Protein AF-0000000067806602 (afdb_homodimer)

Solvent-accessible surface area (backbone atoms only — not comparable to full-atom values): 26321 Å² total; per-residue (Å²): 113,70,61,59,50,54,56,47,52,56,49,48,54,46,51,61,61,44,32,52,68,54,45,76,33,54,79,24,44,90,64,67,43,68,67,91,41,96,51,28,56,46,38,68,60,37,53,51,34,40,49,53,46,51,53,54,47,42,71,76,38,72,83,50,43,70,37,38,56,68,50,37,76,72,66,46,70,67,74,83,52,60,53,50,27,41,27,28,19,47,47,35,17,41,64,29,37,42,37,17,24,68,46,32,26,33,28,37,12,33,24,46,64,69,34,57,42,27,15,35,39,38,21,54,71,64,67,44,39,35,38,19,37,71,93,70,34,14,25,50,71,83,39,77,36,37,28,35,84,52,51,47,54,61,72,22,36,31,30,46,72,82,73,66,61,83,49,63,69,59,44,51,38,42,53,51,42,49,51,50,40,62,74,44,26,48,36,67,32,18,68,62,15,62,40,57,38,34,45,32,18,15,53,18,25,19,32,25,30,52,49,70,65,47,49,44,32,42,40,37,16,25,43,30,24,18,39,38,13,61,23,37,60,23,23,47,81,62,50,75,60,44,64,47,44,13,41,38,26,34,18,15,25,68,58,27,41,48,54,46,24,73,66,53,65,82,74,85,50,77,61,94,112,69,61,57,48,54,54,46,53,55,49,50,53,46,50,60,61,44,32,52,69,54,45,76,34,53,79,23,46,90,63,69,42,67,66,90,42,98,52,27,57,45,40,66,60,36,54,51,36,39,49,51,45,51,52,53,47,39,71,77,37,71,83,53,44,70,36,38,54,68,50,38,76,71,65,47,70,67,73,82,54,60,53,49,27,41,27,28,19,47,47,35,16,41,63,28,37,42,37,17,24,70,43,33,26,34,28,38,12,34,23,48,64,70,34,57,43,26,15,34,41,37,21,54,71,63,67,43,39,36,38,19,38,70,93,69,34,13,26,49,70,82,40,77,35,38,26,35,85,53,51,47,54,59,72,22,36,31,30,46,71,82,72,67,61,85,49,64,69,60,43,51,40,42,53,51,40,48,51,50,42,60,73,45,26,47,37,66,32,17,67,60,16,62,39,57,36,33,44,32,20,15,53,16,24,19,32,26,30,52,49,70,65,47,49,43,34,43,40,37,17,25,43,30,24,18,41,39,13,61,23,38,59,25,23,47,81,61,49,74,60,45,64,48,42,13,42,39,26,34,17,14,24,68,56,27,41,49,54,45,24,74,65,53,66,83,74,86,50,76,61,93

Secondary structure (DSSP, 8-state):
-HHHHHHHHHHHHHHHHHHHHHHTTTT--S-EEESSSTT-EEEHHHHHHHHHHHHHHHHH-TT-EEEEHHHHHTT------SS-EEEEEEEE-HHHHHHT-S--EEEEEEEETTEEEEEEEEETTTTEEEEEETTTEEEETTEEE-------GGG-EEE----S---HHHHHHHHHHHHHHHHHSSEEEB-S-HHHHHHHHHTTS-SEEEEES--HHHHHHHHHHHHHHT-EEE-TTSSB--TTSSEEEEESSHHHHHHHHHHSPP--PPP-/-HHHHHHHHHHHHHHHHHHHHHHTTTT--S-EEESSSTT-EEEHHHHHHHHHHHHHHHHH-TT-EEEEHHHHHTT------SS-EEEEEEEE-HHHHHHT-S--EEEEEEEETTEEEEEEEEETTTTEEEEEETTTEEEETTEEE------SGGG-EEE----S---HHHHHHHHHHHHHHHHHSSEEEB-S-HHHHHHHHHTTS-SEEEEES--HHHHHHHHHHHHHHT-EEE-TTSSB--TTSSEEEEESSHHHHHHHHHHSPP--PPP-

Radius of gyration: 22.59 Å; Cα contacts (8 Å, |Δi|>4): 1394; chains: 2; bounding box: 45×68×55 Å

Sequence (544 aa):
MDQIDQYFDVALSLVKSAGSLISEHVNGCTVFEKKSCDIDLVTEIDKKVEETLIGGLSKQFPTHKFIGEESVSSGAKCELTDAPTWIIDPVDGTLNFVHGFPQCCISVGLAINKECVAGIIYNPNLGQLFTAKKGQGAFLNGRQIHVSQVTELRNALVAFEAGTSRDEERCRIVFENYKLIVNNGHGLRSLGSAALNMAMVAMGGADANFEFGIHAWDIAAGDILVREAGGVCIDPAGGPLDLLSRRVLCASTAELAQELSKTLVQFYPERDMDQIDQYFDVALSLVKSAGSLISEHVNGCTVFEKKSCDIDLVTEIDKKVEETLIGGLSKQFPTHKFIGEESVSSGAKCELTDAPTWIIDPVDGTLNFVHGFPQCCISVGLAINKECVAGIIYNPNLGQLFTAKKGQGAFLNGRQIHVSQVTELRNALVAFEAGTSRDEERCRIVFENYKLIVNNGHGLRSLGSAALNMAMVAMGGADANFEFGIHAWDIAAGDILVREAGGVCIDPAGGPLDLLSRRVLCASTAELAQELSKTLVQFYPERD

pLDDT: mean 95.72, std 5.12, range [58.16, 98.94]

InterPro domains:
  IPR000760 Inositol monophosphatase-like [PF00459] (5-264)
  IPR000760 Inositol monophosphatase-like [PR00377] (40-60)
  IPR000760 Inositol monophosphatase-like [PR00377] (62-78)
  IPR000760 Inositol monophosphatase-like [PR00377] (86-102)
  IPR000760 Inositol monophosphatase-like [PR00377] (135-158)
  IPR000760 Inositol monophosphatase-like [PR00377] (183-204)
  IPR000760 Inositol monophosphatase-like [PR00377] (214-238)
  IPR020550 Inositol monophosphatase, conserved site [PS00630] (217-231)
  IPR020552 Inositol monophosphatase, lithium-sensitive [PR00378] (18-37)
  IPR020552 Inositol monophosphatase, lithium-sensitive [PR00378] (109-119)
  IPR020552 Inositol monophosphatase, lithium-sensitive [PR00378] (137-155)
  IPR020552 Inositol monophosphatase, lithium-sensitive [PR00378] (160-170)
  IPR020552 Inositol monophosphatase, lithium-sensitive [PR00378] (242-264)
  IPR020583 Inositol monophosphatase, metal-binding site [PS00629] (86-99)
  IPR033942 Inositol monophosphatase [cd01639] (7-252)

Nearest PDB structures (foldseek):
  4as5-assembly2_D  TM=9.764E-01  e=2.429E-35  Mus musculus
  4as4-assembly1_B  TM=9.790E-01  e=1.093E-34  Homo sapiens
  1imf-assembly1_A-2  TM=9.484E-01  e=7.367E-33  Homo sapiens
  7vce-assembly1_B  TM=9.757E-01  e=2.014E-31  Homo sapiens
  7vce-assembly1_A  TM=9.724E-01  e=1.654E-30  Homo sapiens

Structure (mmCIF, N/CA/C/O backbone):
data_AF-0000000067806602-model_v1
#
loop_
_entity.id
_entity.type
_entity.pdbx_description
1 polymer Inositol-1-monophosphatase
#
loop_
_atom_site.group_PDB
_atom_site.id
_atom_site.type_symbol
_atom_site.label_atom_id
_atom_site.label_alt_id
_atom_site.label_comp_id
_atom_site.label_asym_id
_atom_site.label_entity_id
_atom_site.label_seq_id
_atom_site.pdbx_PDB_ins_code
_atom_site.Cartn_x
_atom_site.Cartn_y
_atom_site.Cartn_z
_atom_site.occupancy
_atom_site.B_iso_or_equiv
_atom_site.auth_seq_id
_atom_site.auth_comp_id
_atom_site.auth_asym_id
_atom_site.auth_atom_id
_atom_site.pdbx_PDB_model_num
ATOM 1 N N . MET A 1 1 ? -7.879 -35.125 0.007 1 58.34 1 MET A N 1
ATOM 2 C CA . MET A 1 1 ? -8.07 -34.094 1.027 1 58.34 1 MET A CA 1
ATOM 3 C C . MET A 1 1 ? -6.996 -34.188 2.107 1 58.34 1 MET A C 1
ATOM 5 O O . MET A 1 1 ? -6.359 -33.188 2.455 1 58.34 1 MET A O 1
ATOM 9 N N . ASP A 1 2 ? -6.66 -35.406 2.387 1 79.12 2 ASP A N 1
ATOM 10 C CA . ASP A 1 2 ? -5.676 -35.688 3.434 1 79.12 2 ASP A CA 1
ATOM 11 C C . ASP A 1 2 ? -4.258 -35.406 2.939 1 79.12 2 ASP A C 1
ATOM 13 O O . ASP A 1 2 ? -3.453 -34.812 3.658 1 79.12 2 ASP A O 1
ATOM 17 N N . GLN A 1 3 ? -4.141 -35.594 1.603 1 92.62 3 GLN A N 1
ATOM 18 C CA . GLN A 1 3 ? -2.787 -35.406 1.079 1 92.62 3 GLN A CA 1
ATOM 19 C C . GLN A 1 3 ? -2.43 -33.938 0.955 1 92.62 3 GLN A C 1
ATOM 21 O O . GLN A 1 3 ? -1.311 -33.531 1.275 1 92.62 3 GLN A O 1
ATOM 26 N N . ILE A 1 4 ? -3.393 -33.188 0.556 1 95.88 4 ILE A N 1
ATOM 27 C CA . ILE A 1 4 ? -3.168 -31.75 0.396 1 95.88 4 ILE A CA 1
ATOM 28 C C . ILE A 1 4 ? -2.834 -31.125 1.749 1 95.88 4 ILE A C 1
ATOM 30 O O . ILE A 1 4 ? -1.97 -30.25 1.839 1 95.88 4 ILE A O 1
ATOM 34 N N . ASP A 1 5 ? -3.477 -31.672 2.775 1 97.31 5 ASP A N 1
ATOM 35 C CA . ASP A 1 5 ? -3.207 -31.156 4.117 1 97.31 5 ASP A CA 1
ATOM 36 C C . ASP A 1 5 ? -1.759 -31.422 4.523 1 97.31 5 ASP A C 1
ATOM 38 O O . ASP A 1 5 ? -1.105 -30.562 5.113 1 97.31 5 ASP A O 1
ATOM 42 N N . GLN A 1 6 ? -1.355 -32.594 4.238 1 96.88 6 GLN A N 1
ATOM 43 C CA . GLN A 1 6 ? 0.024 -32.969 4.551 1 96.88 6 GLN A CA 1
ATOM 44 C C . GLN A 1 6 ? 1.009 -32.094 3.77 1 96.88 6 GLN A C 1
ATOM 46 O O . GLN A 1 6 ? 1.986 -31.594 4.332 1 96.88 6 GLN A O 1
ATOM 51 N N . TYR A 1 7 ? 0.768 -31.984 2.414 1 98.25 7 TYR A N 1
ATOM 52 C CA . TYR A 1 7 ? 1.609 -31.141 1.577 1 98.25 7 TYR A CA 1
ATOM 53 C C . TYR A 1 7 ? 1.669 -29.719 2.127 1 98.25 7 TYR A C 1
ATOM 55 O O . TYR A 1 7 ? 2.752 -29.141 2.268 1 98.25 7 TYR A O 1
ATOM 63 N N . PHE A 1 8 ? 0.504 -29.25 2.5 1 98.5 8 PHE A N 1
ATOM 64 C CA . PHE A 1 8 ? 0.326 -27.875 2.953 1 98.5 8 PHE A CA 1
ATOM 65 C C . PHE A 1 8 ? 1.088 -27.625 4.25 1 98.5 8 PHE A C 1
ATOM 67 O O . PHE A 1 8 ? 1.762 -26.594 4.395 1 98.5 8 PHE A O 1
ATOM 74 N N . ASP A 1 9 ? 1.028 -28.516 5.172 1 98.25 9 ASP A N 1
ATOM 75 C CA . ASP A 1 9 ? 1.645 -28.344 6.48 1 98.25 9 ASP A CA 1
ATOM 76 C C . ASP A 1 9 ? 3.164 -28.25 6.367 1 98.25 9 ASP A C 1
ATOM 78 O O . ASP A 1 9 ? 3.799 -27.453 7.055 1 98.25 9 ASP A O 1
ATOM 82 N N . VAL A 1 10 ? 3.682 -29.062 5.535 1 98.31 10 VAL A N 1
ATOM 83 C CA . VAL A 1 10 ? 5.125 -29.031 5.312 1 98.31 10 VAL A CA 1
ATOM 84 C C . VAL A 1 10 ? 5.523 -27.688 4.688 1 98.31 10 VAL A C 1
ATOM 86 O O . VAL A 1 10 ? 6.48 -27.047 5.133 1 98.31 10 VAL A O 1
ATOM 89 N N . ALA A 1 11 ? 4.785 -27.297 3.664 1 98.75 11 ALA A N 1
ATOM 90 C CA . ALA A 1 11 ? 5.074 -26.031 2.984 1 98.75 11 ALA A CA 1
ATOM 91 C C . ALA A 1 11 ? 4.965 -24.859 3.949 1 98.75 11 ALA A C 1
ATOM 93 O O . ALA A 1 11 ? 5.809 -23.953 3.938 1 98.75 11 ALA A O 1
ATOM 94 N N . LEU A 1 12 ? 3.934 -24.891 4.777 1 98.75 12 LEU A N 1
ATOM 95 C CA . LEU A 1 12 ? 3.691 -23.812 5.723 1 98.75 12 LEU A CA 1
ATOM 96 C C . LEU A 1 12 ? 4.859 -23.656 6.691 1 98.75 12 LEU A C 1
ATOM 98 O O . LEU A 1 12 ? 5.305 -22.547 6.969 1 98.75 12 LEU A O 1
ATOM 102 N N . SER A 1 13 ? 5.301 -24.75 7.191 1 98.44 13 SER A N 1
ATOM 103 C CA . SER A 1 13 ? 6.438 -24.734 8.109 1 98.44 13 SER A CA 1
ATOM 104 C C . SER A 1 13 ? 7.676 -24.141 7.449 1 98.44 13 SER A C 1
ATOM 106 O O . SER A 1 13 ? 8.383 -23.328 8.055 1 98.44 13 SER A O 1
ATOM 108 N N . LEU A 1 14 ? 7.93 -24.547 6.25 1 98.5 14 LEU A N 1
ATOM 109 C CA . LEU A 1 14 ? 9.086 -24.062 5.504 1 98.5 14 LEU A CA 1
ATOM 110 C C . LEU A 1 14 ? 8.961 -22.578 5.215 1 98.5 14 LEU A C 1
ATOM 112 O O . LEU A 1 14 ? 9.938 -21.828 5.328 1 98.5 14 LEU A O 1
ATOM 116 N N . VAL A 1 15 ? 7.758 -22.094 4.855 1 98.81 15 VAL A N 1
ATOM 117 C CA . VAL A 1 15 ? 7.5 -20.688 4.539 1 98.81 15 VAL A CA 1
ATOM 118 C C . VAL A 1 15 ? 7.73 -19.828 5.777 1 98.81 15 VAL A C 1
ATOM 120 O O . VAL A 1 15 ? 8.391 -18.797 5.707 1 98.81 15 VAL A O 1
ATOM 123 N N . LYS A 1 16 ? 7.219 -20.266 6.91 1 98.19 16 LYS A N 1
ATOM 124 C CA . LYS A 1 16 ? 7.395 -19.531 8.156 1 98.19 16 LYS A CA 1
ATOM 125 C C . LYS A 1 16 ? 8.875 -19.438 8.531 1 98.19 16 LYS A C 1
ATOM 127 O O . LYS A 1 16 ? 9.336 -18.375 8.961 1 98.19 16 LYS A O 1
ATOM 132 N N . SER A 1 17 ? 9.562 -20.5 8.328 1 96.69 17 SER A N 1
ATOM 133 C CA . SER A 1 17 ? 10.992 -20.5 8.625 1 96.69 17 SER A CA 1
ATOM 134 C C . SER A 1 17 ? 11.758 -19.578 7.691 1 96.69 17 SER A C 1
ATOM 136 O O . SER A 1 17 ? 12.656 -18.844 8.125 1 96.69 17 SER A O 1
ATOM 138 N N . ALA A 1 18 ? 11.383 -19.594 6.441 1 97.12 18 ALA A N 1
ATOM 139 C CA . ALA A 1 18 ? 12.078 -18.797 5.438 1 97.12 18 ALA A CA 1
ATOM 140 C C . ALA A 1 18 ? 11.758 -17.312 5.609 1 97.12 18 ALA A C 1
ATOM 142 O O . ALA A 1 18 ? 12.508 -16.453 5.145 1 97.12 18 ALA A O 1
ATOM 143 N N . GLY A 1 19 ? 10.617 -16.984 6.266 1 96.69 19 GLY A N 1
ATOM 144 C CA . GLY A 1 19 ? 10.203 -15.609 6.469 1 96.69 19 GLY A CA 1
ATOM 145 C C . GLY A 1 19 ? 11.219 -14.773 7.219 1 96.69 19 GLY A C 1
ATOM 146 O O . GLY A 1 19 ? 11.328 -13.562 6.992 1 96.69 19 GLY A O 1
ATOM 147 N N . SER A 1 20 ? 12.023 -15.398 8.062 1 94.56 20 SER A N 1
ATOM 148 C CA . SER A 1 20 ? 13.031 -14.695 8.852 1 94.56 20 SER A CA 1
ATOM 149 C C . SER A 1 20 ? 14.117 -14.102 7.965 1 94.56 20 SER A C 1
ATOM 151 O O . SER A 1 20 ? 14.695 -13.062 8.289 1 94.56 20 SER A O 1
ATOM 153 N N . LEU A 1 21 ? 14.406 -14.805 6.852 1 92.81 21 LEU A N 1
ATOM 154 C CA . LEU A 1 21 ? 15.406 -14.312 5.914 1 92.81 21 LEU A CA 1
ATOM 155 C C . LEU A 1 21 ? 15 -12.953 5.359 1 92.81 21 LEU A C 1
ATOM 157 O O . LEU A 1 21 ? 15.852 -12.102 5.086 1 92.81 21 LEU A O 1
ATOM 161 N N . ILE A 1 22 ? 13.68 -12.711 5.23 1 92.88 22 ILE A N 1
ATOM 162 C CA . ILE A 1 22 ? 13.164 -11.453 4.707 1 92.88 22 ILE A CA 1
ATOM 163 C C . ILE A 1 22 ? 13.125 -10.406 5.82 1 92.88 22 ILE A C 1
ATOM 165 O O . ILE A 1 22 ? 13.602 -9.289 5.645 1 92.88 22 ILE A O 1
ATOM 169 N N . SER A 1 23 ? 12.633 -10.781 6.984 1 92.81 23 SER A N 1
ATOM 170 C CA . SER A 1 23 ? 12.398 -9.82 8.055 1 92.81 23 SER A CA 1
ATOM 171 C C . SER A 1 23 ? 13.719 -9.32 8.648 1 92.81 23 SER A C 1
ATOM 173 O O . SER A 1 23 ? 13.773 -8.227 9.227 1 92.81 23 SER A O 1
ATOM 175 N N . GLU A 1 24 ? 14.781 -10.086 8.461 1 91.5 24 GLU A N 1
ATOM 176 C CA . GLU A 1 24 ? 16.109 -9.664 8.906 1 91.5 24 GLU A CA 1
ATOM 177 C C . GLU A 1 24 ? 16.625 -8.5 8.062 1 91.5 24 GLU A C 1
ATOM 179 O O . GLU A 1 24 ? 17.562 -7.812 8.461 1 91.5 24 GLU A O 1
ATOM 184 N N . HIS A 1 25 ? 15.961 -8.242 6.988 1 88.38 25 HIS A N 1
ATOM 185 C CA . HIS A 1 25 ? 16.344 -7.164 6.086 1 88.38 25 HIS A CA 1
ATOM 186 C C . HIS A 1 25 ? 15.211 -6.156 5.918 1 88.38 25 HIS A C 1
ATOM 188 O O . HIS A 1 25 ? 14.945 -5.699 4.805 1 88.38 25 HIS A O 1
ATOM 194 N N . VAL A 1 26 ? 14.625 -5.832 7.016 1 82.25 26 VAL A N 1
ATOM 195 C CA . VAL A 1 26 ? 13.43 -5.004 7.023 1 82.25 26 VAL A CA 1
ATOM 196 C C . VAL A 1 26 ? 13.758 -3.605 6.508 1 82.25 26 VAL A C 1
ATOM 198 O O . VAL A 1 26 ? 12.906 -2.932 5.93 1 82.25 26 VAL A O 1
ATOM 201 N N . ASN A 1 27 ? 14.992 -3.189 6.66 1 83.62 27 ASN A N 1
ATOM 202 C CA . ASN A 1 27 ? 15.391 -1.849 6.242 1 83.62 27 ASN A CA 1
ATOM 203 C C . ASN A 1 27 ? 15.875 -1.833 4.797 1 83.62 27 ASN A C 1
ATOM 205 O O . ASN A 1 27 ? 16.391 -0.82 4.32 1 83.62 27 ASN A O 1
ATOM 209 N N . GLY A 1 28 ? 15.734 -2.961 4.148 1 83.75 28 GLY A N 1
ATOM 210 C CA . GLY A 1 28 ? 16.141 -3.033 2.754 1 83.75 28 GLY A CA 1
ATOM 211 C C . GLY A 1 28 ? 17.375 -3.895 2.535 1 83.75 28 GLY A C 1
ATOM 212 O O . GLY A 1 28 ? 17.938 -4.43 3.488 1 83.75 28 GLY A O 1
ATOM 213 N N . CYS A 1 29 ? 17.641 -4.07 1.203 1 82.75 29 CYS A N 1
ATOM 214 C CA . CYS A 1 29 ? 18.781 -4.848 0.765 1 82.75 29 CYS A CA 1
ATOM 215 C C . CYS A 1 29 ? 19.594 -4.082 -0.278 1 82.75 29 CYS A C 1
ATOM 217 O O . CYS A 1 29 ? 19.062 -3.713 -1.328 1 82.75 29 CYS A O 1
ATOM 219 N N . THR A 1 30 ? 20.828 -3.879 0.004 1 82.62 30 THR A N 1
ATOM 220 C CA . THR A 1 30 ? 21.641 -3.035 -0.863 1 82.62 30 THR A CA 1
ATOM 221 C C . THR A 1 30 ? 22.328 -3.869 -1.933 1 82.62 30 THR A C 1
ATOM 223 O O . THR A 1 30 ? 22.859 -3.328 -2.908 1 82.62 30 THR A O 1
ATOM 226 N N . VAL A 1 31 ? 22.312 -5.129 -1.766 1 86.44 31 VAL A N 1
ATOM 227 C CA . VAL A 1 31 ? 22.969 -6 -2.736 1 86.44 31 VAL A CA 1
ATOM 228 C C . VAL A 1 31 ? 21.922 -6.695 -3.598 1 86.44 31 VAL A C 1
ATOM 230 O O . VAL A 1 31 ? 21.172 -7.543 -3.109 1 86.44 31 VAL A O 1
ATOM 233 N N . PHE A 1 32 ? 21.812 -6.234 -4.875 1 87 32 PHE A N 1
ATOM 234 C CA . PHE A 1 32 ? 20.859 -6.824 -5.797 1 87 32 PHE A CA 1
ATOM 235 C C . PHE A 1 32 ? 21.406 -6.848 -7.219 1 87 32 PHE A C 1
ATOM 237 O O . PHE A 1 32 ? 22.406 -6.18 -7.512 1 87 32 PHE A O 1
ATOM 244 N N . GLU A 1 33 ? 20.812 -7.754 -7.98 1 88.44 33 GLU A N 1
ATOM 245 C CA . GLU A 1 33 ? 21.125 -7.875 -9.398 1 88.44 33 GLU A CA 1
ATOM 246 C C . GLU A 1 33 ? 19.906 -7.586 -10.266 1 88.44 33 GLU A C 1
ATOM 248 O O . GLU A 1 33 ? 18.766 -7.758 -9.82 1 88.44 33 GLU A O 1
ATOM 253 N N . LYS A 1 34 ? 20.234 -7.117 -11.438 1 87.81 34 LYS A N 1
ATOM 254 C CA . LYS A 1 34 ? 19.156 -6.887 -12.406 1 87.81 34 LYS A CA 1
ATOM 255 C C . LYS A 1 34 ? 18.844 -8.164 -13.18 1 87.81 34 LYS A C 1
ATOM 257 O O . LYS A 1 34 ? 19.734 -8.93 -13.531 1 87.81 34 LYS A O 1
ATOM 262 N N . LYS A 1 35 ? 17.562 -8.453 -13.336 1 87.19 35 LYS A N 1
ATOM 263 C CA . LYS A 1 35 ? 17.125 -9.57 -14.172 1 87.19 35 LYS A CA 1
ATOM 264 C C . LYS A 1 35 ? 16.953 -9.125 -15.625 1 87.19 35 LYS A C 1
ATOM 266 O O . LYS A 1 35 ? 17.922 -8.961 -16.359 1 87.19 35 LYS A O 1
ATOM 271 N N . SER A 1 36 ? 15.758 -8.719 -16.031 1 76.38 36 SER A N 1
ATOM 272 C CA . SER A 1 36 ? 15.469 -8.375 -17.422 1 76.38 36 SER A CA 1
ATOM 273 C C . SER A 1 36 ? 15.695 -6.891 -17.688 1 76.38 36 SER A C 1
ATOM 275 O O . SER A 1 36 ? 15.883 -6.48 -18.828 1 76.38 36 SER A O 1
ATOM 277 N N . CYS A 1 37 ? 15.602 -6 -16.656 1 80.62 37 CYS A N 1
ATOM 278 C CA . CYS A 1 37 ? 15.789 -4.559 -16.781 1 80.62 37 CYS A CA 1
ATOM 279 C C . CYS A 1 37 ? 16.109 -3.924 -15.438 1 80.62 37 CYS A C 1
ATOM 281 O O . CYS A 1 37 ? 16.25 -4.629 -14.438 1 80.62 37 CYS A O 1
ATOM 283 N N . ASP A 1 38 ? 16.156 -2.578 -15.352 1 81.94 38 ASP A N 1
ATOM 284 C CA . ASP A 1 38 ? 16.641 -1.842 -14.195 1 81.94 38 ASP A CA 1
ATOM 285 C C . ASP A 1 38 ? 15.672 -1.928 -13.023 1 81.94 38 ASP A C 1
ATOM 287 O O . ASP A 1 38 ? 16.031 -1.637 -11.883 1 81.94 38 ASP A O 1
ATOM 291 N N . ILE A 1 39 ? 14.477 -2.379 -13.312 1 82.75 39 ILE A N 1
ATOM 292 C CA . ILE A 1 39 ? 13.492 -2.381 -12.242 1 82.75 39 ILE A CA 1
ATOM 293 C C . ILE A 1 39 ? 13.047 -3.811 -11.953 1 82.75 39 ILE A C 1
ATOM 295 O O . ILE A 1 39 ? 12.109 -4.031 -11.18 1 82.75 39 ILE A O 1
ATOM 299 N N . ASP A 1 40 ? 13.594 -4.73 -12.664 1 82.88 40 ASP A N 1
ATOM 300 C CA . ASP A 1 40 ? 13.43 -6.16 -12.438 1 82.88 40 ASP A CA 1
ATOM 301 C C . ASP A 1 40 ? 14.641 -6.738 -11.711 1 82.88 40 ASP A C 1
ATOM 303 O O . ASP A 1 40 ? 15.656 -7.043 -12.328 1 82.88 40 ASP A O 1
ATOM 307 N N . LEU A 1 41 ? 14.477 -6.977 -10.344 1 87.06 41 LEU A N 1
ATOM 308 C CA . LEU A 1 41 ? 15.641 -7.195 -9.492 1 87.06 41 LEU A CA 1
ATOM 309 C C . LEU A 1 41 ? 15.57 -8.562 -8.82 1 87.06 41 LEU A C 1
ATOM 311 O O . LEU A 1 41 ? 14.508 -9.188 -8.773 1 87.06 41 LEU A O 1
ATOM 315 N N . VAL A 1 42 ? 16.672 -8.977 -8.469 1 90 42 VAL A N 1
ATOM 316 C CA . VAL A 1 42 ? 16.812 -10.172 -7.645 1 90 42 VAL A CA 1
ATOM 317 C C . VAL A 1 42 ? 17.906 -9.961 -6.594 1 90 42 VAL A C 1
ATOM 319 O O . VAL A 1 42 ? 18.891 -9.281 -6.852 1 90 42 VAL A O 1
ATOM 322 N N . THR A 1 43 ? 17.594 -10.453 -5.371 1 92.56 43 THR A N 1
ATOM 323 C CA . THR A 1 43 ? 18.594 -10.391 -4.312 1 92.56 43 THR A CA 1
ATOM 324 C C . THR A 1 43 ? 19.062 -11.789 -3.926 1 92.56 43 THR A C 1
ATOM 326 O O . THR A 1 43 ? 18.484 -12.781 -4.363 1 92.56 43 THR A O 1
ATOM 329 N N . GLU A 1 44 ? 20.094 -11.859 -3.131 1 92.5 44 GLU A N 1
ATOM 330 C CA . GLU A 1 44 ? 20.578 -13.133 -2.609 1 92.5 44 GLU A CA 1
ATOM 331 C C . GLU A 1 44 ? 19.531 -13.812 -1.743 1 92.5 44 GLU A C 1
ATOM 333 O O . GLU A 1 44 ? 19.438 -15.039 -1.7 1 92.5 44 GLU A O 1
ATOM 338 N N . ILE A 1 45 ? 18.734 -13.008 -1.138 1 94 45 ILE A N 1
ATOM 339 C CA . ILE A 1 45 ? 17.703 -13.523 -0.249 1 94 45 ILE A CA 1
ATOM 340 C C . ILE A 1 45 ? 16.641 -14.273 -1.062 1 94 45 ILE A C 1
ATOM 342 O O . ILE A 1 45 ? 16.156 -15.312 -0.635 1 94 45 ILE A O 1
ATOM 346 N N . ASP A 1 46 ? 16.297 -13.742 -2.242 1 96.06 46 ASP A N 1
ATOM 347 C CA . ASP A 1 46 ? 15.391 -14.445 -3.141 1 96.06 46 ASP A CA 1
ATOM 348 C C . ASP A 1 46 ? 15.875 -15.867 -3.408 1 96.06 46 ASP A C 1
ATOM 350 O O . ASP A 1 46 ? 15.109 -16.828 -3.299 1 96.06 46 ASP A O 1
ATOM 354 N N . LYS A 1 47 ? 17.094 -16.031 -3.727 1 95.5 47 LYS A N 1
ATOM 355 C CA . LYS A 1 47 ? 17.703 -17.312 -4.066 1 95.5 47 LYS A CA 1
ATOM 356 C C . LYS A 1 47 ? 17.734 -18.234 -2.854 1 95.5 47 LYS A C 1
ATOM 358 O O . LYS A 1 47 ? 17.391 -19.422 -2.959 1 95.5 47 LYS A O 1
ATOM 363 N N . LYS A 1 48 ? 18.094 -17.688 -1.745 1 95.88 48 LYS A N 1
ATOM 364 C CA . LYS A 1 48 ? 18.172 -18.469 -0.52 1 95.88 48 LYS A CA 1
ATOM 365 C C . LYS A 1 48 ? 16.797 -18.984 -0.108 1 95.88 48 LYS A C 1
ATOM 367 O O . LYS A 1 48 ? 16.672 -20.141 0.312 1 95.88 48 LYS A O 1
ATOM 372 N N . VAL A 1 49 ? 15.797 -18.125 -0.208 1 97.31 49 VAL A N 1
ATOM 373 C CA . VAL A 1 49 ? 14.438 -18.516 0.144 1 97.31 49 VAL A CA 1
ATOM 374 C C . VAL A 1 49 ? 13.961 -19.625 -0.782 1 97.31 49 VAL A C 1
ATOM 376 O O . VAL A 1 49 ? 13.406 -20.625 -0.324 1 97.31 49 VAL A O 1
ATOM 379 N N . GLU A 1 50 ? 14.164 -19.484 -2.059 1 97.75 50 GLU A N 1
ATOM 380 C CA . GLU A 1 50 ? 13.734 -20.5 -3.014 1 97.75 50 GLU A CA 1
ATOM 381 C C . GLU A 1 50 ? 14.445 -21.828 -2.771 1 97.75 50 GLU A C 1
ATOM 383 O O . GLU A 1 50 ? 13.812 -22.875 -2.787 1 97.75 50 GLU A O 1
ATOM 388 N N . GLU A 1 51 ? 15.734 -21.75 -2.514 1 96.88 51 GLU A N 1
ATOM 389 C CA . GLU A 1 51 ? 16.516 -22.953 -2.238 1 96.88 51 GLU A CA 1
ATOM 390 C C . GLU A 1 51 ? 15.992 -23.688 -1.003 1 96.88 51 GLU A C 1
ATOM 392 O O . GLU A 1 51 ? 15.898 -24.922 -0.995 1 96.88 51 GLU A O 1
ATOM 397 N N . THR A 1 52 ? 15.68 -22.922 -0.019 1 97.56 52 THR A N 1
ATOM 398 C CA . THR A 1 52 ? 15.156 -23.484 1.218 1 97.56 52 THR A CA 1
ATOM 399 C C . THR A 1 52 ? 13.828 -24.188 0.967 1 97.56 52 THR A C 1
ATOM 401 O O . THR A 1 52 ? 13.609 -25.312 1.429 1 97.56 52 THR A O 1
ATOM 404 N N . LEU A 1 53 ? 12.984 -23.562 0.237 1 98.44 53 LEU A N 1
ATOM 405 C CA . LEU A 1 53 ? 11.656 -24.109 -0.021 1 98.44 53 LEU A CA 1
ATOM 406 C C . LEU A 1 53 ? 11.727 -25.328 -0.931 1 98.44 53 LEU A C 1
ATOM 408 O O . LEU A 1 53 ? 11.164 -26.375 -0.615 1 98.44 53 LEU A O 1
ATOM 412 N N . ILE A 1 54 ? 12.43 -25.203 -2.057 1 98.06 54 ILE A N 1
ATOM 413 C CA . ILE A 1 54 ? 12.531 -26.312 -3.006 1 98.06 54 ILE A CA 1
ATOM 414 C C . ILE A 1 54 ? 13.273 -27.484 -2.361 1 98.06 54 ILE A C 1
ATOM 416 O O . ILE A 1 54 ? 12.852 -28.625 -2.488 1 98.06 54 ILE A O 1
ATOM 420 N N . GLY A 1 55 ? 14.375 -27.125 -1.699 1 97.75 55 GLY A N 1
ATOM 421 C CA . GLY A 1 55 ? 15.117 -28.172 -1.017 1 97.75 55 GLY A CA 1
ATOM 422 C C . GLY A 1 55 ? 14.289 -28.922 0.008 1 97.75 55 GLY A C 1
ATOM 423 O O . GLY A 1 55 ? 14.297 -30.156 0.034 1 97.75 55 GLY A O 1
ATOM 424 N N . GLY A 1 56 ? 13.578 -28.188 0.877 1 98 56 GLY A N 1
ATOM 425 C CA . GLY A 1 56 ? 12.742 -28.797 1.897 1 98 56 GLY A CA 1
ATOM 426 C C . GLY A 1 56 ? 11.602 -29.625 1.322 1 98 56 GLY A C 1
ATOM 427 O O . GLY A 1 56 ? 11.344 -30.734 1.779 1 98 56 GLY A O 1
ATOM 428 N N . LEU A 1 57 ? 10.922 -29.141 0.341 1 98.38 57 LEU A N 1
ATOM 429 C CA . LEU A 1 57 ? 9.773 -29.812 -0.254 1 98.38 57 LEU A CA 1
ATOM 430 C C . LEU A 1 57 ? 10.219 -31.031 -1.055 1 98.38 57 LEU A C 1
ATOM 432 O O . LEU A 1 57 ? 9.547 -32.062 -1.032 1 98.38 57 LEU A O 1
ATOM 436 N N . SER A 1 58 ? 11.344 -30.891 -1.771 1 97.81 58 SER A N 1
ATOM 437 C CA . SER A 1 58 ? 11.844 -32 -2.57 1 97.81 58 SER A CA 1
ATOM 438 C C . SER A 1 58 ? 12.266 -33.188 -1.688 1 97.81 58 SER A C 1
ATOM 440 O O . SER A 1 58 ? 12.141 -34.344 -2.078 1 97.81 58 SER A O 1
ATOM 442 N N . LYS A 1 59 ? 12.828 -32.844 -0.559 1 97.81 59 LYS A N 1
ATOM 443 C CA . LYS A 1 59 ? 13.234 -33.875 0.391 1 97.81 59 LYS A CA 1
ATOM 444 C C . LYS A 1 59 ? 12.023 -34.656 0.907 1 97.81 59 LYS A C 1
ATOM 446 O O . LYS A 1 59 ? 12.07 -35.875 1.045 1 97.81 59 LYS A O 1
ATOM 451 N N . GLN A 1 60 ? 10.938 -34 1.168 1 97.62 60 GLN A N 1
ATOM 452 C CA . GLN A 1 60 ? 9.742 -34.594 1.735 1 97.62 60 GLN A CA 1
ATOM 453 C C . GLN A 1 60 ? 8.883 -35.219 0.648 1 97.62 60 GLN A C 1
ATOM 455 O O . GLN A 1 60 ? 8.195 -36.219 0.896 1 97.62 60 GLN A O 1
ATOM 460 N N . PHE A 1 61 ? 8.883 -34.594 -0.513 1 98.12 61 PHE A N 1
ATOM 461 C CA . PHE A 1 61 ? 8.055 -35.062 -1.619 1 98.12 61 PHE A CA 1
ATOM 462 C C . PHE A 1 61 ? 8.875 -35.156 -2.898 1 98.12 61 PHE A C 1
ATOM 464 O O . PHE A 1 61 ? 8.727 -34.344 -3.814 1 98.12 61 PHE A O 1
ATOM 471 N N . PRO A 1 62 ? 9.57 -36.219 -3.111 1 97.44 62 PRO A N 1
ATOM 472 C CA . PRO A 1 62 ? 10.547 -36.344 -4.199 1 97.44 62 PRO A CA 1
ATOM 473 C C . PRO A 1 62 ? 9.891 -36.375 -5.578 1 97.44 62 PRO A C 1
ATOM 475 O O . PRO A 1 62 ? 10.547 -36.094 -6.586 1 97.44 62 PRO A O 1
ATOM 478 N N . THR A 1 63 ? 8.641 -36.656 -5.695 1 97.12 63 THR A N 1
ATOM 479 C CA . THR A 1 63 ? 7.984 -36.812 -6.992 1 97.12 63 THR A CA 1
ATOM 480 C C . THR A 1 63 ? 7.34 -35.5 -7.434 1 97.12 63 THR A C 1
ATOM 482 O O . THR A 1 63 ? 6.832 -35.406 -8.555 1 97.12 63 THR A O 1
ATOM 485 N N . HIS A 1 64 ? 7.293 -34.562 -6.543 1 97.88 64 HIS A N 1
ATOM 486 C CA . HIS A 1 64 ? 6.664 -33.281 -6.883 1 97.88 64 HIS A CA 1
ATOM 487 C C . HIS A 1 64 ? 7.531 -32.469 -7.84 1 97.88 64 HIS A C 1
ATOM 489 O O . HIS A 1 64 ? 8.742 -32.688 -7.922 1 97.88 64 HIS A O 1
ATOM 495 N N . LYS A 1 65 ? 6.895 -31.625 -8.594 1 97.94 65 LYS A N 1
ATOM 496 C CA . LYS A 1 65 ? 7.562 -30.719 -9.523 1 97.94 65 LYS A CA 1
ATOM 497 C C . LYS A 1 65 ? 7.59 -29.297 -8.992 1 97.94 65 LYS A C 1
ATOM 499 O O . LYS A 1 65 ? 6.902 -28.984 -8.016 1 97.94 65 LYS A O 1
ATOM 504 N N . PHE A 1 66 ? 8.453 -28.5 -9.672 1 97.81 66 PHE A N 1
ATOM 505 C CA . PHE A 1 66 ? 8.648 -27.141 -9.172 1 97.81 66 PHE A CA 1
ATOM 506 C C . PHE A 1 66 ? 8.688 -26.141 -10.32 1 97.81 66 PHE A C 1
ATOM 508 O O . PHE A 1 66 ? 9.266 -26.422 -11.375 1 97.81 66 PHE A O 1
ATOM 515 N N . ILE A 1 67 ? 8.016 -25.078 -10.156 1 97.38 67 ILE A N 1
ATOM 516 C CA . ILE A 1 67 ? 8.18 -23.844 -10.922 1 97.38 67 ILE A CA 1
ATOM 517 C C . ILE A 1 67 ? 8.594 -22.703 -9.992 1 97.38 67 ILE A C 1
ATOM 519 O O . ILE A 1 67 ? 7.77 -22.156 -9.258 1 97.38 67 ILE A O 1
ATOM 523 N N . GLY A 1 68 ? 9.836 -22.375 -10.016 1 95.88 68 GLY A N 1
ATOM 524 C CA . GLY A 1 68 ? 10.375 -21.297 -9.203 1 95.88 68 GLY A CA 1
ATOM 525 C C . GLY A 1 68 ? 10.836 -20.109 -10.016 1 95.88 68 GLY A C 1
ATOM 526 O O . GLY A 1 68 ? 11.438 -20.266 -11.078 1 95.88 68 GLY A O 1
ATOM 527 N N . GLU A 1 69 ? 10.469 -18.891 -9.516 1 92.75 69 GLU A N 1
ATOM 528 C CA . GLU A 1 69 ? 10.852 -17.672 -10.227 1 92.75 69 GLU A CA 1
ATOM 529 C C . GLU A 1 69 ? 12.336 -17.672 -10.562 1 92.75 69 GLU A C 1
ATOM 531 O O . GLU A 1 69 ? 12.711 -17.5 -11.727 1 92.75 69 GLU A O 1
ATOM 536 N N . GLU A 1 70 ? 13.164 -17.891 -9.516 1 91.88 70 GLU A N 1
ATOM 537 C CA . GLU A 1 70 ? 14.609 -17.797 -9.703 1 91.88 70 GLU A CA 1
ATOM 538 C C . GLU A 1 70 ? 15.141 -18.938 -10.555 1 91.88 70 GLU A C 1
ATOM 540 O O . GLU A 1 70 ? 16.062 -18.766 -11.352 1 91.88 70 GLU A O 1
ATOM 545 N N . SER A 1 71 ? 14.578 -20.141 -10.414 1 91.94 71 SER A N 1
ATOM 546 C CA . SER A 1 71 ? 14.922 -21.266 -11.258 1 91.94 71 SER A CA 1
ATOM 547 C C . SER A 1 71 ? 14.617 -20.984 -12.719 1 91.94 71 SER A C 1
ATOM 549 O O . SER A 1 71 ? 15.461 -21.203 -13.594 1 91.94 71 SER A O 1
ATOM 551 N N . VAL A 1 72 ? 13.453 -20.453 -13.016 1 91.5 72 VAL A N 1
ATOM 552 C CA . VAL A 1 72 ? 13.055 -20.156 -14.383 1 91.5 72 VAL A CA 1
ATOM 553 C C . VAL A 1 72 ? 13.953 -19.062 -14.953 1 91.5 72 VAL A C 1
ATOM 555 O O . VAL A 1 72 ? 14.359 -19.141 -16.125 1 91.5 72 VAL A O 1
ATOM 558 N N . SER A 1 73 ? 14.188 -18.047 -14.125 1 87.31 73 SER A N 1
ATOM 559 C CA . SER A 1 73 ? 15.086 -16.984 -14.555 1 87.31 73 SER A CA 1
ATOM 560 C C . SER A 1 73 ? 16.453 -17.531 -14.93 1 87.31 73 SER A C 1
ATOM 562 O O . SER A 1 73 ? 17.156 -16.938 -15.75 1 87.31 73 SER A O 1
ATOM 564 N N . SER A 1 74 ? 16.781 -18.719 -14.344 1 88.12 74 SER A N 1
ATOM 565 C CA . SER A 1 74 ? 18.094 -19.328 -14.602 1 88.12 74 SER A CA 1
ATOM 566 C C . SER A 1 74 ? 18 -20.359 -15.719 1 88.12 74 SER A C 1
ATOM 568 O O . SER A 1 74 ? 18.969 -21.078 -15.984 1 88.12 74 SER A O 1
ATOM 570 N N . GLY A 1 75 ? 16.781 -20.531 -16.281 1 87 75 GLY A N 1
ATOM 571 C CA . GLY A 1 75 ? 16.719 -21.328 -17.5 1 87 75 GLY A CA 1
ATOM 572 C C . GLY A 1 75 ? 15.797 -22.531 -17.375 1 87 75 GLY A C 1
ATOM 573 O O . GLY A 1 75 ? 15.562 -23.234 -18.359 1 87 75 GLY A O 1
ATOM 574 N N . ALA A 1 76 ? 15.312 -22.766 -16.203 1 87.25 76 ALA A N 1
ATOM 575 C CA . ALA A 1 76 ? 14.383 -23.891 -16.047 1 87.25 76 ALA A CA 1
ATOM 576 C C . ALA A 1 76 ? 13.086 -23.625 -16.797 1 87.25 76 ALA A C 1
ATOM 578 O O . ALA A 1 76 ? 12.672 -22.469 -16.953 1 87.25 76 ALA A O 1
ATOM 579 N N . LYS A 1 77 ? 12.461 -24.656 -17.188 1 88.81 77 LYS A N 1
ATOM 580 C CA . LYS A 1 77 ? 11.211 -24.547 -17.922 1 88.81 77 LYS A CA 1
ATOM 581 C C . LYS A 1 77 ? 10.031 -24.312 -16.984 1 88.81 77 LYS A C 1
ATOM 583 O O . LYS A 1 77 ? 9.992 -24.875 -15.883 1 88.81 77 LYS A O 1
ATOM 588 N N . CYS A 1 78 ? 9.203 -23.516 -17.438 1 92.69 78 CYS A N 1
ATOM 589 C CA . CYS A 1 78 ? 7.922 -23.328 -16.766 1 92.69 78 CYS A CA 1
ATOM 590 C C . CYS A 1 78 ? 6.859 -24.25 -17.344 1 92.69 78 CYS A C 1
ATOM 592 O O . CYS A 1 78 ? 6.184 -23.906 -18.312 1 92.69 78 CYS A O 1
ATOM 594 N N . GLU A 1 79 ? 6.703 -25.422 -16.719 1 92.75 79 GLU A N 1
ATOM 595 C CA . GLU A 1 79 ? 5.789 -26.453 -17.219 1 92.75 79 GLU A CA 1
ATOM 596 C C . GLU A 1 79 ? 4.805 -26.891 -16.141 1 92.75 79 GLU A C 1
ATOM 598 O O . GLU A 1 79 ? 5.203 -27.203 -15.023 1 92.75 79 GLU A O 1
ATOM 603 N N . LEU A 1 80 ? 3.645 -26.812 -16.547 1 95 80 LEU A N 1
ATOM 604 C CA . LEU A 1 80 ? 2.58 -27.266 -15.656 1 95 80 LEU A CA 1
ATOM 605 C C . LEU A 1 80 ? 1.987 -28.578 -16.156 1 95 80 LEU A C 1
ATOM 607 O O . LEU A 1 80 ? 1.384 -28.625 -17.219 1 95 80 LEU A O 1
ATOM 611 N N . THR A 1 81 ? 2.113 -29.656 -15.445 1 94.38 81 THR A N 1
ATOM 612 C CA . THR A 1 81 ? 1.565 -30.969 -15.758 1 94.38 81 THR A CA 1
ATOM 613 C C . THR A 1 81 ? 0.494 -31.375 -14.75 1 94.38 81 THR A C 1
ATOM 615 O O . THR A 1 81 ? 0.06 -30.547 -13.945 1 94.38 81 THR A O 1
ATOM 618 N N . ASP A 1 82 ? 0.091 -32.625 -14.781 1 97.06 82 ASP A N 1
ATOM 619 C CA . ASP A 1 82 ? -0.921 -33.125 -13.844 1 97.06 82 ASP A CA 1
ATOM 620 C C . ASP A 1 82 ? -0.306 -33.438 -12.484 1 97.06 82 ASP A C 1
ATOM 622 O O . ASP A 1 82 ? -1.023 -33.562 -11.492 1 97.06 82 ASP A O 1
ATOM 626 N N . ALA A 1 83 ? 1.001 -33.531 -12.422 1 97.19 83 ALA A N 1
ATOM 627 C CA . ALA A 1 83 ? 1.692 -33.844 -11.172 1 97.19 83 ALA A CA 1
ATOM 628 C C . ALA A 1 83 ? 1.602 -32.688 -10.188 1 97.19 83 ALA A C 1
ATOM 630 O O . ALA A 1 83 ? 1.492 -31.531 -10.594 1 97.19 83 ALA A O 1
ATOM 631 N N . PRO A 1 84 ? 1.574 -33.062 -8.883 1 98.19 84 PRO A N 1
ATOM 632 C CA . PRO A 1 84 ? 1.676 -31.953 -7.918 1 98.19 84 PRO A CA 1
ATOM 633 C C . PRO A 1 84 ? 2.869 -31.047 -8.188 1 98.19 84 PRO A C 1
ATOM 635 O O . PRO A 1 84 ? 4.004 -31.516 -8.281 1 98.19 84 PRO A O 1
ATOM 638 N N . THR A 1 85 ? 2.617 -29.781 -8.406 1 98.62 85 THR A N 1
ATOM 639 C CA . THR A 1 85 ? 3.641 -28.797 -8.758 1 98.62 85 THR A CA 1
ATOM 640 C C . THR A 1 85 ? 3.605 -27.609 -7.809 1 98.62 85 THR A C 1
ATOM 642 O O . THR A 1 85 ? 2.572 -26.953 -7.668 1 98.62 85 THR A O 1
ATOM 645 N N . TRP A 1 86 ? 4.723 -27.375 -7.137 1 98.75 86 TRP A N 1
ATOM 646 C CA . TRP A 1 86 ? 4.879 -26.203 -6.293 1 98.75 86 TRP A CA 1
ATOM 647 C C . TRP A 1 86 ? 5.316 -24.984 -7.121 1 98.75 86 TRP A C 1
ATOM 649 O O . TRP A 1 86 ? 6.312 -25.047 -7.844 1 98.75 86 TRP A O 1
ATOM 659 N N . ILE A 1 87 ? 4.566 -23.953 -7.062 1 98.75 87 ILE A N 1
ATOM 660 C CA . ILE A 1 87 ? 4.828 -22.719 -7.785 1 98.75 87 ILE A CA 1
ATOM 661 C C . ILE A 1 87 ? 5.234 -21.609 -6.805 1 98.75 87 ILE A C 1
ATOM 663 O O . ILE A 1 87 ? 4.426 -21.188 -5.98 1 98.75 87 ILE A O 1
ATOM 667 N N . ILE A 1 88 ? 6.48 -21.094 -6.93 1 98.75 88 ILE A N 1
ATOM 668 C CA . ILE A 1 88 ? 7.09 -20.391 -5.809 1 98.75 88 ILE A CA 1
ATOM 669 C C . ILE A 1 88 ? 7.621 -19.031 -6.281 1 98.75 88 ILE A C 1
ATOM 671 O O . ILE A 1 88 ? 8.391 -18.969 -7.242 1 98.75 88 ILE A O 1
ATOM 675 N N . ASP A 1 89 ? 7.184 -17.984 -5.73 1 98.69 89 ASP A N 1
ATOM 676 C CA . ASP A 1 89 ? 7.824 -16.672 -5.723 1 98.69 89 ASP A CA 1
ATOM 677 C C . ASP A 1 89 ? 8.492 -16.406 -4.379 1 98.69 89 ASP A C 1
ATOM 679 O O . ASP A 1 89 ? 7.824 -16.078 -3.396 1 98.69 89 ASP A O 1
ATOM 683 N N . PRO A 1 90 ? 9.758 -16.531 -4.285 1 98.44 90 PRO A N 1
ATOM 684 C CA . PRO A 1 90 ? 10.438 -16.453 -2.99 1 98.44 90 PRO A CA 1
ATOM 685 C C . PRO A 1 90 ? 10.297 -15.078 -2.336 1 98.44 90 PRO A C 1
ATOM 687 O O . PRO A 1 90 ? 10.148 -14.984 -1.116 1 98.44 90 PRO A O 1
ATOM 690 N N . VAL A 1 91 ? 10.43 -14.016 -3.107 1 97.44 91 VAL A N 1
ATOM 691 C CA . VAL A 1 91 ? 10.188 -12.648 -2.654 1 97.44 91 VAL A CA 1
ATOM 692 C C . VAL A 1 91 ? 9.352 -11.898 -3.686 1 97.44 91 VAL A C 1
ATOM 694 O O . VAL A 1 91 ? 9.891 -11.203 -4.551 1 97.44 91 VAL A O 1
ATOM 697 N N . ASP A 1 92 ? 8.055 -12.016 -3.596 1 98 92 ASP A N 1
ATOM 698 C CA . ASP A 1 92 ? 7.184 -11.188 -4.414 1 98 92 ASP A CA 1
ATOM 699 C C . ASP A 1 92 ? 7.211 -9.734 -3.943 1 98 92 ASP A C 1
ATOM 701 O O . ASP A 1 92 ? 6.934 -9.453 -2.775 1 98 92 ASP A O 1
ATOM 705 N N . GLY A 1 93 ? 7.527 -8.828 -4.836 1 96.81 93 GLY A N 1
ATOM 706 C CA . GLY A 1 93 ? 7.809 -7.445 -4.473 1 96.81 93 GLY A CA 1
ATOM 707 C C . GLY A 1 93 ? 9.273 -7.191 -4.176 1 96.81 93 GLY A C 1
ATOM 708 O O . GLY A 1 93 ? 9.609 -6.594 -3.15 1 96.81 93 GLY A O 1
ATOM 709 N N . THR A 1 94 ? 10.133 -7.699 -5.031 1 96.25 94 THR A N 1
ATOM 710 C CA . THR A 1 94 ? 11.57 -7.574 -4.82 1 96.25 94 THR A CA 1
ATOM 711 C C . THR A 1 94 ? 11.984 -6.105 -4.77 1 96.25 94 THR A C 1
ATOM 713 O O . THR A 1 94 ? 12.852 -5.727 -3.98 1 96.25 94 THR A O 1
ATOM 716 N N . LEU A 1 95 ? 11.398 -5.281 -5.609 1 96.06 95 LEU A N 1
ATOM 717 C CA . LEU A 1 95 ? 11.695 -3.854 -5.566 1 96.06 95 LEU A CA 1
ATOM 718 C C . LEU A 1 95 ? 11.367 -3.27 -4.199 1 96.06 95 LEU A C 1
ATOM 720 O O . LEU A 1 95 ? 12.133 -2.465 -3.662 1 96.06 95 LEU A O 1
ATOM 724 N N . ASN A 1 96 ? 10.164 -3.615 -3.672 1 97.44 96 ASN A N 1
ATOM 725 C CA . ASN A 1 96 ? 9.82 -3.227 -2.309 1 97.44 96 ASN A CA 1
ATOM 726 C C . ASN A 1 96 ? 10.883 -3.662 -1.31 1 97.44 96 ASN A C 1
ATOM 728 O O . ASN A 1 96 ? 11.289 -2.883 -0.446 1 97.44 96 ASN A O 1
ATOM 732 N N . PHE A 1 97 ? 11.336 -4.875 -1.464 1 97 97 PHE A N 1
ATOM 733 C CA . PHE A 1 97 ? 12.32 -5.477 -0.575 1 97 97 PHE A CA 1
ATOM 734 C C . PHE A 1 97 ? 13.625 -4.691 -0.605 1 97 97 PHE A C 1
ATOM 736 O O . PHE A 1 97 ? 14.203 -4.387 0.444 1 97 97 PHE A O 1
ATOM 743 N N . VAL A 1 98 ? 14.047 -4.359 -1.761 1 96.19 98 VAL A N 1
ATOM 744 C CA . VAL A 1 98 ? 15.289 -3.627 -1.97 1 96.19 98 VAL A CA 1
ATOM 745 C C . VAL A 1 98 ? 15.195 -2.252 -1.313 1 96.19 98 VAL A C 1
ATOM 747 O O . VAL A 1 98 ? 16.172 -1.775 -0.715 1 96.19 98 VAL A O 1
ATOM 750 N N . HIS A 1 99 ? 14.039 -1.628 -1.27 1 96.81 99 HIS A N 1
ATOM 751 C CA . HIS A 1 99 ? 13.852 -0.273 -0.763 1 96.81 99 HIS A CA 1
ATOM 752 C C . HIS A 1 99 ? 13.461 -0.284 0.712 1 96.81 99 HIS A C 1
ATOM 754 O O . HIS A 1 99 ? 13.477 0.759 1.369 1 96.81 99 HIS A O 1
ATOM 760 N N . GLY A 1 100 ? 13.078 -1.425 1.2 1 96.5 100 GLY A N 1
ATOM 761 C CA . GLY A 1 100 ? 12.609 -1.502 2.574 1 96.5 100 GLY A CA 1
ATOM 762 C C . GLY A 1 100 ? 11.141 -1.141 2.721 1 96.5 100 GLY A C 1
ATOM 763 O O . GLY A 1 100 ? 10.695 -0.769 3.807 1 96.5 100 GLY A O 1
ATOM 764 N N . PHE A 1 101 ? 10.414 -1.043 1.563 1 97.75 101 PHE A N 1
ATOM 765 C CA . PHE A 1 101 ? 8.969 -0.917 1.619 1 97.75 101 PHE A CA 1
ATOM 766 C C . PHE A 1 101 ? 8.328 -2.193 2.16 1 97.75 101 PHE A C 1
ATOM 768 O O . PHE A 1 101 ? 8.625 -3.289 1.68 1 97.75 101 PHE A O 1
ATOM 775 N N . PRO A 1 102 ? 7.473 -2.195 3.129 1 97 102 PRO A N 1
ATOM 776 C CA . PRO A 1 102 ? 7.164 -3.371 3.945 1 97 102 PRO A CA 1
ATOM 777 C C . PRO A 1 102 ? 6.172 -4.316 3.27 1 97 102 PRO A C 1
ATOM 779 O O . PRO A 1 102 ? 5.754 -5.309 3.869 1 97 102 PRO A O 1
ATOM 782 N N . GLN A 1 103 ? 5.875 -4.086 2.035 1 97.56 103 GLN A N 1
ATOM 783 C CA . GLN A 1 103 ? 4.934 -4.93 1.31 1 97.56 103 GLN A CA 1
ATOM 784 C C . GLN A 1 103 ? 5.66 -5.906 0.39 1 97.56 103 GLN A C 1
ATOM 786 O O . GLN A 1 103 ? 5.648 -5.742 -0.832 1 97.56 103 GLN A O 1
ATOM 791 N N . CYS A 1 104 ? 6.266 -6.914 0.899 1 97.31 104 CYS A N 1
ATOM 792 C CA . CYS A 1 104 ? 6.848 -8.047 0.184 1 97.31 104 CYS A CA 1
ATOM 793 C C . CYS A 1 104 ? 6.527 -9.359 0.888 1 97.31 104 CYS A C 1
ATOM 795 O O . CYS A 1 104 ? 6.238 -9.367 2.086 1 97.31 104 CYS A O 1
ATOM 797 N N . CYS A 1 105 ? 6.555 -10.43 0.116 1 98.56 105 CYS A N 1
ATOM 798 C CA . CYS A 1 105 ? 6.078 -11.672 0.721 1 98.56 105 CYS A CA 1
ATOM 799 C C . CYS A 1 105 ? 6.668 -12.883 0.014 1 98.56 105 CYS A C 1
ATOM 801 O O . CYS A 1 105 ? 7.258 -12.758 -1.061 1 98.56 105 CYS A O 1
ATOM 803 N N . ILE A 1 106 ? 6.57 -14 0.722 1 98.88 106 ILE A N 1
ATOM 804 C CA . ILE A 1 106 ? 6.746 -15.312 0.106 1 98.88 106 ILE A CA 1
ATOM 805 C C . ILE A 1 106 ? 5.41 -15.82 -0.427 1 98.88 106 ILE A C 1
ATOM 807 O O . ILE A 1 106 ? 4.398 -15.789 0.281 1 98.88 106 ILE A O 1
ATOM 811 N N . SER A 1 107 ? 5.367 -16.203 -1.675 1 98.94 107 SER A N 1
ATOM 812 C CA . SER A 1 107 ? 4.16 -16.734 -2.301 1 98.94 107 SER A CA 1
ATOM 813 C C . SER A 1 107 ? 4.371 -18.172 -2.793 1 98.94 107 SER A C 1
ATOM 815 O O . SER A 1 107 ? 5.234 -18.422 -3.637 1 98.94 107 SER A O 1
ATOM 817 N N . VAL A 1 108 ? 3.586 -19.094 -2.262 1 98.94 108 VAL A N 1
ATOM 818 C CA . VAL A 1 108 ? 3.711 -20.516 -2.625 1 98.94 108 VAL A CA 1
ATOM 819 C C . VAL A 1 108 ? 2.336 -21.078 -2.969 1 98.94 108 VAL A C 1
ATOM 821 O O . VAL A 1 108 ? 1.433 -21.078 -2.131 1 98.94 108 VAL A O 1
ATOM 824 N N . GLY A 1 109 ? 2.205 -21.516 -4.191 1 98.88 109 GLY A N 1
ATOM 825 C CA . GLY A 1 109 ? 1.012 -22.234 -4.613 1 98.88 109 GLY A CA 1
ATOM 826 C C . GLY A 1 109 ? 1.273 -23.688 -4.938 1 98.88 109 GLY A C 1
ATOM 827 O O . GLY A 1 109 ? 2.365 -24.047 -5.387 1 98.88 109 GLY A O 1
ATOM 828 N N . LEU A 1 110 ? 0.329 -24.562 -4.676 1 98.88 110 LEU A N 1
ATOM 829 C CA . LEU A 1 110 ? 0.351 -25.953 -5.105 1 98.88 110 LEU A CA 1
ATOM 830 C C . LEU A 1 110 ? -0.707 -26.219 -6.176 1 98.88 110 LEU A C 1
ATOM 832 O O . LEU A 1 110 ? -1.889 -25.938 -5.965 1 98.88 110 LEU A O 1
ATOM 836 N N .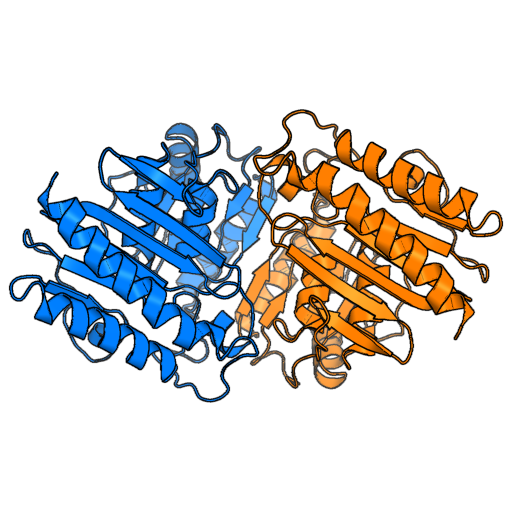 ALA A 1 111 ? -0.249 -26.672 -7.312 1 98.56 111 ALA A N 1
ATOM 837 C CA . ALA A 1 111 ? -1.175 -27.078 -8.367 1 98.56 111 ALA A CA 1
ATOM 838 C C . ALA A 1 111 ? -1.191 -28.594 -8.523 1 98.56 111 ALA A C 1
ATOM 840 O O . ALA A 1 111 ? -0.14 -29.234 -8.508 1 98.56 111 ALA A O 1
ATOM 841 N N . ILE A 1 112 ? -2.311 -29.172 -8.586 1 98.19 112 ILE A N 1
ATOM 842 C CA . ILE A 1 112 ? -2.535 -30.578 -8.938 1 98.19 112 ILE A CA 1
ATOM 843 C C . ILE A 1 112 ? -3.523 -30.656 -10.102 1 98.19 112 ILE A C 1
ATOM 845 O O . ILE A 1 112 ? -4.582 -30.031 -10.07 1 98.19 112 ILE A O 1
ATOM 849 N N . ASN A 1 113 ? -3.162 -31.469 -11.141 1 97.5 113 ASN A N 1
ATOM 850 C CA . ASN A 1 113 ? -3.957 -31.516 -12.367 1 97.5 113 ASN A CA 1
ATOM 851 C C . ASN A 1 113 ? -4.172 -30.125 -12.961 1 97.5 113 ASN A C 1
ATOM 853 O O . ASN A 1 113 ? -5.289 -29.781 -13.352 1 97.5 113 ASN A O 1
ATOM 857 N N . LYS A 1 114 ? -3.172 -29.281 -12.781 1 96.69 114 LYS A N 1
ATOM 858 C CA . LYS A 1 114 ? -3.078 -27.953 -13.383 1 96.69 114 LYS A CA 1
ATOM 859 C C . LYS A 1 114 ? -4.043 -26.984 -12.711 1 96.69 114 LYS A C 1
ATOM 861 O O . LYS A 1 114 ? -4.34 -25.922 -13.258 1 96.69 114 LYS A O 1
ATOM 866 N N . GLU A 1 115 ? -4.516 -27.406 -11.539 1 97.38 115 GLU A N 1
ATOM 867 C CA . GLU A 1 115 ? -5.379 -26.531 -10.75 1 97.38 115 GLU A CA 1
ATOM 868 C C . GLU A 1 115 ? -4.742 -26.203 -9.406 1 97.38 115 GLU A C 1
ATOM 870 O O . GLU A 1 115 ? -4.215 -27.078 -8.727 1 97.38 115 GLU A O 1
ATOM 875 N N . CYS A 1 116 ? -4.836 -24.938 -9.062 1 98.56 116 CYS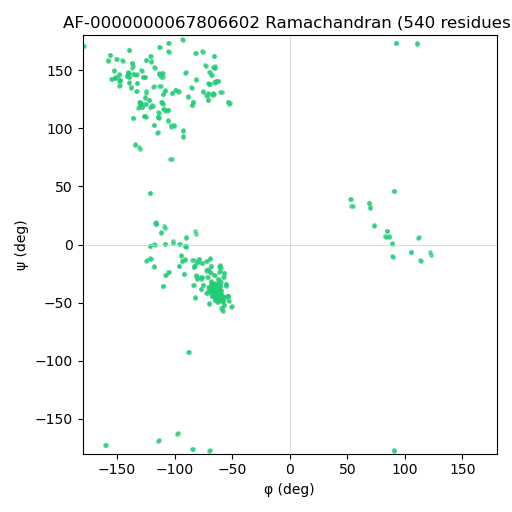 A N 1
ATOM 876 C CA . CYS A 1 116 ? -4.309 -24.562 -7.762 1 98.56 116 CYS A CA 1
ATOM 877 C C . CYS A 1 116 ? -5.184 -25.109 -6.637 1 98.56 116 CYS A C 1
ATOM 879 O O . CYS A 1 116 ? -6.391 -24.859 -6.613 1 98.56 116 CYS A O 1
ATOM 881 N N . VAL A 1 117 ? -4.559 -25.766 -5.652 1 98.69 117 VAL A N 1
ATOM 882 C CA . VAL A 1 117 ? -5.355 -26.453 -4.637 1 98.69 117 VAL A CA 1
ATOM 883 C C . VAL A 1 117 ? -4.945 -25.969 -3.248 1 98.69 117 VAL A C 1
ATOM 885 O O . VAL A 1 117 ? -5.66 -26.188 -2.27 1 98.69 117 VAL A O 1
ATOM 888 N N . ALA A 1 118 ? -3.84 -25.297 -3.168 1 98.88 118 ALA A N 1
ATOM 889 C CA . ALA A 1 118 ? -3.4 -24.672 -1.915 1 98.88 118 ALA A CA 1
ATOM 890 C C . ALA A 1 118 ? -2.531 -23.453 -2.18 1 98.88 118 ALA A C 1
ATOM 892 O O . ALA A 1 118 ? -1.877 -23.359 -3.221 1 98.88 118 ALA A O 1
ATOM 893 N N . GLY A 1 119 ? -2.586 -22.516 -1.285 1 98.88 119 GLY A N 1
ATOM 894 C CA . GLY A 1 119 ? -1.801 -21.297 -1.407 1 98.88 119 GLY A CA 1
ATOM 895 C C . GLY A 1 119 ? -1.387 -20.719 -0.069 1 98.88 119 GLY A C 1
ATOM 896 O O . GLY A 1 119 ? -2.146 -20.766 0.9 1 98.88 119 GLY A O 1
ATOM 897 N N . ILE A 1 120 ? -0.157 -20.219 -0.008 1 98.94 120 ILE A N 1
ATOM 898 C CA . ILE A 1 120 ? 0.411 -19.516 1.141 1 98.94 120 ILE A CA 1
ATOM 899 C C . ILE A 1 120 ? 1.043 -18.203 0.686 1 98.94 120 ILE A C 1
ATOM 901 O O . ILE A 1 120 ? 1.879 -18.203 -0.221 1 98.94 120 ILE A O 1
ATOM 905 N N . ILE A 1 121 ? 0.607 -17.156 1.191 1 98.94 121 ILE A N 1
ATOM 906 C CA . ILE A 1 121 ? 1.236 -15.852 1.035 1 98.94 121 ILE A CA 1
ATOM 907 C C . ILE A 1 121 ? 1.61 -15.297 2.406 1 98.94 121 ILE A C 1
ATOM 909 O O . ILE A 1 121 ? 0.74 -15.078 3.252 1 98.94 121 ILE A O 1
ATOM 913 N N . TYR A 1 122 ? 2.902 -15.086 2.611 1 98.94 122 TYR A N 1
ATOM 914 C CA . TYR A 1 122 ? 3.369 -14.68 3.932 1 98.94 122 TYR A CA 1
ATOM 915 C C . TYR A 1 122 ? 4.207 -13.414 3.852 1 98.94 122 TYR A C 1
ATOM 917 O O . TYR A 1 122 ? 5.273 -13.406 3.238 1 98.94 122 TYR A O 1
ATOM 925 N N . ASN A 1 123 ? 3.711 -12.32 4.352 1 98.56 123 ASN A N 1
ATOM 926 C CA . ASN A 1 123 ? 4.453 -11.086 4.582 1 98.56 123 ASN A CA 1
ATOM 927 C C . ASN A 1 123 ? 5.016 -11.023 6 1 98.56 123 ASN A C 1
ATOM 929 O O . ASN A 1 123 ? 4.316 -10.633 6.934 1 98.56 123 ASN A O 1
ATOM 933 N N . PRO A 1 124 ? 6.227 -11.359 6.188 1 97.25 124 PRO A N 1
ATOM 934 C CA . PRO A 1 124 ? 6.77 -11.43 7.547 1 97.25 124 PRO A CA 1
ATOM 935 C C . PRO A 1 124 ? 6.957 -10.055 8.18 1 97.25 124 PRO A C 1
ATOM 937 O O . PRO A 1 124 ? 6.93 -9.922 9.406 1 97.25 124 PRO A O 1
ATOM 940 N N . ASN A 1 125 ? 7.176 -9.039 7.406 1 95.44 125 ASN A N 1
ATOM 941 C CA . ASN A 1 125 ? 7.395 -7.695 7.934 1 95.44 125 ASN A CA 1
ATOM 942 C C . ASN A 1 125 ? 6.152 -7.156 8.641 1 95.44 125 ASN A C 1
ATOM 944 O O . ASN A 1 125 ? 6.258 -6.426 9.625 1 95.44 125 ASN A O 1
ATOM 948 N N . LEU A 1 126 ? 4.984 -7.543 8.094 1 95.94 126 LEU A N 1
ATOM 949 C CA . LEU A 1 126 ? 3.738 -7.035 8.664 1 95.94 126 LEU A CA 1
ATOM 950 C C . LEU A 1 126 ? 2.992 -8.141 9.406 1 95.94 126 LEU A C 1
ATOM 952 O O . LEU A 1 126 ? 1.871 -7.93 9.875 1 95.94 126 LEU A O 1
ATOM 956 N N . GLY A 1 127 ? 3.555 -9.297 9.414 1 96.06 127 GLY A N 1
ATOM 957 C CA . GLY A 1 127 ? 2.973 -10.414 10.148 1 96.06 127 GLY A CA 1
ATOM 958 C C . GLY A 1 127 ? 1.672 -10.906 9.547 1 96.06 127 GLY A C 1
ATOM 959 O O . GLY A 1 127 ? 0.751 -11.289 10.273 1 96.06 127 GLY A O 1
ATOM 960 N N . GLN A 1 128 ? 1.568 -10.891 8.273 1 97.94 128 GLN A N 1
ATOM 961 C CA . GLN A 1 128 ? 0.362 -11.352 7.594 1 97.94 128 GLN A CA 1
ATOM 962 C C . GLN A 1 128 ? 0.585 -12.711 6.938 1 97.94 128 GLN A C 1
ATOM 964 O O . GLN A 1 128 ? 1.441 -12.852 6.059 1 97.94 128 GLN A O 1
ATOM 969 N N . LEU A 1 129 ? -0.131 -13.648 7.422 1 98.81 129 LEU A N 1
ATOM 970 C CA . LEU A 1 129 ? -0.1 -14.984 6.844 1 98.81 129 LEU A CA 1
ATOM 971 C C . LEU A 1 129 ? -1.446 -15.344 6.223 1 98.81 129 LEU A C 1
ATOM 973 O O . LEU A 1 129 ? -2.422 -15.578 6.941 1 98.81 129 LEU A O 1
ATOM 977 N N . PHE A 1 130 ? -1.479 -15.414 4.895 1 98.94 130 PHE A N 1
ATOM 978 C CA . PHE A 1 130 ? -2.662 -15.82 4.148 1 98.94 130 PHE A CA 1
ATOM 979 C C . PHE A 1 130 ? -2.561 -17.281 3.732 1 98.94 130 PHE A C 1
ATOM 981 O O . PHE A 1 130 ? -1.524 -17.719 3.229 1 98.94 130 PHE A O 1
ATOM 988 N N . THR A 1 131 ? -3.611 -18.016 3.949 1 98.94 131 THR A N 1
ATOM 989 C CA . THR A 1 131 ? -3.594 -19.438 3.607 1 98.94 131 THR A CA 1
ATOM 990 C C . THR A 1 131 ? -4.93 -19.875 3.01 1 98.94 131 THR A C 1
ATOM 992 O O . THR A 1 131 ? -5.977 -19.312 3.342 1 98.94 131 THR A O 1
ATOM 995 N N . ALA A 1 132 ? -4.859 -20.781 2.146 1 98.88 132 ALA A N 1
ATOM 996 C CA . ALA A 1 132 ? -6.062 -21.406 1.601 1 98.88 132 ALA A CA 1
ATOM 997 C C . ALA A 1 132 ? -5.781 -22.812 1.105 1 98.88 132 ALA A C 1
ATOM 999 O O . ALA A 1 132 ? -4.707 -23.094 0.563 1 98.88 132 ALA A O 1
ATOM 1000 N N . LYS A 1 133 ? -6.66 -23.719 1.272 1 98.56 133 LYS A N 1
ATOM 1001 C CA . LYS A 1 133 ? -6.738 -25.062 0.696 1 98.56 133 LYS A CA 1
ATOM 1002 C C . LYS A 1 133 ? -8.094 -25.297 0.039 1 98.56 133 LYS A C 1
ATOM 1004 O O . LYS A 1 133 ? -9.125 -24.828 0.538 1 98.56 133 LYS A O 1
ATOM 1009 N N . LYS A 1 134 ? -8.062 -26 -1.002 1 98.12 134 LYS A N 1
ATOM 1010 C CA . LYS A 1 134 ? -9.281 -26.234 -1.77 1 98.12 134 LYS A CA 1
ATOM 1011 C C . LYS A 1 134 ? -10.391 -26.797 -0.883 1 98.12 134 LYS A C 1
ATOM 1013 O O . LYS A 1 134 ? -10.203 -27.828 -0.232 1 98.12 134 LYS A O 1
ATOM 1018 N N . GLY A 1 135 ? -11.469 -26.094 -0.867 1 98.06 135 GLY A N 1
ATOM 1019 C CA . GLY A 1 135 ? -12.656 -26.547 -0.16 1 98.06 135 GLY A CA 1
ATOM 1020 C C . GLY A 1 135 ? -12.633 -26.219 1.322 1 98.06 135 GLY A C 1
ATOM 1021 O O . GLY A 1 135 ? -13.547 -26.594 2.062 1 98.06 135 GLY A O 1
ATOM 1022 N N . GLN A 1 136 ? -11.633 -25.469 1.765 1 98.19 136 GLN A N 1
ATOM 1023 C CA . GLN A 1 136 ? -11.5 -25.297 3.205 1 98.19 136 GLN A CA 1
ATOM 1024 C C . GLN A 1 136 ? -11.562 -23.812 3.58 1 98.19 136 GLN A C 1
ATOM 1026 O O . GLN A 1 136 ? -11.477 -23.453 4.758 1 98.19 136 GLN A O 1
ATOM 1031 N N . GLY A 1 137 ? -11.695 -22.922 2.65 1 98.69 137 GLY A N 1
ATOM 1032 C CA . GLY A 1 137 ? -11.781 -21.5 2.936 1 98.69 137 GLY A CA 1
ATOM 1033 C C . GLY A 1 137 ? -10.438 -20.812 2.895 1 98.69 137 GLY A C 1
ATOM 1034 O O . GLY A 1 137 ? -9.406 -21.453 2.668 1 98.69 137 GLY A O 1
ATOM 1035 N N . ALA A 1 138 ? -10.406 -19.578 3 1 98.88 138 ALA A N 1
ATOM 1036 C CA . ALA A 1 138 ? -9.219 -18.734 3.055 1 98.88 138 ALA A CA 1
ATOM 1037 C C . ALA A 1 138 ? -9.078 -18.062 4.422 1 98.88 138 ALA A C 1
ATOM 1039 O O . ALA A 1 138 ? -10.078 -17.734 5.066 1 98.88 138 ALA A O 1
ATOM 1040 N N . PHE A 1 139 ? -7.84 -17.859 4.859 1 98.94 139 PHE A N 1
ATOM 1041 C CA . PHE A 1 139 ? -7.602 -17.359 6.211 1 98.94 139 PHE A CA 1
ATOM 1042 C C . PHE A 1 139 ? -6.477 -16.328 6.215 1 98.94 139 PHE A C 1
ATOM 1044 O O . PHE A 1 139 ? -5.535 -16.422 5.43 1 98.94 139 PHE A O 1
ATOM 1051 N N . LEU A 1 140 ? -6.617 -15.352 7.043 1 98.62 140 LEU A N 1
ATOM 1052 C CA . LEU A 1 140 ? -5.555 -14.43 7.438 1 98.62 140 LEU A CA 1
ATOM 1053 C C . LEU A 1 140 ? -5.207 -14.602 8.914 1 98.62 140 LEU A C 1
ATOM 1055 O O . LEU A 1 140 ? -6.031 -14.328 9.781 1 98.62 140 LEU A O 1
ATOM 1059 N N . ASN A 1 141 ? -4.008 -15.07 9.133 1 97.88 141 ASN A N 1
ATOM 1060 C CA . ASN A 1 141 ? -3.551 -15.32 10.492 1 97.88 141 ASN A CA 1
ATOM 1061 C C . ASN A 1 141 ? -4.535 -16.203 11.266 1 97.88 141 ASN A C 1
ATOM 1063 O O . ASN A 1 141 ? -4.867 -15.906 12.414 1 97.88 141 ASN A O 1
ATOM 1067 N N . GLY A 1 142 ? -5.051 -17.141 10.617 1 97.75 142 GLY A N 1
ATOM 1068 C CA . GLY A 1 142 ? -5.918 -18.109 11.25 1 97.75 142 GLY A CA 1
ATOM 1069 C C . GLY A 1 142 ? -7.379 -17.703 11.258 1 97.75 142 GLY A C 1
ATOM 1070 O O . GLY A 1 142 ? -8.258 -18.531 11.531 1 97.75 142 GLY A O 1
ATOM 1071 N N . ARG A 1 143 ? -7.695 -16.531 10.914 1 97.38 143 ARG A N 1
ATOM 1072 C CA . ARG A 1 143 ? -9.078 -16.047 10.852 1 97.38 143 ARG A CA 1
ATOM 1073 C C . ARG A 1 143 ? -9.617 -16.141 9.43 1 97.38 143 ARG A C 1
ATOM 1075 O O . ARG A 1 143 ? -8.984 -15.672 8.484 1 97.38 143 ARG A O 1
ATOM 1082 N N . GLN A 1 144 ? -10.781 -16.688 9.297 1 98.5 144 GLN A N 1
ATOM 1083 C CA . GLN A 1 144 ? -11.375 -16.844 7.977 1 98.5 144 GLN A CA 1
ATOM 1084 C C . GLN A 1 144 ? -11.68 -15.477 7.352 1 98.5 144 GLN A C 1
ATOM 1086 O O . GLN A 1 144 ? -12.133 -14.562 8.039 1 98.5 144 GLN A O 1
ATOM 1091 N N . ILE A 1 145 ? -11.43 -15.391 6.137 1 98.44 145 ILE A N 1
ATOM 1092 C CA . ILE A 1 145 ? -11.648 -14.141 5.418 1 98.44 145 ILE A CA 1
ATOM 1093 C C . ILE A 1 145 ? -12.562 -14.391 4.223 1 98.44 145 ILE A C 1
ATOM 1095 O O . ILE A 1 145 ? -12.711 -15.531 3.77 1 98.44 145 ILE A O 1
ATOM 1099 N N . HIS A 1 146 ? -13.211 -13.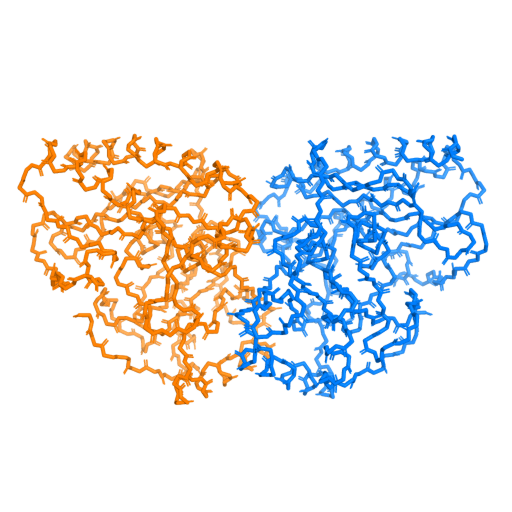328 3.732 1 98.69 146 HIS A N 1
ATOM 1100 C CA . HIS A 1 146 ? -14.109 -13.352 2.582 1 98.69 146 HIS A CA 1
ATOM 1101 C C . HIS A 1 146 ? -13.922 -12.117 1.708 1 98.69 146 HIS A C 1
ATOM 1103 O O . HIS A 1 146 ? -13.625 -11.031 2.215 1 98.69 146 HIS A O 1
ATOM 1109 N N . VAL A 1 147 ? -14.125 -12.328 0.483 1 98.69 147 VAL A N 1
ATOM 1110 C CA . VAL A 1 147 ? -14.109 -11.195 -0.438 1 98.69 147 VAL A CA 1
ATOM 1111 C C . VAL A 1 147 ? -15.281 -10.266 -0.132 1 98.69 147 VAL A C 1
ATOM 1113 O O . VAL A 1 147 ? -16.219 -10.641 0.58 1 98.69 147 VAL A O 1
ATOM 1116 N N . SER A 1 148 ? -15.172 -9.008 -0.64 1 98.19 148 SER A N 1
ATOM 1117 C CA . SER A 1 148 ? -16.297 -8.078 -0.517 1 98.19 148 SER A CA 1
ATOM 1118 C C . SER A 1 148 ? -17.469 -8.5 -1.4 1 98.19 148 SER A C 1
ATOM 1120 O O . SER A 1 148 ? -17.406 -9.531 -2.07 1 98.19 148 SER A O 1
ATOM 1122 N N . GLN A 1 149 ? -18.531 -7.695 -1.42 1 97.69 149 GLN A N 1
ATOM 1123 C CA . GLN A 1 149 ? -19.734 -8.008 -2.205 1 97.69 149 GLN A CA 1
ATOM 1124 C C . GLN A 1 149 ? -19.953 -6.957 -3.289 1 97.69 149 GLN A C 1
ATOM 1126 O O . GLN A 1 149 ? -21.062 -6.84 -3.82 1 97.69 149 GLN A O 1
ATOM 1131 N N . VAL A 1 150 ? -18.953 -6.227 -3.588 1 98.06 150 VAL A N 1
ATOM 1132 C CA . VAL A 1 150 ? -19.078 -5.156 -4.57 1 98.06 150 VAL A CA 1
ATOM 1133 C C . VAL A 1 150 ? -19.266 -5.75 -5.965 1 98.06 150 VAL A C 1
ATOM 1135 O O . VAL A 1 150 ? -18.547 -6.664 -6.359 1 98.06 150 VAL A O 1
ATOM 1138 N N . THR A 1 151 ? -20.172 -5.164 -6.77 1 98.5 151 THR A N 1
ATOM 1139 C CA . THR A 1 151 ? -20.516 -5.754 -8.062 1 98.5 151 THR A CA 1
ATOM 1140 C C . THR A 1 151 ? -20.219 -4.773 -9.195 1 98.5 151 THR A C 1
ATOM 1142 O O . THR A 1 151 ? -20.266 -5.145 -10.367 1 98.5 151 THR A O 1
ATOM 1145 N N . GLU A 1 152 ? -19.953 -3.479 -8.812 1 98.38 152 GLU A N 1
ATOM 1146 C CA . GLU A 1 152 ? -19.781 -2.434 -9.82 1 98.38 152 GLU A CA 1
ATOM 1147 C C . GLU A 1 152 ? -18.453 -1.712 -9.633 1 98.38 152 GLU A C 1
ATOM 1149 O O . GLU A 1 152 ? -18.031 -1.446 -8.508 1 98.38 152 GLU A O 1
ATOM 1154 N N . LEU A 1 153 ? -17.906 -1.38 -10.742 1 98.12 153 LEU A N 1
ATOM 1155 C CA . LEU A 1 153 ? -16.609 -0.7 -10.734 1 98.12 153 LEU A CA 1
ATOM 1156 C C . LEU A 1 153 ? -16.703 0.636 -10 1 98.12 153 LEU A C 1
ATOM 1158 O O . LEU A 1 153 ? -15.789 1.014 -9.266 1 98.12 153 LEU A O 1
ATOM 1162 N N . ARG A 1 154 ? -17.781 1.397 -10.117 1 96.62 154 ARG A N 1
ATOM 1163 C CA . ARG A 1 154 ? -17.938 2.729 -9.531 1 96.62 154 ARG A CA 1
ATOM 1164 C C . ARG A 1 154 ? -17.812 2.682 -8.016 1 96.62 154 ARG A C 1
ATOM 1166 O O . ARG A 1 154 ? -17.516 3.693 -7.379 1 96.62 154 ARG A O 1
ATOM 1173 N N . ASN A 1 155 ? -18 1.487 -7.426 1 96.88 155 ASN A N 1
ATOM 1174 C CA . ASN A 1 155 ? -17.922 1.312 -5.98 1 96.88 155 ASN A CA 1
ATOM 1175 C C . ASN A 1 155 ? -16.703 0.478 -5.582 1 96.88 155 ASN A C 1
ATOM 1177 O O . ASN A 1 155 ? -16.578 0.067 -4.43 1 96.88 155 ASN A O 1
ATOM 1181 N N . ALA A 1 156 ? -15.773 0.206 -6.531 1 98.25 156 ALA A N 1
ATOM 1182 C CA . ALA A 1 156 ? -14.719 -0.771 -6.309 1 98.25 156 ALA A CA 1
ATOM 1183 C C . ALA A 1 156 ? -13.391 -0.081 -5.992 1 98.25 156 ALA A C 1
ATOM 1185 O O . ALA A 1 156 ? -13.047 0.925 -6.617 1 98.25 156 ALA A O 1
ATOM 1186 N N . LEU A 1 157 ? -12.805 -0.517 -4.977 1 98.38 157 LEU A N 1
ATOM 1187 C CA . LEU A 1 157 ? -11.383 -0.247 -4.777 1 98.38 157 LEU A CA 1
ATOM 1188 C C . LEU A 1 157 ? -10.531 -1.27 -5.516 1 98.38 157 LEU A C 1
ATOM 1190 O O . LEU A 1 157 ? -10.586 -2.465 -5.219 1 98.38 157 LEU A O 1
ATOM 1194 N N . VAL A 1 158 ? -9.68 -0.817 -6.461 1 98.75 158 VAL A N 1
ATOM 1195 C CA . VAL A 1 158 ? -8.969 -1.731 -7.352 1 98.75 158 VAL A CA 1
ATOM 1196 C C . VAL A 1 158 ? -7.48 -1.718 -7.02 1 98.75 158 VAL A C 1
ATOM 1198 O O . VAL A 1 158 ? -6.855 -0.655 -6.977 1 98.75 158 VAL A O 1
ATOM 1201 N N . ALA A 1 159 ? -6.914 -2.9 -6.699 1 98.56 159 ALA A N 1
ATOM 1202 C CA . ALA A 1 159 ? -5.461 -3.043 -6.621 1 98.56 159 ALA A CA 1
ATOM 1203 C C . ALA A 1 159 ? -4.844 -3.092 -8.016 1 98.56 159 ALA A C 1
ATOM 1205 O O . ALA A 1 159 ? -5.312 -3.826 -8.891 1 98.56 159 ALA A O 1
ATOM 1206 N N . PHE A 1 160 ? -3.791 -2.303 -8.219 1 96.69 160 PHE A N 1
ATOM 1207 C CA . PHE A 1 160 ? -3.271 -2.059 -9.562 1 96.69 160 PHE A CA 1
ATOM 1208 C C . PHE A 1 160 ? -1.763 -1.847 -9.531 1 96.69 160 PHE A C 1
ATOM 1210 O O . PHE A 1 160 ? -1.222 -1.354 -8.539 1 96.69 160 PHE A O 1
ATOM 1217 N N . GLU A 1 161 ? -1.081 -2.285 -10.594 1 96.31 161 GLU A N 1
ATOM 1218 C CA . GLU A 1 161 ? 0.363 -2.092 -10.695 1 96.31 161 GLU A CA 1
ATOM 1219 C C . GLU A 1 161 ? 0.752 -1.568 -12.078 1 96.31 161 GLU A C 1
ATOM 1221 O O . GLU A 1 161 ? 0.174 -1.975 -13.086 1 96.31 161 GLU A O 1
ATOM 1226 N N . ALA A 1 162 ? 1.781 -0.745 -12.055 1 91.56 162 ALA A N 1
ATOM 1227 C CA . ALA A 1 162 ? 2.365 -0.308 -13.32 1 91.56 162 ALA A CA 1
ATOM 1228 C C . ALA A 1 162 ? 3.219 -1.411 -13.938 1 91.56 162 ALA A C 1
ATOM 1230 O O . ALA A 1 162 ? 3.393 -1.459 -15.156 1 91.56 162 ALA A O 1
ATOM 1231 N N . GLY A 1 163 ? 3.775 -2.258 -13.055 1 86.94 163 GLY A N 1
ATOM 1232 C CA . GLY A 1 163 ? 4.598 -3.352 -13.547 1 86.94 163 GLY A CA 1
ATOM 1233 C C . GLY A 1 163 ? 6.066 -2.99 -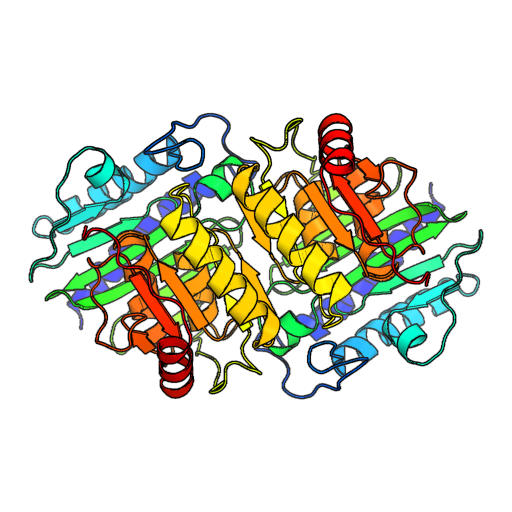13.664 1 86.94 163 GLY A C 1
ATOM 1234 O O . GLY A 1 163 ? 6.484 -1.918 -13.219 1 86.94 163 GLY A O 1
ATOM 1235 N N . THR A 1 164 ? 6.844 -3.963 -14.18 1 78.19 164 THR A N 1
ATOM 1236 C CA . THR A 1 164 ? 8.289 -3.803 -14.211 1 78.19 164 THR A CA 1
ATOM 1237 C C . THR A 1 164 ? 8.805 -3.787 -15.648 1 78.19 164 THR A C 1
ATOM 1239 O O . THR A 1 164 ? 9.969 -4.098 -15.906 1 78.19 164 THR A O 1
ATOM 1242 N N . SER A 1 165 ? 7.961 -3.541 -16.609 1 78.19 165 SER A N 1
ATOM 1243 C CA . SER A 1 165 ? 8.375 -3.498 -18.016 1 78.19 165 SER A CA 1
ATOM 1244 C C . SER A 1 165 ? 8.312 -2.078 -18.562 1 78.19 165 SER A C 1
ATOM 1246 O O . SER A 1 165 ? 7.395 -1.321 -18.234 1 78.19 165 SER A O 1
ATOM 1248 N N . ARG A 1 166 ? 9.312 -1.849 -19.438 1 78.88 166 ARG A N 1
ATOM 1249 C CA . ARG A 1 166 ? 9.344 -0.533 -20.078 1 78.88 166 ARG A CA 1
ATOM 1250 C C . ARG A 1 166 ? 8.953 -0.626 -21.547 1 78.88 166 ARG A C 1
ATOM 1252 O O . ARG A 1 166 ? 9.188 0.31 -22.312 1 78.88 166 ARG A O 1
ATOM 1259 N N . ASP A 1 167 ? 8.391 -1.802 -21.812 1 84.19 167 ASP A N 1
ATOM 1260 C CA . ASP A 1 167 ? 7.855 -1.947 -23.156 1 84.19 167 ASP A CA 1
ATOM 1261 C C . ASP A 1 167 ? 6.789 -0.895 -23.438 1 84.19 167 ASP A C 1
ATOM 1263 O O . ASP A 1 167 ? 5.848 -0.73 -22.672 1 84.19 167 ASP A O 1
ATOM 1267 N N . GLU A 1 168 ? 6.898 -0.245 -24.547 1 87.5 168 GLU A N 1
ATOM 1268 C CA . GLU A 1 168 ? 6.07 0.912 -24.875 1 87.5 168 GLU A CA 1
ATOM 1269 C C . GLU A 1 168 ? 4.594 0.528 -24.953 1 87.5 168 GLU A C 1
ATOM 1271 O O . GLU A 1 168 ? 3.73 1.256 -24.453 1 87.5 168 GLU A O 1
ATOM 1276 N N . GLU A 1 169 ? 4.355 -0.549 -25.656 1 90.69 169 GLU A N 1
ATOM 1277 C CA . GLU A 1 169 ? 2.965 -0.961 -25.797 1 90.69 169 GLU A CA 1
ATOM 1278 C C . GLU A 1 169 ? 2.352 -1.322 -24.453 1 90.69 169 GLU A C 1
ATOM 1280 O O . GLU A 1 169 ? 1.221 -0.932 -24.156 1 90.69 169 GLU A O 1
ATOM 1285 N N . ARG A 1 170 ? 3.055 -2.043 -23.703 1 89.69 170 ARG A N 1
ATOM 1286 C CA . ARG A 1 170 ? 2.582 -2.42 -22.375 1 89.69 170 ARG A CA 1
ATOM 1287 C C . ARG A 1 170 ? 2.346 -1.188 -21.516 1 89.69 170 ARG A C 1
ATOM 1289 O O . ARG A 1 170 ? 1.324 -1.091 -20.828 1 89.69 170 ARG A O 1
ATOM 1296 N N . CYS A 1 171 ? 3.266 -0.26 -21.609 1 91.38 171 CYS A N 1
ATOM 1297 C CA . CYS A 1 171 ? 3.152 0.959 -20.828 1 91.38 171 CYS A CA 1
ATOM 1298 C C . CYS A 1 171 ? 1.924 1.764 -21.234 1 91.38 171 CYS A C 1
ATOM 1300 O O . CYS A 1 171 ? 1.213 2.297 -20.375 1 91.38 171 CYS A O 1
ATOM 1302 N N . ARG A 1 172 ? 1.75 1.829 -22.5 1 94.25 172 ARG A N 1
ATOM 1303 C CA . ARG A 1 172 ? 0.576 2.541 -22.984 1 94.25 172 ARG A CA 1
ATOM 1304 C C . ARG A 1 172 ? -0.707 1.941 -22.422 1 94.25 172 ARG A C 1
ATOM 1306 O O . ARG A 1 172 ? -1.591 2.67 -21.969 1 94.25 172 ARG A O 1
ATOM 1313 N N . ILE A 1 173 ? -0.794 0.679 -22.438 1 95.5 173 ILE A N 1
ATOM 1314 C CA . ILE A 1 173 ? -1.979 -0.035 -21.969 1 95.5 173 ILE A CA 1
ATOM 1315 C C . ILE A 1 173 ? -2.145 0.167 -20.469 1 95.5 173 ILE A C 1
ATOM 1317 O O . ILE A 1 173 ? -3.256 0.39 -19.984 1 95.5 173 ILE A O 1
ATOM 1321 N N . VAL A 1 174 ? -1.075 0.109 -19.75 1 94.81 174 VAL A N 1
ATOM 1322 C CA . VAL A 1 174 ? -1.094 0.333 -18.297 1 94.81 174 VAL A CA 1
ATOM 1323 C C . VAL A 1 174 ? -1.613 1.738 -18 1 94.81 174 VAL A C 1
ATOM 1325 O O . VAL A 1 174 ? -2.457 1.92 -17.125 1 94.81 174 VAL A O 1
ATOM 1328 N N . PHE A 1 175 ? -1.173 2.732 -18.766 1 95.94 175 PHE A N 1
ATOM 1329 C CA . PHE A 1 175 ? -1.576 4.117 -18.547 1 95.94 175 PHE A CA 1
ATOM 1330 C C . PHE A 1 175 ? -3.053 4.309 -18.875 1 95.94 175 PHE A C 1
ATOM 1332 O O . PHE A 1 175 ? -3.762 5.023 -18.156 1 95.94 175 PHE A O 1
ATOM 1339 N N . GLU A 1 176 ? -3.488 3.678 -19.891 1 97.06 176 GLU A N 1
ATOM 1340 C CA . GLU A 1 176 ? -4.898 3.77 -20.25 1 97.06 176 GLU A CA 1
ATOM 1341 C C . GLU A 1 176 ? -5.789 3.139 -19.188 1 97.06 176 GLU A C 1
ATOM 1343 O O . GLU A 1 176 ? -6.824 3.701 -18.828 1 97.06 176 GLU A O 1
ATOM 1348 N N . ASN A 1 177 ? -5.414 2.012 -18.75 1 97.88 177 ASN A N 1
ATOM 1349 C CA . ASN A 1 177 ? -6.203 1.337 -17.719 1 97.88 177 ASN A CA 1
ATOM 1350 C C . ASN A 1 177 ? -6.156 2.088 -16.391 1 97.88 177 ASN A C 1
ATOM 1352 O O . ASN A 1 177 ? -7.137 2.09 -15.648 1 97.88 177 ASN A O 1
ATOM 1356 N N . TYR A 1 178 ? -4.977 2.725 -16.141 1 97 178 TYR A N 1
ATOM 1357 C CA . TYR A 1 178 ? -4.891 3.568 -14.945 1 97 178 TYR A CA 1
ATOM 1358 C C . TYR A 1 178 ? -5.941 4.668 -14.984 1 97 178 TYR A C 1
ATOM 1360 O O . TYR A 1 178 ? -6.672 4.871 -14.008 1 97 178 TYR A O 1
ATOM 1368 N N . LYS A 1 179 ? -6.027 5.332 -16.078 1 96.12 179 LYS A N 1
ATOM 1369 C CA . LYS A 1 179 ? -7.004 6.402 -16.234 1 96.12 179 LYS A CA 1
ATOM 1370 C C . LYS A 1 179 ? -8.43 5.871 -16.109 1 96.12 179 LYS A C 1
ATOM 1372 O O . LYS A 1 179 ? -9.273 6.496 -15.461 1 96.12 179 LYS A O 1
ATOM 1377 N N . LEU A 1 180 ? -8.617 4.75 -16.672 1 96.44 180 LEU A N 1
ATOM 1378 C CA . LEU A 1 180 ? -9.938 4.129 -16.656 1 96.44 180 LEU A CA 1
ATOM 1379 C C . LEU A 1 180 ? -10.383 3.848 -15.227 1 96.44 180 LEU A C 1
ATOM 1381 O O . LEU A 1 180 ? -11.508 4.176 -14.844 1 96.44 180 LEU A O 1
ATOM 1385 N N . ILE A 1 181 ? -9.523 3.297 -14.414 1 96.94 181 ILE A N 1
ATOM 1386 C CA . ILE A 1 181 ? -9.867 2.891 -13.055 1 96.94 181 ILE A CA 1
ATOM 1387 C C . ILE A 1 181 ? -10.031 4.129 -12.18 1 96.94 181 ILE A C 1
ATOM 1389 O O . ILE A 1 181 ? -10.953 4.203 -11.367 1 96.94 181 ILE A O 1
ATOM 1393 N N . VAL A 1 182 ? -9.133 5.094 -12.352 1 95.44 182 VAL A N 1
ATOM 1394 C CA . VAL A 1 182 ? -9.18 6.301 -11.531 1 95.44 182 VAL A CA 1
ATOM 1395 C C . VAL A 1 182 ? -10.461 7.074 -11.828 1 95.44 182 VAL A C 1
ATOM 1397 O O . VAL A 1 182 ? -11.094 7.617 -10.914 1 95.44 182 VAL A O 1
ATOM 1400 N N . ASN A 1 183 ? -10.875 7.066 -13.047 1 94.25 183 ASN A N 1
ATOM 1401 C CA . ASN A 1 183 ? -12.023 7.863 -13.461 1 94.25 183 ASN A CA 1
ATOM 1402 C C . ASN A 1 183 ? -13.336 7.168 -13.117 1 94.25 183 ASN A C 1
ATOM 1404 O O . ASN A 1 183 ? -14.359 7.828 -12.906 1 94.25 183 ASN A O 1
ATOM 1408 N N . ASN A 1 184 ? -13.266 5.859 -13.047 1 95.12 184 ASN A N 1
ATOM 1409 C CA . ASN A 1 184 ? -14.547 5.16 -13 1 95.12 184 ASN A CA 1
ATOM 1410 C C . ASN A 1 184 ? -14.711 4.371 -11.703 1 95.12 184 ASN A C 1
ATOM 1412 O O . ASN A 1 184 ? -15.812 3.945 -11.367 1 95.12 184 ASN A O 1
ATOM 1416 N N . GLY A 1 185 ? -13.656 4.094 -11.031 1 95.62 185 GLY A N 1
ATOM 1417 C CA . GLY A 1 185 ? -13.711 3.342 -9.789 1 95.62 185 GLY A CA 1
ATOM 1418 C C . GLY A 1 185 ? -13.82 4.223 -8.555 1 95.62 185 GLY A C 1
ATOM 1419 O O . GLY A 1 185 ? -13.805 5.449 -8.664 1 95.62 185 GLY A O 1
ATOM 1420 N N . HIS A 1 186 ? -13.953 3.584 -7.422 1 95.44 186 HIS A N 1
ATOM 1421 C CA . HIS A 1 186 ? -13.977 4.309 -6.152 1 95.44 186 HIS A CA 1
ATOM 1422 C C . HIS A 1 186 ? -12.586 4.777 -5.762 1 95.44 186 HIS A C 1
ATOM 1424 O O . HIS A 1 186 ? -12.438 5.809 -5.098 1 95.44 186 HIS A O 1
ATOM 1430 N N . GLY A 1 187 ? -11.578 3.934 -6.113 1 96.25 187 GLY A N 1
ATOM 1431 C CA . GLY A 1 187 ? -10.18 4.242 -5.844 1 96.25 187 GLY A CA 1
ATOM 1432 C C . GLY A 1 187 ? -9.227 3.176 -6.344 1 96.25 187 GLY A C 1
ATOM 1433 O O . GLY A 1 187 ? -9.656 2.125 -6.82 1 96.25 187 GLY A O 1
ATOM 1434 N N . LEU A 1 188 ? -7.957 3.496 -6.293 1 97.56 188 LEU A N 1
ATOM 1435 C CA . LEU A 1 188 ? -6.891 2.611 -6.746 1 97.56 188 LEU A CA 1
ATOM 1436 C C . LEU A 1 188 ? -5.773 2.527 -5.711 1 97.56 188 LEU A C 1
ATOM 1438 O O . LEU A 1 188 ? -5.414 3.535 -5.102 1 97.56 188 LEU A O 1
ATOM 1442 N N . ARG A 1 189 ? -5.23 1.315 -5.496 1 98.62 189 ARG A N 1
ATOM 1443 C CA . ARG A 1 189 ? -4.09 1.094 -4.609 1 98.62 189 ARG A CA 1
ATOM 1444 C C . ARG A 1 189 ? -3 0.289 -5.309 1 98.62 189 ARG A C 1
ATOM 1446 O O . ARG A 1 189 ? -3.289 -0.52 -6.195 1 98.62 189 ARG A O 1
ATOM 1453 N N . SER A 1 190 ? -1.793 0.531 -4.926 1 98.5 190 SER A N 1
ATOM 1454 C CA . SER A 1 190 ? -0.621 -0.149 -5.465 1 98.5 190 SER A CA 1
ATOM 1455 C C . SER A 1 190 ? 0.344 -0.555 -4.355 1 98.5 190 SER A C 1
ATOM 1457 O O . SER A 1 190 ? 1.075 0.283 -3.824 1 98.5 190 SER A O 1
ATOM 1459 N N . LEU A 1 191 ? 0.404 -1.88 -4.117 1 98.44 191 LEU A N 1
ATOM 1460 C CA . LEU A 1 191 ? 1.239 -2.359 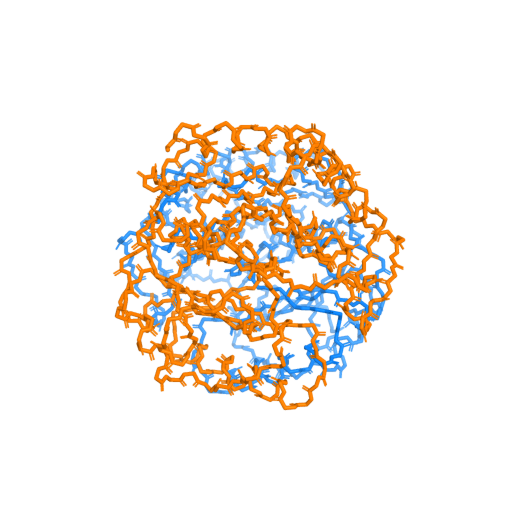-3.02 1 98.44 191 LEU A CA 1
ATOM 1461 C C . LEU A 1 191 ? 2.609 -2.793 -3.531 1 98.44 191 LEU A C 1
ATOM 1463 O O . LEU A 1 191 ? 3.543 -2.965 -2.746 1 98.44 191 LEU A O 1
ATOM 1467 N N . GLY A 1 192 ? 2.76 -3.041 -4.789 1 97.94 192 GLY A N 1
ATOM 1468 C CA . GLY A 1 192 ? 4.047 -3.406 -5.359 1 97.94 192 GLY A CA 1
ATOM 1469 C C . GLY A 1 192 ? 4.305 -4.902 -5.34 1 97.94 192 GLY A C 1
ATOM 1470 O O . GLY A 1 192 ? 5.371 -5.359 -5.754 1 97.94 192 GLY A O 1
ATOM 1471 N N . SER A 1 193 ? 3.367 -5.664 -4.852 1 98.25 193 SER A N 1
ATOM 1472 C CA . SER A 1 193 ? 3.4 -7.125 -4.801 1 98.25 193 SER A CA 1
ATOM 1473 C C . SER A 1 193 ? 2.129 -7.723 -5.395 1 98.25 193 SER A C 1
ATOM 1475 O O . SER A 1 193 ? 1.03 -7.488 -4.891 1 98.25 193 SER A O 1
ATOM 1477 N N . ALA A 1 194 ? 2.328 -8.492 -6.465 1 98.19 194 ALA A N 1
ATOM 1478 C CA . ALA A 1 194 ? 1.176 -9.094 -7.129 1 98.19 194 ALA A CA 1
ATOM 1479 C C . ALA A 1 194 ? 0.411 -10.008 -6.18 1 98.19 194 ALA A C 1
ATOM 1481 O O . ALA A 1 194 ? -0.819 -9.953 -6.109 1 98.19 194 ALA A O 1
ATOM 1482 N N . ALA A 1 195 ? 1.146 -10.82 -5.469 1 98.75 195 ALA A N 1
ATOM 1483 C CA . ALA A 1 195 ? 0.532 -11.758 -4.539 1 98.75 195 ALA A CA 1
ATOM 1484 C C . ALA A 1 195 ? -0.241 -11.031 -3.445 1 98.75 195 ALA A C 1
ATOM 1486 O O . ALA A 1 195 ? -1.361 -11.414 -3.105 1 98.75 195 ALA A O 1
ATOM 1487 N N . LEU A 1 196 ? 0.332 -9.969 -2.93 1 98.88 196 LEU A N 1
ATOM 1488 C CA . LEU A 1 196 ? -0.334 -9.219 -1.865 1 98.88 196 LEU A CA 1
ATOM 1489 C C . LEU A 1 196 ? -1.549 -8.477 -2.402 1 98.88 196 LEU A C 1
ATOM 1491 O O . LEU A 1 196 ? -2.553 -8.328 -1.703 1 98.88 196 LEU A O 1
ATOM 1495 N N . ASN A 1 197 ? -1.473 -7.957 -3.615 1 98.88 197 ASN A N 1
ATOM 1496 C CA . ASN A 1 197 ? -2.65 -7.352 -4.227 1 98.88 197 ASN A CA 1
ATOM 1497 C C . ASN A 1 197 ? -3.812 -8.336 -4.309 1 98.88 197 ASN A C 1
ATOM 1499 O O . ASN A 1 197 ? -4.945 -7.996 -3.965 1 98.88 197 ASN A O 1
ATOM 1503 N N . MET A 1 198 ? -3.525 -9.531 -4.723 1 98.88 198 MET A N 1
ATOM 1504 C CA . MET A 1 198 ? -4.57 -10.547 -4.793 1 98.88 198 MET A CA 1
ATOM 1505 C C . MET A 1 198 ? -5.062 -10.922 -3.4 1 98.88 198 MET A C 1
ATOM 1507 O O . MET A 1 198 ? -6.254 -11.172 -3.205 1 98.88 198 MET A O 1
ATOM 1511 N N . ALA A 1 199 ? -4.148 -10.938 -2.447 1 98.94 199 ALA A N 1
ATOM 1512 C CA . ALA A 1 199 ? -4.531 -11.227 -1.068 1 98.94 199 ALA A CA 1
ATOM 1513 C C . ALA A 1 199 ? -5.484 -10.164 -0.531 1 98.94 199 ALA A C 1
ATOM 1515 O O . ALA A 1 199 ? -6.379 -10.461 0.263 1 98.94 199 ALA A O 1
ATOM 1516 N N . MET A 1 200 ? -5.293 -8.914 -0.936 1 98.81 200 MET A N 1
ATOM 1517 C CA . MET A 1 200 ? -6.188 -7.84 -0.511 1 98.81 200 MET A CA 1
ATOM 1518 C C . MET A 1 200 ? -7.602 -8.07 -1.036 1 98.81 200 MET A C 1
ATOM 1520 O O . MET A 1 200 ? -8.578 -7.711 -0.376 1 98.81 200 MET A O 1
ATOM 1524 N N . VAL A 1 201 ? -7.719 -8.641 -2.234 1 98.88 201 VAL A N 1
ATOM 1525 C CA . VAL A 1 201 ? -9.039 -8.984 -2.758 1 98.88 201 VAL A CA 1
ATOM 1526 C C . VAL A 1 201 ? -9.648 -10.109 -1.922 1 98.88 201 VAL A C 1
ATOM 1528 O O . VAL A 1 201 ? -10.812 -10.047 -1.535 1 98.88 201 VAL A O 1
ATOM 1531 N N . ALA A 1 202 ? -8.82 -11.094 -1.626 1 98.94 202 ALA A N 1
ATOM 1532 C CA . ALA A 1 202 ? -9.297 -12.258 -0.881 1 98.94 202 ALA A CA 1
ATOM 1533 C C . ALA A 1 202 ? -9.82 -11.852 0.492 1 98.94 202 ALA A C 1
ATOM 1535 O O . ALA A 1 202 ? -10.82 -12.398 0.968 1 98.94 202 ALA A O 1
ATOM 1536 N N . MET A 1 203 ? -9.195 -10.883 1.07 1 98.31 203 MET A N 1
ATOM 1537 C CA . MET A 1 203 ? -9.586 -10.523 2.432 1 98.31 203 MET A CA 1
ATOM 1538 C C . MET A 1 203 ? -10.68 -9.469 2.424 1 98.31 203 MET A C 1
ATOM 1540 O O . MET A 1 203 ? -11.102 -9 3.48 1 98.31 203 MET A O 1
ATOM 1544 N N . GLY A 1 204 ? -11.062 -9.039 1.277 1 98.44 204 GLY A N 1
ATOM 1545 C CA . GLY A 1 204 ? -12.156 -8.086 1.168 1 98.44 204 GLY A CA 1
ATOM 1546 C C . GLY A 1 204 ? -11.703 -6.641 1.303 1 98.44 204 GLY A C 1
ATOM 1547 O O . GLY A 1 204 ? -12.531 -5.73 1.377 1 98.44 204 GLY A O 1
ATOM 1548 N N . GLY A 1 205 ? -10.43 -6.422 1.359 1 98.06 205 GLY A N 1
ATOM 1549 C CA . GLY A 1 205 ? -9.891 -5.078 1.461 1 98.06 205 GLY A CA 1
ATOM 1550 C C . GLY A 1 205 ? -9.844 -4.352 0.13 1 98.06 205 GLY A C 1
ATOM 1551 O O . GLY A 1 205 ? -9.836 -3.119 0.088 1 98.06 205 GLY A O 1
ATOM 1552 N N . ALA A 1 206 ? -9.711 -5.051 -0.93 1 98.69 206 ALA A N 1
ATOM 1553 C CA . ALA A 1 206 ? -9.891 -4.598 -2.307 1 98.69 206 ALA A CA 1
ATOM 1554 C C . ALA A 1 206 ? -10.969 -5.41 -3.014 1 98.69 206 ALA A C 1
ATOM 1556 O O . ALA A 1 206 ? -11.328 -6.504 -2.566 1 98.69 206 ALA A O 1
ATOM 1557 N N . ASP A 1 207 ? -11.469 -4.871 -4.098 1 98.88 207 ASP A N 1
ATOM 1558 C CA . ASP A 1 207 ? -12.594 -5.531 -4.746 1 98.88 207 ASP A CA 1
ATOM 1559 C C . ASP A 1 207 ? -12.156 -6.246 -6.02 1 98.88 207 ASP A C 1
ATOM 1561 O O . ASP A 1 207 ? -12.844 -7.148 -6.5 1 98.88 207 ASP A O 1
ATOM 1565 N N . ALA A 1 208 ? -11.055 -5.777 -6.562 1 98.94 208 ALA A N 1
ATOM 1566 C CA . ALA A 1 208 ? -10.531 -6.402 -7.773 1 98.94 208 ALA A CA 1
ATOM 1567 C C . ALA A 1 208 ? -9.039 -6.117 -7.938 1 98.94 208 ALA A C 1
ATOM 1569 O O . ALA A 1 208 ? -8.508 -5.188 -7.328 1 98.94 208 ALA A O 1
ATOM 1570 N N . ASN A 1 209 ? -8.422 -6.938 -8.68 1 98.88 209 ASN A N 1
ATOM 1571 C CA . ASN A 1 209 ? -7.047 -6.797 -9.148 1 98.88 209 ASN A CA 1
ATOM 1572 C C . ASN A 1 209 ? -6.855 -7.406 -10.531 1 98.88 209 ASN A C 1
ATOM 1574 O O . ASN A 1 209 ? -7.418 -8.461 -10.836 1 98.88 209 ASN A O 1
ATOM 1578 N N . PHE A 1 210 ? -6.137 -6.699 -11.375 1 98.62 210 PHE A N 1
ATOM 1579 C CA . PHE A 1 210 ? -5.734 -7.281 -12.648 1 98.62 210 PHE A CA 1
ATOM 1580 C C . PHE A 1 210 ? -4.316 -6.863 -13.016 1 98.62 210 PHE A C 1
ATOM 1582 O O . PHE A 1 210 ? -3.879 -5.762 -12.672 1 98.62 210 PHE A O 1
ATOM 1589 N N . GLU A 1 211 ? -3.623 -7.75 -13.633 1 97.44 211 GLU A N 1
ATOM 1590 C CA . GLU A 1 211 ? -2.254 -7.48 -14.062 1 97.44 211 GLU A CA 1
ATOM 1591 C C . GLU A 1 211 ? -1.928 -8.227 -15.352 1 97.44 211 GLU A C 1
ATOM 1593 O O . GLU A 1 211 ? -2.377 -9.352 -15.562 1 97.44 211 GLU A O 1
ATOM 1598 N N . PHE A 1 212 ? -1.183 -7.531 -16.203 1 96.38 212 PHE A N 1
ATOM 1599 C CA . PHE A 1 212 ? -0.64 -8.102 -17.422 1 96.38 212 PHE A CA 1
ATOM 1600 C C . PHE A 1 212 ? 0.874 -8.258 -17.328 1 96.38 212 PHE A C 1
ATOM 1602 O O . PHE A 1 212 ? 1.574 -7.32 -16.938 1 96.38 212 PHE A O 1
ATOM 1609 N N . GLY A 1 213 ? 1.381 -9.445 -17.641 1 94.75 213 GLY A N 1
ATOM 1610 C CA . GLY A 1 213 ? 2.818 -9.641 -17.75 1 94.75 213 GLY A CA 1
ATOM 1611 C C . GLY A 1 213 ? 3.404 -10.391 -16.562 1 94.75 213 GLY A C 1
ATOM 1612 O O . GLY A 1 213 ? 4.582 -10.75 -16.578 1 94.75 213 GLY A O 1
ATOM 1613 N N . ILE A 1 214 ? 2.596 -10.656 -15.547 1 95.88 214 ILE A N 1
ATOM 1614 C CA . ILE A 1 214 ? 3.109 -11.352 -14.375 1 95.88 214 ILE A CA 1
ATOM 1615 C C . ILE A 1 214 ? 3.125 -12.859 -14.625 1 95.88 214 ILE A C 1
ATOM 1617 O O . ILE A 1 214 ? 2.504 -13.336 -15.578 1 95.88 214 ILE A O 1
ATOM 1621 N N . HIS A 1 215 ? 3.811 -13.57 -13.836 1 96.94 215 HIS A N 1
ATOM 1622 C CA . HIS A 1 215 ? 4.094 -14.977 -14.094 1 96.94 215 HIS A CA 1
ATOM 1623 C C . HIS A 1 215 ? 3.252 -15.883 -13.195 1 96.94 215 HIS A C 1
ATOM 1625 O O . HIS A 1 215 ? 2.545 -15.406 -12.312 1 96.94 215 HIS A O 1
ATOM 1631 N N . ALA A 1 216 ? 3.336 -17.188 -13.453 1 97.88 216 ALA A N 1
ATOM 1632 C CA . ALA A 1 216 ? 2.557 -18.188 -12.719 1 97.88 216 ALA A CA 1
ATOM 1633 C C . ALA A 1 216 ? 2.795 -18.078 -11.219 1 97.88 216 ALA A C 1
ATOM 1635 O O . ALA A 1 216 ? 1.867 -18.25 -10.422 1 97.88 216 ALA A O 1
ATOM 1636 N N . TRP A 1 217 ? 4.023 -17.734 -10.812 1 98.31 217 TRP A N 1
ATOM 1637 C CA . TRP A 1 217 ? 4.367 -17.703 -9.391 1 98.31 217 TRP A CA 1
ATOM 1638 C C . TRP A 1 217 ? 3.787 -16.469 -8.727 1 98.31 217 TRP A C 1
ATOM 1640 O O . TRP A 1 217 ? 3.684 -16.406 -7.496 1 98.31 217 TRP A O 1
ATOM 1650 N N . ASP A 1 218 ? 3.385 -15.508 -9.508 1 98.12 218 ASP A N 1
ATOM 1651 C CA . ASP A 1 218 ? 2.721 -14.32 -8.992 1 98.12 218 ASP A CA 1
ATOM 1652 C C . ASP A 1 218 ? 1.229 -14.57 -8.781 1 98.12 218 ASP A C 1
ATOM 1654 O O . ASP A 1 218 ? 0.569 -13.836 -8.039 1 98.12 218 ASP A O 1
ATOM 1658 N N . ILE A 1 219 ? 0.689 -15.609 -9.445 1 98.69 219 ILE A N 1
ATOM 1659 C CA . ILE A 1 219 ? -0.758 -15.75 -9.57 1 98.69 219 ILE A CA 1
ATOM 1660 C C . ILE A 1 219 ? -1.24 -16.938 -8.734 1 98.69 219 ILE A C 1
ATOM 1662 O O . ILE A 1 219 ? -2.307 -16.875 -8.117 1 98.69 219 ILE A O 1
ATOM 1666 N N . ALA A 1 220 ? -0.474 -17.984 -8.656 1 98.81 220 ALA A N 1
ATOM 1667 C CA . ALA A 1 220 ? -0.935 -19.297 -8.219 1 98.81 220 ALA A CA 1
ATOM 1668 C C . ALA A 1 220 ? -1.506 -19.25 -6.809 1 98.81 220 ALA A C 1
ATOM 1670 O O . ALA A 1 220 ? -2.645 -19.656 -6.574 1 98.81 220 ALA A O 1
ATOM 1671 N N . ALA A 1 221 ? -0.707 -18.75 -5.875 1 98.94 221 ALA A N 1
ATOM 1672 C CA . ALA A 1 221 ? -1.173 -18.703 -4.488 1 98.94 221 ALA A CA 1
ATOM 1673 C C . ALA A 1 221 ? -2.381 -17.781 -4.355 1 98.94 221 ALA A C 1
ATOM 1675 O O . ALA A 1 221 ? -3.348 -18.109 -3.662 1 98.94 221 ALA A O 1
ATOM 1676 N N . GLY A 1 222 ? -2.34 -16.641 -5.031 1 98.94 222 GLY A N 1
ATOM 1677 C CA . GLY A 1 222 ? -3.443 -15.688 -4.988 1 98.94 222 GLY A CA 1
ATOM 1678 C C . GLY A 1 222 ? -4.73 -16.234 -5.574 1 98.94 222 GLY A C 1
ATOM 1679 O O . GLY A 1 222 ? -5.82 -15.953 -5.074 1 98.94 222 GLY A O 1
ATOM 1680 N N . ASP A 1 223 ? -4.617 -17.047 -6.605 1 98.88 223 ASP A N 1
ATOM 1681 C CA . ASP A 1 223 ? -5.785 -17.625 -7.266 1 98.88 223 ASP A CA 1
ATOM 1682 C C . ASP A 1 223 ? -6.629 -18.438 -6.277 1 98.88 223 ASP A C 1
ATOM 1684 O O . ASP A 1 223 ? -7.812 -18.141 -6.082 1 98.88 223 ASP A O 1
ATOM 1688 N N . ILE A 1 224 ? -6.035 -19.406 -5.621 1 98.88 224 ILE A N 1
ATOM 1689 C CA . ILE A 1 224 ? -6.789 -20.281 -4.727 1 98.88 224 ILE A CA 1
ATOM 1690 C C . ILE A 1 224 ? -7.258 -19.484 -3.51 1 98.88 224 ILE A C 1
ATOM 1692 O O . ILE A 1 224 ? -8.344 -19.734 -2.975 1 98.88 224 ILE A O 1
ATOM 1696 N N . LEU A 1 225 ? -6.473 -18.516 -3.037 1 98.94 225 LEU A N 1
ATOM 1697 C CA . LEU A 1 225 ? -6.891 -17.656 -1.932 1 98.94 225 LEU A CA 1
ATOM 1698 C C . LEU A 1 225 ? -8.195 -16.953 -2.258 1 98.94 225 LEU A C 1
ATOM 1700 O O . LEU A 1 225 ? -9.141 -16.984 -1.468 1 98.94 225 LEU A O 1
ATOM 1704 N N . VAL A 1 226 ? -8.266 -16.281 -3.426 1 98.94 226 VAL A N 1
ATOM 1705 C CA . VAL A 1 226 ? -9.43 -15.5 -3.824 1 98.94 226 VAL A CA 1
ATOM 1706 C C . VAL A 1 226 ? -10.633 -16.422 -4.008 1 98.94 226 VAL A C 1
ATOM 1708 O O . VAL A 1 226 ? -11.727 -16.125 -3.521 1 98.94 226 VAL A O 1
ATOM 1711 N N . ARG A 1 227 ? -10.453 -17.547 -4.652 1 98.88 227 ARG A N 1
ATOM 1712 C CA . ARG A 1 227 ? -11.562 -18.484 -4.895 1 98.88 227 ARG A CA 1
ATOM 1713 C C . ARG A 1 227 ? -12.117 -19.016 -3.584 1 98.88 227 ARG A C 1
ATOM 1715 O O . ARG A 1 227 ? -13.336 -19.031 -3.375 1 98.88 227 ARG A O 1
ATOM 1722 N N . GLU A 1 228 ? -11.234 -19.438 -2.678 1 98.88 228 GLU A N 1
ATOM 1723 C CA . GLU A 1 228 ? -11.672 -20 -1.402 1 98.88 228 GLU A CA 1
ATOM 1724 C C . GLU A 1 228 ? -12.297 -18.938 -0.511 1 98.88 228 GLU A C 1
ATOM 1726 O O . GLU A 1 228 ? -13.078 -19.25 0.388 1 98.88 228 GLU A O 1
ATOM 1731 N N . ALA A 1 229 ? -11.945 -17.672 -0.731 1 98.88 229 ALA A N 1
ATOM 1732 C CA . ALA A 1 229 ? -12.555 -16.562 0.002 1 98.88 229 ALA A CA 1
ATOM 1733 C C . ALA A 1 229 ? -13.93 -16.219 -0.568 1 98.88 229 ALA A C 1
ATOM 1735 O O . ALA A 1 229 ? -14.664 -15.43 0.02 1 98.88 229 ALA A O 1
ATOM 1736 N N . GLY A 1 230 ? -14.242 -16.766 -1.732 1 98.88 230 GLY A N 1
ATOM 1737 C CA . GLY A 1 230 ? -15.562 -16.562 -2.311 1 98.88 230 GLY A CA 1
ATOM 1738 C C . GLY A 1 230 ? -15.547 -15.711 -3.559 1 98.88 230 GLY A C 1
ATOM 1739 O O . GLY A 1 230 ? -16.609 -15.359 -4.094 1 98.88 230 GLY A O 1
ATOM 1740 N N . GLY A 1 231 ? -14.383 -15.352 -4.051 1 98.94 231 GLY A N 1
ATOM 1741 C CA . GLY A 1 231 ? -14.266 -14.539 -5.254 1 98.94 231 GLY A CA 1
ATOM 1742 C C . GLY A 1 231 ? -14.016 -15.352 -6.508 1 98.94 231 GLY A C 1
ATOM 1743 O O . GLY A 1 231 ? -14.289 -16.562 -6.531 1 98.94 231 GLY A O 1
ATOM 1744 N N . VAL A 1 232 ? -13.523 -14.625 -7.598 1 98.88 232 VAL A N 1
ATOM 1745 C CA . VAL A 1 232 ? -13.273 -15.305 -8.859 1 98.88 232 VAL A CA 1
ATOM 1746 C C . VAL A 1 232 ? -11.938 -14.859 -9.438 1 98.88 232 VAL A C 1
ATOM 1748 O O . VAL A 1 232 ? -11.492 -13.727 -9.195 1 98.88 232 VAL A O 1
ATOM 1751 N N . CYS A 1 233 ? -11.281 -15.711 -10.086 1 98.88 233 CYS A N 1
ATOM 1752 C CA . CYS A 1 233 ? -10.102 -15.438 -10.898 1 98.88 233 CYS A CA 1
ATOM 1753 C C . CYS A 1 233 ? -10.32 -15.883 -12.344 1 98.88 233 CYS A C 1
ATOM 1755 O O . CYS A 1 233 ? -10.609 -17.047 -12.602 1 98.88 233 CYS A O 1
ATOM 1757 N N . ILE A 1 234 ? -10.133 -14.914 -13.266 1 98.81 234 ILE A N 1
ATOM 1758 C CA . ILE A 1 234 ? -10.406 -15.203 -14.664 1 98.81 234 ILE A CA 1
ATOM 1759 C C . ILE A 1 234 ? -9.336 -14.555 -15.539 1 98.81 234 ILE A C 1
ATOM 1761 O O . ILE A 1 234 ? -8.484 -13.812 -15.047 1 98.81 234 ILE A O 1
ATOM 1765 N N . ASP A 1 235 ? -9.359 -14.984 -16.781 1 98.62 235 ASP A N 1
ATOM 1766 C CA . ASP A 1 235 ? -8.625 -14.195 -17.766 1 98.62 235 ASP A CA 1
ATOM 1767 C C . ASP A 1 235 ? -9.203 -12.781 -17.875 1 98.62 235 ASP A C 1
ATOM 1769 O O . ASP A 1 235 ? -10.422 -12.602 -17.875 1 98.62 235 ASP A O 1
ATOM 1773 N N . PRO A 1 236 ? -8.352 -11.75 -18.016 1 98.44 236 PRO A N 1
ATOM 1774 C CA . PRO A 1 236 ? -8.859 -10.383 -18.078 1 98.44 236 PRO A CA 1
ATOM 1775 C C . PRO A 1 236 ? -9.805 -10.156 -19.266 1 98.44 236 PRO A C 1
ATOM 1777 O O . PRO A 1 236 ? -10.586 -9.203 -19.25 1 98.44 236 PRO A O 1
ATOM 1780 N N . ALA A 1 237 ? -9.773 -11 -20.203 1 97.94 237 ALA A N 1
ATOM 1781 C CA . ALA A 1 237 ? -10.656 -10.875 -21.359 1 97.94 237 ALA A CA 1
ATOM 1782 C C . ALA A 1 237 ? -11.961 -11.633 -21.141 1 97.94 237 ALA A C 1
ATOM 1784 O O . ALA A 1 237 ? -12.82 -11.672 -22.016 1 97.94 237 ALA A O 1
ATOM 1785 N N . GLY A 1 238 ? -12.133 -12.32 -19.969 1 97.62 238 GLY A N 1
ATOM 1786 C CA . GLY A 1 238 ? -13.422 -12.867 -19.609 1 97.62 238 GLY A CA 1
ATOM 1787 C C . GLY A 1 238 ? -13.453 -14.383 -19.594 1 97.62 238 GLY A C 1
ATOM 1788 O O . GLY A 1 238 ? -14.383 -14.992 -19.062 1 97.62 238 GLY A O 1
ATOM 1789 N N . GLY A 1 239 ? -12.461 -15.109 -20.141 1 97.12 239 GLY A N 1
ATOM 1790 C CA . GLY A 1 239 ? -12.391 -16.562 -20.156 1 97.12 239 GLY A CA 1
ATOM 1791 C C . GLY A 1 239 ? -11.797 -17.156 -18.891 1 97.12 239 GLY A C 1
ATOM 1792 O O . GLY A 1 239 ? -11.555 -16.438 -17.922 1 97.12 239 GLY A O 1
ATOM 1793 N N . PRO A 1 240 ? -11.656 -18.484 -18.922 1 97.81 240 PRO A N 1
ATOM 1794 C CA . PRO A 1 240 ? -11.07 -19.125 -17.75 1 97.81 240 PRO A CA 1
ATOM 1795 C C . PRO A 1 240 ? -9.617 -18.719 -17.5 1 97.81 240 PRO A C 1
ATOM 1797 O O . PRO A 1 240 ? -8.906 -18.375 -18.453 1 97.81 240 PRO A O 1
ATOM 1800 N N . LEU A 1 241 ? -9.227 -18.797 -16.266 1 98.06 241 LEU A N 1
ATOM 1801 C CA . LEU A 1 241 ? -7.852 -18.469 -15.914 1 98.06 241 LEU A CA 1
ATOM 1802 C C . LEU A 1 241 ? -6.879 -19.469 -16.516 1 98.06 241 LEU A C 1
ATOM 1804 O O . LEU A 1 241 ? -7.117 -20.688 -16.453 1 98.06 241 LEU A O 1
ATOM 1808 N N . ASP A 1 242 ? -5.891 -18.969 -17.156 1 97.19 242 ASP A N 1
ATOM 1809 C CA . ASP A 1 242 ? -4.719 -19.719 -17.594 1 97.19 242 ASP A CA 1
ATOM 1810 C C . ASP A 1 242 ? -3.463 -19.25 -16.859 1 97.19 242 ASP A C 1
ATOM 1812 O O . ASP A 1 242 ? -2.922 -18.188 -17.156 1 97.19 242 ASP A O 1
ATOM 1816 N N . LEU A 1 243 ? -2.936 -20.078 -15.961 1 96.94 243 LEU A N 1
ATOM 1817 C CA . LEU A 1 243 ? -1.842 -19.719 -15.07 1 96.94 243 LEU A CA 1
ATOM 1818 C C . LEU A 1 243 ? -0.595 -19.344 -15.859 1 96.94 243 LEU A C 1
ATOM 1820 O O . LEU A 1 243 ? 0.276 -18.641 -15.344 1 96.94 243 LEU A O 1
ATOM 1824 N N . LEU A 1 244 ? -0.516 -19.812 -17.078 1 97.19 244 LEU A N 1
ATOM 1825 C CA . LEU A 1 244 ? 0.719 -19.641 -17.828 1 97.19 244 LEU A CA 1
ATOM 1826 C C . LEU A 1 244 ? 0.58 -18.5 -18.828 1 97.19 244 LEU A C 1
ATOM 1828 O O . LEU A 1 244 ? 1.537 -18.172 -19.531 1 97.19 244 LEU A O 1
ATOM 1832 N N . SER A 1 245 ? -0.55 -17.828 -18.875 1 96.88 245 SER A N 1
ATOM 1833 C CA . SER A 1 245 ? -0.803 -16.781 -19.875 1 96.88 245 SER A CA 1
ATOM 1834 C C . SER A 1 245 ? -0.215 -15.445 -19.438 1 96.88 245 SER A C 1
ATOM 1836 O O . SER A 1 245 ? -0.206 -14.484 -20.219 1 96.88 245 SER A O 1
ATOM 1838 N N . ARG A 1 246 ? 0.176 -15.312 -18.203 1 96.94 246 ARG A N 1
ATOM 1839 C CA . ARG A 1 246 ? 0.828 -14.141 -17.641 1 96.94 246 ARG A CA 1
ATOM 1840 C C . ARG A 1 246 ? -0.142 -12.961 -17.547 1 96.94 246 ARG A C 1
ATOM 1842 O O . ARG A 1 246 ? 0.248 -11.812 -17.75 1 96.94 246 ARG A O 1
ATOM 1849 N N . ARG A 1 247 ? -1.335 -13.227 -17.359 1 97.38 247 ARG A N 1
ATOM 1850 C CA . ARG A 1 247 ? -2.354 -12.211 -17.125 1 97.38 247 ARG A CA 1
ATOM 1851 C C . ARG A 1 247 ? -3.482 -12.742 -16.25 1 97.38 247 ARG A C 1
ATOM 1853 O O . ARG A 1 247 ? -3.855 -13.914 -16.359 1 97.38 247 ARG A O 1
ATOM 1860 N N . VAL A 1 248 ? -4.039 -11.906 -15.391 1 98.5 248 VAL A N 1
ATOM 1861 C CA . VAL A 1 248 ? -5.059 -12.359 -14.445 1 98.5 248 VAL A CA 1
ATOM 1862 C C . VAL A 1 248 ? -5.984 -11.195 -14.102 1 98.5 248 VAL A C 1
ATOM 1864 O O . VAL A 1 248 ? -5.57 -10.031 -14.109 1 98.5 248 VAL A O 1
ATOM 1867 N N . LEU A 1 249 ? -7.23 -11.461 -13.93 1 98.88 249 LEU A N 1
ATOM 1868 C CA . LEU A 1 249 ? -8.234 -10.609 -13.312 1 98.88 249 LEU A CA 1
ATOM 1869 C C . LEU A 1 249 ? -8.938 -11.328 -12.172 1 98.88 249 LEU A C 1
ATOM 1871 O O . LEU A 1 249 ? -9.609 -12.344 -12.391 1 98.88 249 LEU A O 1
ATOM 1875 N N . CYS A 1 250 ? -8.703 -10.93 -10.961 1 98.81 250 CYS A N 1
ATOM 1876 C CA . CYS A 1 250 ? -9.484 -11.453 -9.844 1 98.81 250 CYS A CA 1
ATOM 1877 C C . CYS A 1 250 ? -10.406 -10.383 -9.273 1 98.81 250 CYS A C 1
ATOM 1879 O O . CYS A 1 250 ? -10.094 -9.195 -9.328 1 98.81 250 CYS A O 1
ATOM 1881 N N . ALA A 1 251 ? -11.555 -10.828 -8.789 1 98.94 251 ALA A N 1
ATOM 1882 C CA . ALA A 1 251 ? -12.578 -9.914 -8.289 1 98.94 251 ALA A CA 1
ATOM 1883 C C . ALA A 1 251 ? -13.406 -10.562 -7.184 1 98.94 251 ALA A C 1
ATOM 1885 O O . ALA A 1 251 ? -13.453 -11.797 -7.078 1 98.94 251 ALA A O 1
ATOM 1886 N N . SER A 1 252 ? -14.023 -9.711 -6.418 1 98.75 252 SER A N 1
ATOM 1887 C CA . SER A 1 252 ? -14.867 -10.148 -5.309 1 98.75 252 SER A CA 1
ATOM 1888 C C . SER A 1 252 ? -16.125 -10.844 -5.812 1 98.75 252 SER A C 1
ATOM 1890 O O . SER A 1 252 ? -16.688 -11.703 -5.129 1 98.75 252 SER A O 1
ATOM 1892 N N . THR A 1 253 ? -16.625 -10.406 -7.031 1 98.81 253 THR A N 1
ATOM 1893 C CA . THR A 1 253 ? -17.828 -10.992 -7.613 1 98.81 253 THR A CA 1
ATOM 1894 C C . THR A 1 253 ? -17.656 -11.227 -9.109 1 98.81 253 THR A C 1
ATOM 1896 O O . THR A 1 253 ? -16.844 -10.555 -9.758 1 98.81 253 THR A O 1
ATOM 1899 N N . ALA A 1 254 ? -18.375 -12.211 -9.594 1 98.62 254 ALA A N 1
ATOM 1900 C CA . ALA A 1 254 ? -18.344 -12.492 -11.031 1 98.62 254 ALA A CA 1
ATOM 1901 C C . ALA A 1 254 ? -18.828 -11.297 -11.836 1 98.62 254 ALA A C 1
ATOM 1903 O O . ALA A 1 254 ? -18.344 -11.031 -12.93 1 98.62 254 ALA A O 1
ATOM 1904 N N . GLU A 1 255 ? -19.797 -10.57 -11.305 1 98.69 255 GLU A N 1
ATOM 1905 C CA . GLU A 1 255 ? -20.344 -9.391 -11.969 1 98.69 255 GLU A CA 1
ATOM 1906 C C . GLU A 1 255 ? -19.281 -8.32 -12.156 1 98.69 255 GLU A C 1
ATOM 1908 O O . GLU A 1 255 ? -19.125 -7.777 -13.258 1 98.69 255 GLU A O 1
ATOM 1913 N N . LEU A 1 256 ? -18.578 -8.07 -11.109 1 98.81 256 LEU A N 1
ATOM 1914 C CA . LEU A 1 256 ? -17.5 -7.078 -11.18 1 98.81 256 LEU A CA 1
ATOM 1915 C C . LEU A 1 256 ? -16.422 -7.516 -12.156 1 98.81 256 LEU A C 1
ATOM 1917 O O . LEU A 1 256 ? -15.922 -6.703 -12.945 1 98.81 256 LEU A O 1
ATOM 1921 N N . ALA A 1 257 ? -16.062 -8.781 -12.141 1 98.81 257 ALA A N 1
ATOM 1922 C CA . ALA A 1 257 ? -15.055 -9.312 -13.047 1 98.81 257 ALA A CA 1
ATOM 1923 C C . ALA A 1 257 ? -15.477 -9.125 -14.508 1 98.81 257 ALA A C 1
ATOM 1925 O O . ALA A 1 257 ? -14.672 -8.688 -15.336 1 98.81 257 ALA A O 1
ATOM 1926 N N . GLN A 1 258 ? -16.656 -9.398 -14.75 1 98.44 258 GLN A N 1
ATOM 1927 C CA . GLN A 1 258 ? -17.156 -9.297 -16.125 1 98.44 258 GLN A CA 1
ATOM 1928 C C . GLN A 1 258 ? -17.219 -7.84 -16.578 1 98.44 258 GLN A C 1
ATOM 1930 O O . GLN A 1 258 ? -16.922 -7.523 -17.719 1 98.44 258 GLN A O 1
ATOM 1935 N N . GLU A 1 259 ? -17.656 -6.988 -15.711 1 98.62 259 GLU A N 1
ATOM 1936 C CA . GLU A 1 259 ? -17.641 -5.57 -16.047 1 98.62 259 GLU A CA 1
ATOM 1937 C C . GLU A 1 259 ? -16.234 -5.094 -16.391 1 98.62 259 GLU A C 1
ATOM 1939 O O . GLU A 1 259 ? -16.031 -4.414 -17.406 1 98.62 259 GLU A O 1
ATOM 1944 N N . LEU A 1 260 ? -15.305 -5.473 -15.578 1 98.69 260 LEU A N 1
ATOM 1945 C CA . LEU A 1 260 ? -13.914 -5.086 -15.812 1 98.69 260 LEU A CA 1
ATOM 1946 C C . LEU A 1 260 ? -13.398 -5.688 -17.125 1 98.69 260 LEU A C 1
ATOM 1948 O O . LEU A 1 260 ? -12.719 -5.012 -17.891 1 98.69 260 LEU A O 1
ATOM 1952 N N . SER A 1 261 ? -13.695 -6.902 -17.344 1 98.44 261 SER A N 1
ATOM 1953 C CA . SER A 1 261 ? -13.25 -7.586 -18.562 1 98.44 261 SER A CA 1
ATOM 1954 C C . SER A 1 261 ? -13.695 -6.836 -19.812 1 98.44 261 SER A C 1
ATOM 1956 O O . SER A 1 261 ? -12.961 -6.773 -20.797 1 98.44 261 SER A O 1
ATOM 1958 N N . LYS A 1 262 ? -14.828 -6.223 -19.75 1 97.62 262 LYS A N 1
ATOM 1959 C CA . LYS A 1 262 ? -15.406 -5.539 -20.906 1 97.62 262 LYS A CA 1
ATOM 1960 C C . LYS A 1 262 ? -14.812 -4.141 -21.062 1 97.62 262 LYS A C 1
ATOM 1962 O O . LYS A 1 262 ? -14.875 -3.555 -22.141 1 97.62 262 LYS A O 1
ATOM 1967 N N . THR A 1 263 ? -14.211 -3.631 -20.031 1 96.19 263 THR A N 1
ATOM 1968 C CA . THR A 1 263 ? -13.82 -2.227 -20.047 1 96.19 263 THR A CA 1
ATOM 1969 C C . THR A 1 263 ? -12.312 -2.084 -20.172 1 96.19 263 THR A C 1
ATOM 1971 O O . THR A 1 263 ? -11.812 -1.093 -20.719 1 96.19 263 THR A O 1
ATOM 1974 N N . LEU A 1 264 ? -11.586 -3.055 -19.734 1 97.69 264 LEU A N 1
ATOM 1975 C CA . LEU A 1 264 ? -10.133 -2.982 -19.688 1 97.69 264 LEU A CA 1
ATOM 1976 C C . LEU A 1 264 ? -9.531 -3.012 -21.078 1 97.69 264 LEU A C 1
ATOM 1978 O O . LEU A 1 264 ? -10.023 -3.723 -21.969 1 97.69 264 LEU A O 1
ATOM 1982 N N . VAL A 1 265 ? -8.562 -2.205 -21.312 1 97.94 265 VAL A N 1
ATOM 1983 C CA . VAL A 1 265 ? -7.711 -2.369 -22.484 1 97.94 265 VAL A CA 1
ATOM 1984 C C . VAL A 1 265 ? -6.797 -3.58 -22.297 1 97.94 265 VAL A C 1
ATOM 1986 O O . VAL A 1 265 ? -6.074 -3.672 -21.297 1 97.94 265 VAL A O 1
ATOM 1989 N N . GLN A 1 266 ? -6.828 -4.445 -23.281 1 97.31 266 GLN A N 1
ATOM 1990 C CA . GLN A 1 266 ? -6.203 -5.754 -23.109 1 97.31 266 GLN A CA 1
ATOM 1991 C C . GLN A 1 266 ? -4.742 -5.73 -23.562 1 97.31 266 GLN A C 1
ATOM 1993 O O . GLN A 1 266 ? -4.359 -4.926 -24.406 1 97.31 266 GLN A O 1
ATOM 1998 N N . PHE A 1 267 ? -3.963 -6.5 -22.922 1 95.69 267 PHE A N 1
ATOM 1999 C CA . PHE A 1 267 ? -2.592 -6.812 -23.312 1 95.69 267 PHE A CA 1
ATOM 2000 C C . PHE A 1 267 ? -2.344 -8.312 -23.25 1 95.69 267 PHE A C 1
ATOM 2002 O O . PHE A 1 267 ? -2.76 -8.984 -22.312 1 95.69 267 PHE A O 1
ATOM 2009 N N . TYR A 1 268 ? -1.756 -8.883 -24.281 1 95.38 268 TYR A N 1
ATOM 2010 C CA . TYR A 1 268 ? -1.484 -10.312 -24.375 1 95.38 268 TYR A CA 1
ATOM 2011 C C . TYR A 1 268 ? 0.015 -10.586 -24.375 1 95.38 268 TYR A C 1
ATOM 2013 O O . TYR A 1 268 ? 0.644 -10.578 -25.438 1 95.38 268 TYR A O 1
ATOM 2021 N N . PRO A 1 269 ? 0.556 -10.906 -23.188 1 94.38 269 PRO A N 1
ATOM 2022 C CA . PRO A 1 269 ? 1.991 -11.195 -23.125 1 94.38 269 PRO A CA 1
ATOM 2023 C C . PRO A 1 269 ? 2.348 -12.57 -23.672 1 94.38 269 PRO A C 1
ATOM 2025 O O . PRO A 1 269 ? 1.46 -13.398 -23.906 1 94.38 269 PRO A O 1
ATOM 2028 N N . GLU A 1 270 ? 3.672 -12.719 -23.875 1 92.06 270 GLU A N 1
ATOM 2029 C CA . GLU A 1 270 ? 4.16 -14.047 -24.219 1 92.06 270 GLU A CA 1
ATOM 2030 C C . GLU A 1 270 ? 3.924 -15.031 -23.078 1 92.06 270 GLU A C 1
ATOM 2032 O O . GLU A 1 270 ? 4.113 -14.695 -21.906 1 92.06 270 GLU A O 1
ATOM 2037 N N . ARG A 1 271 ? 3.553 -16.219 -23.453 1 93 271 ARG A N 1
ATOM 2038 C CA . ARG A 1 271 ? 3.248 -17.25 -22.484 1 93 271 ARG A CA 1
ATOM 2039 C C . ARG A 1 271 ? 4.508 -17.703 -21.75 1 93 271 ARG A C 1
ATOM 2041 O O . ARG A 1 271 ? 5.594 -17.734 -22.344 1 93 271 ARG A O 1
ATOM 2048 N N . ASP A 1 272 ? 4.352 -18.047 -20.453 1 91.19 272 ASP A N 1
ATOM 2049 C CA . ASP A 1 272 ? 5.441 -18.625 -19.672 1 91.19 272 ASP A CA 1
ATOM 2050 C C . ASP A 1 272 ? 5.953 -19.906 -20.328 1 91.19 272 ASP A C 1
ATOM 2052 O O . ASP A 1 272 ? 5.18 -20.656 -20.938 1 91.19 272 ASP A O 1
ATOM 2056 N N . MET B 1 1 ? 11.133 22.078 25.625 1 58.16 1 MET B N 1
ATOM 2057 C CA . MET B 1 1 ? 11.414 20.656 25.406 1 58.16 1 MET B CA 1
ATOM 2058 C C . MET B 1 1 ? 10.57 19.781 26.328 1 58.16 1 MET B C 1
ATOM 2060 O O . MET B 1 1 ? 9.922 18.844 25.875 1 58.16 1 MET B O 1
ATOM 2064 N N . ASP B 1 2 ? 10.406 20.297 27.5 1 79.06 2 ASP B N 1
ATOM 2065 C CA . ASP B 1 2 ? 9.664 19.547 28.5 1 79.06 2 ASP B CA 1
ATOM 2066 C C . ASP B 1 2 ? 8.156 19.641 28.25 1 79.06 2 ASP B C 1
ATOM 2068 O O . ASP B 1 2 ? 7.449 18.625 28.359 1 79.06 2 ASP B O 1
ATOM 2072 N N . GLN B 1 3 ? 7.809 20.797 27.625 1 92.5 3 GLN B N 1
ATOM 2073 C CA . GLN B 1 3 ? 6.375 20.969 27.438 1 92.5 3 GLN B CA 1
ATOM 2074 C C . GLN B 1 3 ? 5.867 20.109 26.266 1 92.5 3 GLN B C 1
ATOM 2076 O O . GLN B 1 3 ? 4.797 19.516 26.359 1 92.5 3 GLN B O 1
ATOM 2081 N N . ILE B 1 4 ? 6.668 20.047 25.266 1 95.81 4 ILE B N 1
ATOM 2082 C CA . ILE B 1 4 ? 6.289 19.266 24.094 1 95.81 4 ILE B CA 1
ATOM 2083 C C . ILE B 1 4 ? 6.16 17.781 24.484 1 95.81 4 ILE B C 1
ATOM 2085 O O . ILE B 1 4 ? 5.254 17.094 24.016 1 95.81 4 ILE B O 1
ATOM 2089 N N . ASP B 1 5 ? 7.031 17.391 25.391 1 97.25 5 ASP B N 1
ATOM 2090 C CA . ASP B 1 5 ? 6.973 16 25.859 1 97.25 5 ASP B CA 1
ATOM 2091 C C . ASP B 1 5 ? 5.656 15.711 26.578 1 97.25 5 ASP B C 1
ATOM 2093 O O . ASP B 1 5 ? 5.051 14.656 26.375 1 97.25 5 ASP B O 1
ATOM 2097 N N . GLN B 1 6 ? 5.32 16.625 27.391 1 96.88 6 GLN B N 1
ATOM 2098 C CA . GLN B 1 6 ? 4.062 16.469 28.125 1 96.88 6 GLN B CA 1
ATOM 2099 C C . GLN B 1 6 ? 2.873 16.453 27.156 1 96.88 6 GLN B C 1
ATOM 2101 O O . GLN B 1 6 ? 1.979 15.609 27.297 1 96.88 6 GLN B O 1
ATOM 2106 N N . TYR B 1 7 ? 2.85 17.469 26.234 1 98.25 7 TYR B N 1
ATOM 2107 C CA . TYR B 1 7 ? 1.792 17.516 25.219 1 98.25 7 TYR B CA 1
ATOM 2108 C C . TYR B 1 7 ? 1.708 16.203 24.453 1 98.25 7 TYR B C 1
ATOM 2110 O O . TYR B 1 7 ? 0.623 15.633 24.297 1 98.25 7 TYR B O 1
ATOM 2118 N N . PHE B 1 8 ? 2.867 15.727 24.094 1 98.5 8 PHE B N 1
ATOM 2119 C CA . PHE B 1 8 ? 2.998 14.539 23.25 1 98.5 8 PHE B CA 1
ATOM 2120 C C . PHE B 1 8 ? 2.477 13.305 23.984 1 98.5 8 PHE B C 1
ATOM 2122 O O . PHE B 1 8 ? 1.752 12.492 23.406 1 98.5 8 PHE B O 1
ATOM 2129 N N . ASP B 1 9 ? 2.789 13.133 25.219 1 98.31 9 ASP B N 1
ATOM 2130 C CA . ASP B 1 9 ? 2.416 11.953 25.984 1 98.31 9 ASP B CA 1
ATOM 2131 C C . ASP B 1 9 ? 0.9 11.844 26.125 1 98.31 9 ASP B C 1
ATOM 2133 O O . ASP B 1 9 ? 0.336 10.758 26.031 1 98.31 9 ASP B O 1
ATOM 2137 N N . VAL B 1 10 ? 0.322 12.953 26.359 1 98.31 10 VAL B N 1
ATOM 2138 C CA . VAL B 1 10 ? -1.132 12.977 26.484 1 98.31 10 VAL B CA 1
ATOM 2139 C C . VAL B 1 10 ? -1.766 12.594 25.141 1 98.31 10 VAL B C 1
ATOM 2141 O O . VAL B 1 10 ? -2.672 11.766 25.094 1 98.31 10 VAL B O 1
ATOM 2144 N N . ALA B 1 11 ? -1.283 13.219 24.078 1 98.75 11 ALA B N 1
ATOM 2145 C CA . ALA B 1 11 ? -1.809 12.93 22.75 1 98.75 11 ALA B CA 1
ATOM 2146 C C . ALA B 1 11 ? -1.626 11.461 22.391 1 98.75 11 ALA B C 1
ATOM 2148 O O . ALA B 1 11 ? -2.535 10.836 21.828 1 98.75 11 ALA B O 1
ATOM 2149 N N . LEU B 1 12 ? -0.46 10.93 22.719 1 98.75 12 LEU B N 1
ATOM 2150 C CA . LEU B 1 12 ? -0.143 9.539 22.391 1 98.75 12 LEU B CA 1
ATOM 2151 C C . LEU B 1 12 ? -1.116 8.586 23.078 1 98.75 12 LEU B C 1
ATOM 2153 O O . LEU B 1 12 ? -1.601 7.637 22.469 1 98.75 12 LEU B O 1
ATOM 2157 N N . SER B 1 13 ? -1.359 8.844 24.312 1 98.44 13 SER B N 1
ATOM 2158 C CA . SER B 1 13 ? -2.297 8.016 25.062 1 98.44 13 SER B CA 1
ATOM 2159 C C . SER B 1 13 ? -3.688 8.047 24.438 1 98.44 13 SER B C 1
ATOM 2161 O O . SER B 1 13 ? -4.34 7.008 24.312 1 98.44 13 SER B O 1
ATOM 2163 N N . LEU B 1 14 ? -4.113 9.211 24.078 1 98.5 14 LEU B N 1
ATOM 2164 C CA . LEU B 1 14 ? -5.43 9.383 23.484 1 98.5 14 LEU B CA 1
ATOM 2165 C C . LEU B 1 14 ? -5.496 8.688 22.125 1 98.5 14 LEU B C 1
ATOM 2167 O O . LEU B 1 14 ? -6.5 8.055 21.797 1 98.5 14 LEU B O 1
ATOM 2171 N N . VAL B 1 15 ? -4.441 8.781 21.297 1 98.81 15 VAL B N 1
ATOM 2172 C CA . VAL B 1 15 ? -4.379 8.18 19.969 1 98.81 15 VAL B CA 1
ATOM 2173 C C . VAL B 1 15 ? -4.453 6.66 20.094 1 98.81 15 VAL B C 1
ATOM 2175 O O . VAL B 1 15 ? -5.203 6.008 19.359 1 98.81 15 VAL B O 1
ATOM 2178 N N . LYS B 1 16 ? -3.705 6.098 21.016 1 98.19 16 LYS B N 1
ATOM 2179 C CA . LYS B 1 16 ? -3.711 4.652 21.219 1 98.19 16 LYS B CA 1
ATOM 2180 C C . LYS B 1 16 ? -5.094 4.164 21.641 1 98.19 16 LYS B C 1
ATOM 2182 O O . LYS B 1 16 ? -5.566 3.133 21.172 1 98.19 16 LYS B O 1
ATOM 2187 N N . SER B 1 17 ? -5.711 4.922 22.484 1 96.69 17 SER B N 1
ATOM 2188 C CA . SER B 1 17 ? -7.055 4.57 22.938 1 96.69 17 SER B CA 1
ATOM 2189 C C . SER B 1 17 ? -8.062 4.648 21.797 1 96.69 17 SER B C 1
ATOM 2191 O O . SER B 1 17 ? -8.922 3.777 21.656 1 96.69 17 SER B O 1
ATOM 2193 N N . ALA B 1 18 ? -7.93 5.672 21 1 97.12 18 ALA B N 1
ATOM 2194 C CA . ALA B 1 18 ? -8.867 5.887 19.906 1 97.12 18 ALA B CA 1
ATOM 2195 C C . ALA B 1 18 ? -8.656 4.859 18.797 1 97.12 18 ALA B C 1
ATOM 2197 O O . ALA B 1 18 ? -9.555 4.613 17.984 1 97.12 18 ALA B O 1
ATOM 2198 N N . GLY B 1 19 ? -7.453 4.258 18.703 1 96.69 19 GLY B N 1
ATOM 2199 C CA . GLY B 1 19 ? -7.129 3.281 17.688 1 96.69 19 GLY B CA 1
ATOM 2200 C C . GLY B 1 19 ? -8.062 2.086 17.688 1 96.69 19 GLY B C 1
ATOM 2201 O O . GLY B 1 19 ? -8.32 1.493 16.625 1 96.69 19 GLY B O 1
ATOM 2202 N N . SER B 1 20 ? -8.633 1.745 18.828 1 94.56 20 SER B N 1
ATOM 2203 C CA . SER B 1 20 ? -9.531 0.603 18.953 1 94.56 20 SER B CA 1
ATOM 2204 C C . SER B 1 20 ? -10.82 0.823 18.156 1 94.56 20 SER B C 1
ATOM 2206 O O . SER B 1 20 ? -11.414 -0.13 17.656 1 94.56 20 SER B O 1
ATOM 2208 N N . LEU B 1 21 ? -11.242 2.096 18.109 1 92.81 21 LEU B N 1
ATOM 2209 C CA . LEU B 1 21 ? -12.438 2.424 17.344 1 92.81 21 LEU B CA 1
ATOM 2210 C C . LEU B 1 21 ? -12.273 2.045 15.875 1 92.81 21 LEU B C 1
ATOM 2212 O O . LEU B 1 21 ? -13.234 1.647 15.211 1 92.81 21 LEU B O 1
ATOM 2216 N N . ILE B 1 22 ? -11.039 2.125 15.352 1 92.94 22 ILE B N 1
ATOM 2217 C CA . ILE B 1 22 ? -10.742 1.795 13.961 1 92.94 22 ILE B CA 1
ATOM 2218 C C . ILE B 1 22 ? -10.586 0.283 13.812 1 92.94 22 ILE B C 1
ATOM 2220 O O . ILE B 1 22 ? -11.195 -0.323 12.922 1 92.94 22 ILE B O 1
ATOM 2224 N N . SER B 1 23 ? -9.852 -0.346 14.703 1 92.94 23 SER B N 1
ATOM 2225 C CA . SER B 1 23 ? -9.508 -1.758 14.562 1 92.94 23 SER B CA 1
ATOM 2226 C C . SER B 1 23 ? -10.734 -2.645 14.773 1 92.94 23 SER B C 1
ATOM 2228 O O . SER B 1 23 ? -10.773 -3.779 14.289 1 92.94 23 SER B O 1
ATOM 2230 N N . GLU B 1 24 ? -11.734 -2.123 15.461 1 91.5 24 GLU B N 1
ATOM 2231 C CA . GLU B 1 24 ? -12.984 -2.85 15.648 1 91.5 24 GLU B CA 1
ATOM 2232 C C . GLU B 1 24 ? -13.758 -2.971 14.336 1 91.5 24 GLU B C 1
ATOM 2234 O O . GLU B 1 24 ? -14.664 -3.795 14.219 1 91.5 24 GLU B O 1
ATOM 2239 N N . HIS B 1 25 ? -13.336 -2.234 13.367 1 88.5 25 HIS B N 1
ATOM 2240 C CA . HIS B 1 25 ? -13.984 -2.242 12.062 1 88.5 25 HIS B CA 1
ATOM 2241 C C . HIS B 1 25 ? -13 -2.633 10.961 1 88.5 25 HIS B C 1
ATOM 2243 O O . HIS B 1 25 ? -12.984 -2.021 9.891 1 88.5 25 HIS B O 1
ATOM 2249 N N . VAL B 1 26 ? -12.25 -3.641 11.25 1 82.31 26 VAL B N 1
ATOM 2250 C CA . VAL B 1 26 ? -11.148 -4.055 10.383 1 82.31 26 VAL B CA 1
ATOM 2251 C C . VAL B 1 26 ? -11.695 -4.547 9.047 1 82.31 26 VAL B C 1
ATOM 2253 O O . VAL B 1 26 ? -11.031 -4.438 8.016 1 82.31 26 VAL B O 1
ATOM 2256 N N . ASN B 1 27 ? -12.914 -5.031 9.039 1 83.69 27 ASN B N 1
ATOM 2257 C CA . ASN B 1 27 ? -13.5 -5.574 7.82 1 83.69 27 ASN B CA 1
ATOM 2258 C C . ASN B 1 27 ? -14.242 -4.5 7.027 1 83.69 27 ASN B C 1
ATOM 2260 O O . ASN B 1 27 ? -14.93 -4.805 6.051 1 83.69 27 ASN B O 1
ATOM 2264 N N . GLY B 1 28 ? -14.125 -3.289 7.504 1 83.94 28 GLY B N 1
ATOM 2265 C CA . GLY B 1 28 ? -14.781 -2.195 6.805 1 83.94 28 GLY B CA 1
ATOM 2266 C C . GLY B 1 28 ? -15.945 -1.604 7.574 1 83.94 28 GLY B C 1
ATOM 2267 O O . GLY B 1 28 ? -16.266 -2.062 8.672 1 83.94 28 GLY B O 1
ATOM 2268 N N . CYS B 1 29 ? -16.453 -0.477 6.965 1 83 29 CYS B N 1
ATOM 2269 C CA . CYS B 1 29 ? -17.594 0.238 7.527 1 83 29 CYS B CA 1
ATOM 2270 C C . CYS B 1 29 ? -18.641 0.507 6.461 1 83 29 CYS B C 1
ATOM 2272 O O . CYS B 1 29 ? -18.359 1.139 5.441 1 83 29 CYS B O 1
ATOM 2274 N N . THR B 1 30 ? -19.812 0.046 6.688 1 83.38 30 THR B N 1
ATOM 2275 C CA . THR B 1 30 ? -20.859 0.131 5.664 1 83.38 30 THR B CA 1
ATOM 2276 C C . THR B 1 30 ? -21.656 1.419 5.816 1 83.38 30 THR B C 1
ATOM 2278 O O . THR B 1 30 ? -22.422 1.795 4.918 1 83.38 30 THR B O 1
ATOM 2281 N N . VAL B 1 31 ? -21.5 2.078 6.875 1 86.56 31 VAL B N 1
ATOM 2282 C CA . VAL B 1 31 ? -22.25 3.316 7.102 1 86.56 31 VAL B CA 1
ATOM 2283 C C . VAL B 1 31 ? -21.312 4.512 6.93 1 86.56 31 VAL B C 1
ATOM 2285 O O . VAL B 1 31 ? -20.406 4.73 7.742 1 86.56 31 VAL B O 1
ATOM 2288 N N . PHE B 1 32 ? -21.516 5.219 5.793 1 87.88 32 PHE B N 1
ATOM 2289 C CA . PHE B 1 32 ? -20.688 6.391 5.52 1 87.88 32 PHE B CA 1
ATOM 2290 C C . PHE B 1 32 ? -21.5 7.461 4.793 1 87.88 32 PHE B C 1
ATOM 2292 O O . PHE B 1 32 ? -22.578 7.188 4.289 1 87.88 32 PHE B O 1
ATOM 2299 N N . GLU B 1 33 ? -20.953 8.672 4.93 1 88.56 33 GLU B N 1
ATOM 2300 C CA . GLU B 1 33 ? -21.516 9.82 4.23 1 88.56 33 GLU B CA 1
ATOM 2301 C C . GLU B 1 33 ? -20.516 10.414 3.248 1 88.56 33 GLU B C 1
ATOM 2303 O O . GLU B 1 33 ? -19.312 10.266 3.422 1 88.56 33 GLU B O 1
ATOM 2308 N N . LYS B 1 34 ? -21.094 11.016 2.238 1 87.75 34 LYS B N 1
ATOM 2309 C CA . LYS B 1 34 ? -20.25 11.727 1.275 1 87.75 34 LYS B CA 1
ATOM 2310 C C . LYS B 1 34 ? -19.953 13.148 1.746 1 87.75 34 LYS B C 1
ATOM 2312 O O . LYS B 1 34 ? -20.828 13.82 2.297 1 87.75 34 LYS B O 1
ATOM 2317 N N . LYS B 1 35 ? -18.703 13.57 1.646 1 87 35 LYS B N 1
ATOM 2318 C CA . LYS B 1 35 ? -18.328 14.953 1.927 1 87 35 LYS B CA 1
ATOM 2319 C C . LYS B 1 35 ? -18.469 15.82 0.68 1 87 35 LYS B C 1
ATOM 2321 O O . LYS B 1 35 ? -19.578 16.188 0.293 1 87 35 LYS B O 1
ATOM 2326 N N . SER B 1 36 ? -17.422 15.992 -0.104 1 76.44 36 SER B N 1
ATOM 2327 C CA . SER B 1 36 ? -17.422 16.891 -1.258 1 76.44 36 SER B CA 1
ATOM 2328 C C . SER B 1 36 ? -17.828 16.156 -2.527 1 76.44 36 SER B C 1
ATOM 2330 O O . SER B 1 36 ? -18.266 16.766 -3.5 1 76.44 36 SER B O 1
ATOM 2332 N N . CYS B 1 37 ? -17.641 14.805 -2.625 1 80.69 37 CYS B N 1
ATOM 2333 C CA . CYS B 1 37 ? -17.984 13.992 -3.789 1 80.69 37 CYS B CA 1
ATOM 2334 C C . CYS B 1 37 ? -18.094 12.523 -3.414 1 80.69 37 CYS B C 1
ATOM 2336 O O . CYS B 1 37 ? -18 12.164 -2.238 1 80.69 37 CYS B O 1
ATOM 2338 N N . ASP B 1 38 ? -18.25 11.617 -4.402 1 81.94 38 ASP B N 1
ATOM 2339 C CA . ASP B 1 38 ? -18.594 10.211 -4.191 1 81.94 38 ASP B CA 1
ATOM 2340 C C . ASP B 1 38 ? -17.406 9.445 -3.607 1 81.94 38 ASP B C 1
ATOM 2342 O O . ASP B 1 38 ? -17.562 8.344 -3.082 1 81.94 38 ASP B O 1
ATOM 2346 N N . ILE B 1 39 ? -16.234 10.062 -3.662 1 82.56 39 ILE B N 1
ATOM 2347 C CA . ILE B 1 39 ? -15.07 9.32 -3.207 1 82.56 39 ILE B CA 1
ATOM 2348 C C . ILE B 1 39 ? -14.453 10.016 -2 1 82.56 39 ILE B C 1
ATOM 2350 O O . ILE B 1 39 ? -13.375 9.633 -1.536 1 82.56 39 ILE B O 1
ATOM 2354 N N . ASP B 1 40 ? -15.039 11.094 -1.606 1 82.75 40 ASP B N 1
ATOM 2355 C CA . ASP B 1 40 ? -14.703 11.812 -0.381 1 82.75 40 ASP B CA 1
ATOM 2356 C C . ASP B 1 40 ? -15.703 11.492 0.73 1 82.75 40 ASP B C 1
ATOM 2358 O O . ASP B 1 40 ? -16.797 12.07 0.78 1 82.75 40 ASP B O 1
ATOM 2362 N N . LEU B 1 41 ? -15.266 10.586 1.708 1 87.19 41 LEU B N 1
ATOM 2363 C CA . LEU B 1 41 ? -16.219 9.961 2.609 1 87.19 41 LEU B CA 1
ATOM 2364 C C . LEU B 1 41 ? -15.906 10.297 4.062 1 87.19 41 LEU B C 1
ATOM 2366 O O . LEU B 1 41 ? -14.797 10.734 4.375 1 87.19 41 LEU B O 1
ATOM 2370 N N . VAL B 1 42 ? -16.875 10.18 4.809 1 90.12 42 VAL B N 1
ATOM 2371 C CA . VAL B 1 42 ? -16.734 10.266 6.262 1 90.12 42 VAL B CA 1
ATOM 2372 C C . VAL B 1 42 ? -17.625 9.219 6.926 1 90.12 42 VAL B C 1
ATOM 2374 O O . VAL B 1 42 ? -18.719 8.914 6.434 1 90.12 42 VAL B O 1
ATOM 2377 N N . THR B 1 43 ? -17.062 8.602 7.977 1 92.56 43 THR B N 1
ATOM 2378 C CA . THR B 1 43 ? -17.844 7.648 8.75 1 92.56 43 THR B CA 1
ATOM 2379 C C . THR B 1 43 ? -18.094 8.172 10.156 1 92.56 43 THR B C 1
ATOM 2381 O O . THR B 1 43 ? -17.516 9.188 10.562 1 92.56 43 THR B O 1
ATOM 2384 N N . GLU B 1 44 ? -18.953 7.504 10.883 1 92.5 44 GLU B N 1
ATOM 2385 C CA . GLU B 1 44 ? -19.203 7.848 12.273 1 92.5 44 GLU B CA 1
ATOM 2386 C C . GLU B 1 44 ? -17.953 7.691 13.125 1 92.5 44 GLU B C 1
ATOM 2388 O O . GLU B 1 44 ? -17.75 8.43 14.094 1 92.5 44 GLU B O 1
ATOM 2393 N N . ILE B 1 45 ? -17.141 6.797 12.711 1 93.94 45 ILE B N 1
ATOM 2394 C CA . ILE B 1 45 ? -15.906 6.516 13.445 1 93.94 45 ILE B CA 1
ATOM 2395 C C . ILE B 1 45 ? -14.961 7.711 13.344 1 93.94 45 ILE B C 1
ATOM 2397 O O . ILE B 1 45 ? -14.305 8.07 14.32 1 93.94 45 ILE B O 1
ATOM 2401 N N . ASP B 1 46 ? -14.898 8.336 12.164 1 96.12 46 ASP B N 1
ATOM 2402 C CA . ASP B 1 46 ? -14.109 9.562 12 1 96.12 46 ASP B CA 1
ATOM 2403 C C . ASP B 1 46 ? -14.508 10.609 13.039 1 96.12 46 ASP B C 1
ATOM 2405 O O . ASP B 1 46 ? -13.641 11.188 13.703 1 96.12 46 ASP B O 1
ATOM 2409 N N . LYS B 1 47 ? -15.742 10.836 13.203 1 95.5 47 LYS B N 1
ATOM 2410 C CA . LYS B 1 47 ? -16.281 11.852 14.109 1 95.5 47 LYS B CA 1
ATOM 2411 C C . LYS B 1 47 ? -15.992 11.477 15.562 1 95.5 47 LYS B C 1
ATOM 2413 O O . LYS B 1 47 ? -15.578 12.328 16.359 1 95.5 47 LYS B O 1
ATOM 2418 N N . LYS B 1 48 ? -16.203 10.234 15.867 1 95.88 48 LYS B N 1
ATOM 2419 C CA . LYS B 1 48 ? -15.977 9.766 17.234 1 95.88 48 LYS B CA 1
ATOM 2420 C C . LYS B 1 48 ? -14.508 9.891 17.625 1 95.88 48 LYS B C 1
ATOM 2422 O O . LYS B 1 48 ? -14.188 10.297 18.734 1 95.88 48 LYS B O 1
ATOM 2427 N N . VAL B 1 49 ? -13.617 9.516 16.703 1 97.31 49 VAL B N 1
ATOM 2428 C CA . VAL B 1 49 ? -12.188 9.609 16.953 1 97.31 49 VAL B CA 1
ATOM 2429 C C . VAL B 1 49 ? -11.797 11.07 17.188 1 97.31 49 VAL B C 1
ATOM 2431 O O . VAL B 1 49 ? -11.07 11.383 18.125 1 97.31 49 VAL B O 1
ATOM 2434 N N . GLU B 1 50 ? -12.25 11.953 16.344 1 97.75 50 GLU B N 1
ATOM 2435 C CA . GLU B 1 50 ? -11.914 13.367 16.469 1 97.75 50 GLU B CA 1
ATOM 2436 C C . GLU B 1 50 ? -12.445 13.938 17.797 1 97.75 50 GLU B C 1
ATOM 2438 O O . GLU B 1 50 ? -11.734 14.672 18.484 1 97.75 50 GLU B O 1
ATOM 2443 N N . GLU B 1 51 ? -13.656 13.578 18.141 1 96.88 51 GLU B N 1
ATOM 2444 C CA . GLU B 1 51 ? -14.258 14.039 19.391 1 96.88 51 GLU B CA 1
ATOM 2445 C C . GLU B 1 51 ? -13.445 13.578 20.594 1 96.88 51 GLU B C 1
ATOM 2447 O O . GLU B 1 51 ? -13.234 14.344 21.547 1 96.88 51 GLU B O 1
ATOM 2452 N N . THR B 1 52 ? -13.031 12.359 20.531 1 97.56 52 THR B N 1
ATOM 2453 C CA . THR B 1 52 ? -12.234 11.797 21.609 1 97.56 52 THR B CA 1
ATOM 2454 C C . THR B 1 52 ? -10.914 12.555 21.75 1 97.56 52 THR B C 1
ATOM 2456 O O . THR B 1 52 ? -10.516 12.906 22.859 1 97.56 52 THR B O 1
ATOM 2459 N N . LEU B 1 53 ? -10.297 12.805 20.672 1 98.44 53 LEU B N 1
ATOM 2460 C CA . LEU B 1 53 ? -8.992 13.461 20.672 1 98.44 53 LEU B CA 1
ATOM 2461 C C . LEU B 1 53 ? -9.125 14.922 21.094 1 98.44 53 LEU B C 1
ATOM 2463 O O . LEU B 1 53 ? -8.422 15.383 22 1 98.44 53 LEU B O 1
ATOM 2467 N N . ILE B 1 54 ? -10.023 15.664 20.469 1 98.06 54 ILE B N 1
ATOM 2468 C CA . ILE B 1 54 ? -10.203 17.078 20.766 1 98.06 54 ILE B CA 1
ATOM 2469 C C . ILE B 1 54 ? -10.695 17.234 22.203 1 98.06 54 ILE B C 1
ATOM 2471 O O . ILE B 1 54 ? -10.211 18.094 22.953 1 98.06 54 ILE B O 1
ATOM 2475 N N . GLY B 1 55 ? -11.672 16.391 22.547 1 97.75 55 GLY B N 1
ATOM 2476 C CA . GLY B 1 55 ? -12.18 16.453 23.906 1 97.75 55 GLY B CA 1
ATOM 2477 C C . GLY B 1 55 ? -11.109 16.203 24.953 1 97.75 55 GLY B C 1
ATOM 2478 O O . GLY B 1 55 ? -10.992 16.938 25.922 1 97.75 55 GLY B O 1
ATOM 2479 N N . GLY B 1 56 ? -10.32 15.125 24.766 1 98 56 GLY B N 1
ATOM 2480 C CA . GLY B 1 56 ? -9.258 14.789 25.688 1 98 56 GLY B CA 1
ATOM 2481 C C . GLY B 1 56 ? -8.18 15.852 25.781 1 98 56 GLY B C 1
ATOM 2482 O O . GLY B 1 56 ? -7.734 16.203 26.875 1 98 56 GLY B O 1
ATOM 2483 N N . LEU B 1 57 ? -7.738 16.375 24.672 1 98.38 57 LEU B N 1
ATOM 2484 C CA . LEU B 1 57 ? -6.668 17.359 24.625 1 98.38 57 LEU B CA 1
ATOM 2485 C C . LEU B 1 57 ? -7.137 18.703 25.188 1 98.38 57 LEU B C 1
ATOM 2487 O O . LEU B 1 57 ? -6.383 19.391 25.875 1 98.38 57 LEU B O 1
ATOM 2491 N N . SER B 1 58 ? -8.383 19.062 24.875 1 97.81 58 SER B N 1
ATOM 2492 C CA . SER B 1 58 ? -8.922 20.344 25.344 1 97.81 58 SER B CA 1
ATOM 2493 C C . SER B 1 58 ? -9.062 20.344 26.875 1 97.81 58 SER B C 1
ATOM 2495 O O . SER B 1 58 ? -8.898 21.375 27.516 1 97.81 58 SER B O 1
ATOM 2497 N N . LYS B 1 59 ? -9.422 19.203 27.391 1 97.88 59 LYS B N 1
ATOM 2498 C CA . LYS B 1 59 ? -9.539 19.078 28.844 1 97.88 59 LYS B CA 1
ATOM 2499 C C . LYS B 1 59 ? -8.188 19.266 29.516 1 97.88 59 LYS B C 1
ATOM 2501 O O . LYS B 1 59 ? -8.102 19.906 30.562 1 97.88 59 LYS B O 1
ATOM 2506 N N . GLN B 1 60 ? -7.152 18.75 28.969 1 97.56 60 GLN B N 1
ATOM 2507 C CA . GLN B 1 60 ? -5.816 18.797 29.547 1 97.56 60 GLN B CA 1
ATOM 2508 C C . GLN B 1 60 ? -5.121 20.109 29.234 1 97.56 60 GLN B C 1
ATOM 2510 O O . GLN B 1 60 ? -4.309 20.594 30.016 1 97.56 60 GLN B O 1
ATOM 2515 N N . PHE B 1 61 ? -5.41 20.609 28.031 1 98.06 61 PHE B N 1
ATOM 2516 C CA . PHE B 1 61 ? -4.766 21.828 27.562 1 98.06 61 PHE B CA 1
ATOM 2517 C C . PHE B 1 61 ? -5.797 22.828 27.047 1 98.06 61 PHE B C 1
ATOM 2519 O O . PHE B 1 61 ? -5.895 23.047 25.844 1 98.06 61 PHE B O 1
ATOM 2526 N N . PRO B 1 62 ? -6.418 23.578 27.875 1 97.44 62 PRO B N 1
ATOM 2527 C CA . PRO B 1 62 ? -7.566 24.406 27.516 1 97.44 62 PRO B CA 1
ATOM 2528 C C . PRO B 1 62 ? -7.184 25.562 26.594 1 97.44 62 PRO B C 1
ATOM 2530 O O . PRO B 1 62 ? -8.039 26.125 25.906 1 97.44 62 PRO B O 1
ATOM 2533 N N . THR B 1 63 ? -5.949 25.953 26.5 1 97.06 63 THR B N 1
ATOM 2534 C CA . THR B 1 63 ? -5.543 27.125 25.719 1 97.06 63 THR B CA 1
ATOM 2535 C C . THR B 1 63 ? -5.117 26.703 24.312 1 97.06 63 THR B C 1
ATOM 2537 O O . THR B 1 63 ? -4.844 27.562 23.469 1 97.06 63 THR B O 1
ATOM 2540 N N . HIS B 1 64 ? -5 25.438 24.094 1 97.88 64 HIS B N 1
ATOM 2541 C CA . HIS B 1 64 ? -4.566 24.969 22.781 1 97.88 64 HIS B CA 1
ATOM 2542 C C . HIS B 1 64 ? -5.672 25.125 21.734 1 97.88 64 HIS B C 1
ATOM 2544 O O . HIS B 1 64 ? -6.848 25.219 22.094 1 97.88 64 HIS B O 1
ATOM 2550 N N . LYS B 1 65 ? -5.266 25.234 20.516 1 98 65 LYS B N 1
ATOM 2551 C CA . LYS B 1 65 ? -6.18 25.344 19.375 1 98 65 LYS B CA 1
ATOM 2552 C C . LYS B 1 65 ? -6.23 24.047 18.594 1 98 65 LYS B C 1
ATOM 2554 O O . LYS B 1 65 ? -5.406 23.156 18.797 1 98 65 LYS B O 1
ATOM 2559 N N . PHE B 1 66 ? -7.277 24 17.719 1 97.75 66 PHE B N 1
ATOM 2560 C CA . PHE B 1 66 ? -7.5 22.75 17 1 97.75 66 PHE B CA 1
ATOM 2561 C C . PHE B 1 66 ? -7.848 23.016 15.547 1 97.75 66 PHE B C 1
ATOM 2563 O O . PHE B 1 66 ? -8.586 23.953 15.234 1 97.75 66 PHE B O 1
ATOM 2570 N N . ILE B 1 67 ? -7.258 22.297 14.688 1 97.44 67 ILE B N 1
ATOM 2571 C CA . ILE B 1 67 ? -7.672 22.109 13.297 1 97.44 67 ILE B CA 1
ATOM 2572 C C . ILE B 1 67 ? -8.008 20.641 13.047 1 97.44 67 ILE B C 1
ATOM 2574 O O . ILE B 1 67 ? -7.109 19.812 12.906 1 97.44 67 ILE B O 1
ATOM 2578 N N . GLY B 1 68 ? -9.25 20.344 13 1 95.88 68 GLY B N 1
ATOM 2579 C CA . GLY B 1 68 ? -9.719 18.984 12.75 1 95.88 68 GLY B CA 1
ATOM 2580 C C . GLY B 1 68 ? -10.438 18.844 11.422 1 95.88 68 GLY B C 1
ATOM 2581 O O . GLY B 1 68 ? -11.211 19.703 11.023 1 95.88 68 GLY B O 1
ATOM 2582 N N . GLU B 1 69 ? -10.094 17.719 10.719 1 92.75 69 GLU B N 1
ATOM 2583 C CA . GLU B 1 69 ? -10.703 17.484 9.414 1 92.75 69 GLU B CA 1
ATOM 2584 C C . GLU B 1 69 ? -12.227 17.609 9.492 1 92.75 69 GLU B C 1
ATOM 2586 O O . GLU B 1 69 ? -12.828 18.359 8.727 1 92.75 69 GLU B O 1
ATOM 2591 N N . GLU B 1 70 ? -12.82 16.844 10.438 1 92 70 GLU B N 1
ATOM 2592 C CA . GLU B 1 70 ? -14.273 16.797 10.516 1 92 70 GLU B CA 1
ATOM 2593 C C . GLU B 1 70 ? -14.852 18.125 11 1 92 70 GLU B C 1
ATOM 2595 O O . GLU B 1 70 ? -15.922 18.547 10.555 1 92 70 GLU B O 1
ATOM 2600 N N . SER B 1 71 ? -14.172 18.812 11.922 1 91.94 71 SER B N 1
ATOM 2601 C CA . SER B 1 71 ? -14.57 20.141 12.367 1 91.94 71 SER B CA 1
ATOM 2602 C C . SER B 1 71 ? -14.57 21.125 11.203 1 91.94 71 SER B C 1
ATOM 2604 O O . SER B 1 71 ? -15.539 21.859 11.016 1 91.94 71 SER B O 1
ATOM 2606 N N . VAL B 1 72 ? -13.539 21.141 10.406 1 91.5 72 VAL B N 1
ATOM 2607 C CA . VAL B 1 72 ? -13.438 22.062 9.273 1 91.5 72 VAL B CA 1
ATOM 2608 C C . VAL B 1 72 ? -14.523 21.734 8.25 1 91.5 72 VAL B C 1
ATOM 2610 O O . VAL B 1 72 ? -15.141 22.641 7.688 1 91.5 72 VAL B O 1
ATOM 2613 N N . SER B 1 73 ? -14.688 20.438 8 1 87.06 73 SER B N 1
ATOM 2614 C CA . SER B 1 73 ? -15.75 20.016 7.082 1 87.06 73 SER B CA 1
ATOM 2615 C C . SER B 1 73 ? -17.109 20.516 7.547 1 87.06 73 SER B C 1
ATOM 2617 O O . SER B 1 73 ? -18.016 20.734 6.73 1 87.06 73 SER B O 1
ATOM 2619 N N . SER B 1 74 ? -17.219 20.766 8.875 1 88.12 74 SER B N 1
ATOM 2620 C CA . SER B 1 74 ? -18.484 21.219 9.445 1 88.12 74 SER B CA 1
ATOM 2621 C C . SER B 1 74 ? -18.516 22.734 9.555 1 88.12 74 SER B C 1
ATOM 2623 O O . SER B 1 74 ? -19.453 23.297 10.141 1 88.12 74 SER B O 1
ATOM 2625 N N . GLY B 1 75 ? -17.406 23.406 9.117 1 87.12 75 GLY B N 1
ATOM 2626 C CA . GLY B 1 75 ? -17.516 24.859 9 1 87.12 75 GLY B CA 1
ATOM 2627 C C . GLY B 1 75 ? -16.469 25.594 9.828 1 87.12 75 GLY B C 1
ATOM 2628 O O . GLY B 1 75 ? -16.375 26.812 9.75 1 87.12 75 GLY B O 1
ATOM 2629 N N . ALA B 1 76 ? -15.766 24.875 10.633 1 87.44 76 ALA B N 1
ATOM 2630 C CA . ALA B 1 76 ? -14.727 25.531 11.422 1 87.44 76 ALA B CA 1
ATOM 2631 C C . ALA B 1 76 ? -13.617 26.078 10.531 1 87.44 76 ALA B C 1
ATOM 2633 O O . ALA B 1 76 ? -13.352 25.516 9.453 1 87.44 76 ALA B O 1
ATOM 2634 N N . LYS B 1 77 ? -12.977 27.094 10.977 1 88.75 77 LYS B N 1
ATOM 2635 C CA . LYS B 1 77 ? -11.906 27.703 10.203 1 88.75 77 LYS B CA 1
ATOM 2636 C C . LYS B 1 77 ? -10.594 26.938 10.367 1 88.75 77 LYS B C 1
ATOM 2638 O O . LYS B 1 77 ? -10.312 26.422 11.445 1 88.75 77 LYS B O 1
ATOM 2643 N N . CYS B 1 78 ? -9.938 26.875 9.328 1 92.69 78 CYS B N 1
ATOM 2644 C CA . CYS B 1 78 ? -8.57 26.344 9.344 1 92.69 78 CYS B CA 1
ATOM 2645 C C . CYS B 1 78 ? -7.559 27.469 9.523 1 92.69 78 CYS B C 1
ATOM 2647 O O . CYS B 1 78 ? -7.113 28.078 8.547 1 92.69 78 CYS B O 1
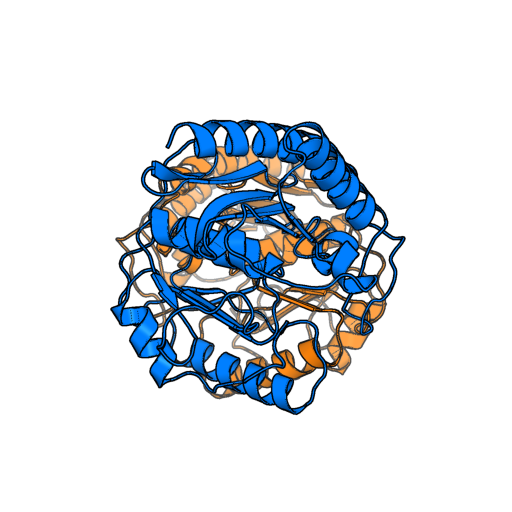ATOM 2649 N N . GLU B 1 79 ? -7.184 27.734 10.789 1 92.69 79 GLU B N 1
ATOM 2650 C CA . GLU B 1 79 ? -6.297 28.844 11.117 1 92.69 79 GLU B CA 1
ATOM 2651 C C . GLU B 1 79 ? -5.086 28.375 11.914 1 92.69 79 GLU B C 1
ATOM 2653 O O . GLU B 1 79 ? -5.23 27.656 12.898 1 92.69 79 GLU B O 1
ATOM 2658 N N . LEU B 1 80 ? -4.047 28.734 11.383 1 94.88 80 LEU B N 1
ATOM 2659 C CA . LEU B 1 80 ? -2.793 28.422 12.07 1 94.88 80 LEU B CA 1
ATOM 2660 C C . LEU B 1 80 ? -2.191 29.688 12.688 1 94.88 80 LEU B C 1
ATOM 2662 O O . LEU B 1 80 ? -1.815 30.609 11.969 1 94.88 80 LEU B O 1
ATOM 2666 N N . THR B 1 81 ? -2.078 29.781 13.977 1 94.12 81 THR B N 1
ATOM 2667 C CA . THR B 1 81 ? -1.487 30.906 14.719 1 94.12 81 THR B CA 1
ATOM 2668 C C . THR B 1 81 ? -0.21 30.469 15.43 1 94.12 81 THR B C 1
ATOM 2670 O O . THR B 1 81 ? 0.295 29.359 15.188 1 94.12 81 THR B O 1
ATOM 2673 N N . ASP B 1 82 ? 0.295 31.312 16.312 1 97 82 ASP B N 1
ATOM 2674 C CA . ASP B 1 82 ? 1.507 30.969 17.047 1 97 82 ASP B CA 1
ATOM 2675 C C . ASP B 1 82 ? 1.194 30.047 18.234 1 97 82 ASP B C 1
ATOM 2677 O O . ASP B 1 82 ? 2.1 29.453 18.812 1 97 82 ASP B O 1
ATOM 2681 N N . ALA B 1 83 ? -0.056 29.953 18.594 1 97.19 83 ALA B N 1
ATOM 2682 C CA . ALA B 1 83 ? -0.463 29.109 19.719 1 97.19 83 ALA B CA 1
ATOM 2683 C C . ALA B 1 83 ? -0.295 27.641 19.391 1 97.19 83 ALA B C 1
ATOM 2685 O O . ALA B 1 83 ? -0.373 27.234 18.234 1 97.19 83 ALA B O 1
ATOM 2686 N N . PRO B 1 84 ? 0.004 26.844 20.453 1 98.12 84 PRO B N 1
ATOM 2687 C CA . PRO B 1 84 ? -0.012 25.406 20.188 1 98.12 84 PRO B CA 1
ATOM 2688 C C . PRO B 1 84 ? -1.312 24.938 19.547 1 98.12 84 PRO B C 1
ATOM 2690 O O . PRO B 1 84 ? -2.398 25.203 20.062 1 98.12 84 PRO B O 1
ATOM 2693 N N . THR B 1 85 ? -1.216 24.359 18.375 1 98.56 85 THR B N 1
ATOM 2694 C CA . THR B 1 85 ? -2.371 23.922 17.594 1 98.56 85 THR B CA 1
ATOM 2695 C C . THR B 1 85 ? -2.264 22.453 17.234 1 98.56 85 THR B C 1
ATOM 2697 O O . THR B 1 85 ? -1.289 22.031 16.609 1 98.56 85 THR B O 1
ATOM 2700 N N . TRP B 1 86 ? -3.252 21.672 17.656 1 98.75 86 TRP B N 1
ATOM 2701 C CA . TRP B 1 86 ? -3.352 20.281 17.266 1 98.75 86 TRP B CA 1
ATOM 2702 C C . TRP B 1 86 ? -4.043 20.125 15.922 1 98.75 86 TRP B C 1
ATOM 2704 O O . TRP B 1 86 ? -5.148 20.641 15.727 1 98.75 86 TRP B O 1
ATOM 2714 N N . ILE B 1 87 ? -3.395 19.516 15.008 1 98.75 87 ILE B N 1
ATOM 2715 C CA . ILE B 1 87 ? -3.9 19.281 13.656 1 98.75 87 ILE B CA 1
ATOM 2716 C C . ILE B 1 87 ? -4.215 17.797 13.469 1 98.75 87 ILE B C 1
ATOM 2718 O O . ILE B 1 87 ? -3.307 16.953 13.469 1 98.75 87 ILE B O 1
ATOM 2722 N N . ILE B 1 88 ? -5.504 17.453 13.227 1 98.75 88 ILE B N 1
ATOM 2723 C CA . ILE B 1 88 ? -5.953 16.094 13.453 1 98.75 88 ILE B CA 1
ATOM 2724 C C . ILE B 1 88 ? -6.688 15.57 12.227 1 98.75 88 ILE B C 1
ATOM 2726 O O . ILE B 1 88 ? -7.625 16.203 11.734 1 98.75 88 ILE B O 1
ATOM 2730 N N . ASP B 1 89 ? -6.25 14.523 11.648 1 98.69 89 ASP B N 1
ATOM 2731 C CA . ASP B 1 89 ? -7 13.648 10.75 1 98.69 89 ASP B CA 1
ATOM 2732 C C . ASP B 1 89 ? -7.43 12.367 11.469 1 98.69 89 ASP B C 1
ATOM 2734 O O . ASP B 1 89 ? -6.617 11.461 11.68 1 98.69 89 ASP B O 1
ATOM 2738 N N . PRO B 1 90 ? -8.633 12.258 11.883 1 98.44 90 PRO B N 1
ATOM 2739 C CA . PRO B 1 90 ? -9.062 11.133 12.719 1 98.44 90 PRO B CA 1
ATOM 2740 C C . PRO B 1 90 ? -8.93 9.789 12.008 1 98.44 90 PRO B C 1
ATOM 2742 O O . PRO B 1 90 ? -8.562 8.789 12.633 1 98.44 90 PRO B O 1
ATOM 2745 N N . VAL B 1 91 ? -9.305 9.711 10.742 1 97.5 91 VAL B N 1
ATOM 2746 C CA . VAL B 1 91 ? -9.117 8.531 9.906 1 97.5 91 VAL B CA 1
ATOM 2747 C C . VAL B 1 91 ? -8.555 8.945 8.547 1 97.5 91 VAL B C 1
ATOM 2749 O O . VAL B 1 91 ? -9.305 9.148 7.59 1 97.5 91 VAL B O 1
ATOM 2752 N N . ASP B 1 92 ? -7.254 9.07 8.461 1 97.94 92 ASP B N 1
ATOM 2753 C CA . ASP B 1 92 ? -6.629 9.266 7.152 1 97.94 92 ASP B CA 1
ATOM 2754 C C . ASP B 1 92 ? -6.695 7.992 6.312 1 97.94 92 ASP B C 1
ATOM 2756 O O . ASP B 1 92 ? -6.223 6.938 6.742 1 97.94 92 ASP B O 1
ATOM 2760 N N . GLY B 1 93 ? -7.262 8.094 5.129 1 96.81 93 GLY B N 1
ATOM 2761 C CA . GLY B 1 93 ? -7.594 6.93 4.324 1 96.81 93 GLY B CA 1
ATOM 2762 C C . GLY B 1 93 ? -8.992 6.406 4.586 1 96.81 93 GLY B C 1
ATOM 2763 O O . GLY B 1 93 ? -9.18 5.207 4.801 1 96.81 93 GLY B O 1
ATOM 2764 N N . THR B 1 94 ? -9.938 7.305 4.629 1 96.31 94 THR B N 1
ATOM 2765 C CA . THR B 1 94 ? -11.32 6.934 4.93 1 96.31 94 THR B CA 1
ATOM 2766 C C . THR B 1 94 ? -11.852 5.945 3.896 1 96.31 94 THR B C 1
ATOM 2768 O O . THR B 1 94 ? -12.586 5.016 4.238 1 96.31 94 THR B O 1
ATOM 2771 N N . LEU B 1 95 ? -11.523 6.145 2.639 1 96.06 95 LEU B N 1
ATOM 2772 C CA . LEU B 1 95 ? -11.938 5.199 1.609 1 96.06 95 LEU B CA 1
ATOM 2773 C C . LEU B 1 95 ? -11.406 3.799 1.913 1 96.06 95 LEU B C 1
ATOM 2775 O O . LEU B 1 95 ? -12.133 2.812 1.755 1 96.06 95 LEU B O 1
ATOM 2779 N N . ASN B 1 96 ? -10.109 3.709 2.271 1 97.44 96 ASN B N 1
ATOM 2780 C CA . ASN B 1 96 ? -9.547 2.438 2.717 1 97.44 96 ASN B CA 1
ATOM 2781 C C . ASN B 1 96 ? -10.359 1.835 3.857 1 97.44 96 ASN B C 1
ATOM 2783 O O . ASN B 1 96 ? -10.672 0.641 3.844 1 97.44 96 ASN B O 1
ATOM 2787 N N . PHE B 1 97 ? -10.711 2.676 4.805 1 97.06 97 PHE B N 1
ATOM 2788 C CA . PHE B 1 97 ? -11.453 2.268 5.992 1 97.06 97 PHE B CA 1
ATOM 2789 C C . PHE B 1 97 ? -12.805 1.683 5.609 1 97.06 97 PHE B C 1
ATOM 2791 O O . PHE B 1 97 ? -13.195 0.627 6.113 1 97.06 97 PHE B O 1
ATOM 2798 N N . VAL B 1 98 ? -13.461 2.326 4.738 1 96.31 98 VAL B N 1
ATOM 2799 C CA . VAL B 1 98 ? -14.781 1.92 4.277 1 96.31 98 VAL B CA 1
ATOM 2800 C C . VAL B 1 98 ? -14.695 0.562 3.584 1 96.31 98 VAL B C 1
ATOM 2802 O O . VAL B 1 98 ? -15.57 -0.289 3.758 1 96.31 98 VAL B O 1
ATOM 2805 N N . HIS B 1 99 ? -13.617 0.249 2.902 1 96.88 99 HIS B N 1
ATOM 2806 C CA . HIS B 1 99 ? -13.469 -0.973 2.119 1 96.88 99 HIS B CA 1
ATOM 2807 C C . HIS B 1 99 ? -12.812 -2.078 2.939 1 96.88 99 HIS B C 1
ATOM 2809 O O . HIS B 1 99 ? -12.797 -3.238 2.525 1 96.88 99 HIS B O 1
ATOM 2815 N N . GLY B 1 100 ? -12.234 -1.7 4.047 1 96.56 100 GLY B N 1
ATOM 2816 C CA . GLY B 1 100 ? -11.508 -2.678 4.844 1 96.56 100 GLY B CA 1
ATOM 2817 C C . GLY B 1 100 ? -10.078 -2.883 4.375 1 96.56 100 GLY B C 1
ATOM 2818 O O . GLY B 1 100 ? -9.469 -3.918 4.656 1 96.56 100 GLY B O 1
ATOM 2819 N N . PHE B 1 101 ? -9.602 -1.983 3.465 1 97.75 101 PHE B N 1
ATOM 2820 C CA . PHE B 1 101 ? -8.18 -1.975 3.125 1 97.75 101 PHE B CA 1
ATOM 2821 C C . PHE B 1 101 ? -7.34 -1.548 4.32 1 97.75 101 PHE B C 1
ATOM 2823 O O . PHE B 1 101 ? -7.613 -0.52 4.945 1 97.75 101 PHE B O 1
ATOM 2830 N N . PRO B 1 102 ? -6.309 -2.217 4.738 1 97 102 PRO B N 1
ATOM 2831 C CA . PRO B 1 102 ? -5.742 -2.094 6.082 1 97 102 PRO B CA 1
ATOM 2832 C C . PRO B 1 102 ? -4.797 -0.9 6.219 1 97 102 PRO B C 1
ATOM 2834 O O . PRO B 1 102 ? -4.141 -0.743 7.25 1 97 102 PRO B O 1
ATOM 2837 N N . GLN B 1 103 ? -4.801 -0.042 5.254 1 97.56 103 GLN B N 1
ATOM 2838 C CA . GLN B 1 103 ? -3.934 1.13 5.289 1 97.56 103 GLN B CA 1
ATOM 2839 C C . GLN B 1 103 ? -4.723 2.391 5.629 1 97.56 103 GLN B C 1
ATOM 2841 O O . GLN B 1 103 ? -4.941 3.244 4.77 1 97.56 103 GLN B O 1
ATOM 2846 N N . CYS B 1 104 ? -5.133 2.566 6.84 1 97.38 104 CYS B N 1
ATOM 2847 C CA . CYS B 1 104 ? -5.727 3.777 7.398 1 97.38 104 CYS B CA 1
ATOM 2848 C C . CYS B 1 104 ? -5.16 4.074 8.781 1 97.38 104 CYS B C 1
ATOM 2850 O O . CYS B 1 104 ? -4.648 3.176 9.453 1 97.38 104 CYS B O 1
ATOM 2852 N N . CYS B 1 105 ? -5.227 5.34 9.156 1 98.56 105 CYS B N 1
ATOM 2853 C CA . CYS B 1 105 ? -4.535 5.684 10.391 1 98.56 105 CYS B CA 1
ATOM 2854 C C . CYS B 1 105 ? -5.133 6.934 11.023 1 98.56 105 CYS B C 1
ATOM 2856 O O . CYS B 1 105 ? -5.926 7.633 10.398 1 98.56 105 CYS B O 1
ATOM 2858 N N . ILE B 1 106 ? -4.801 7.086 12.305 1 98.88 106 ILE B N 1
ATOM 2859 C CA . ILE B 1 106 ? -4.973 8.359 12.992 1 98.88 106 ILE B CA 1
ATOM 2860 C C . ILE B 1 106 ? -3.719 9.219 12.805 1 98.88 106 ILE B C 1
ATOM 2862 O O . ILE B 1 106 ? -2.6 8.742 13.016 1 98.88 106 ILE B O 1
ATOM 2866 N N . SER B 1 107 ? -3.875 10.43 12.359 1 98.94 107 SER B N 1
ATOM 2867 C CA . SER B 1 107 ? -2.766 11.352 12.172 1 98.94 107 SER B CA 1
ATOM 2868 C C . SER B 1 107 ? -2.936 12.602 13.031 1 98.94 107 SER B C 1
ATOM 2870 O O . SER B 1 107 ? -3.918 13.336 12.883 1 98.94 107 SER B O 1
ATOM 2872 N N . VAL B 1 108 ? -1.98 12.844 13.922 1 98.94 108 VAL B N 1
ATOM 2873 C CA . VAL B 1 108 ? -2.041 13.992 14.828 1 98.94 108 VAL B CA 1
ATOM 2874 C C . VAL B 1 108 ? -0.711 14.734 14.805 1 98.94 108 VAL B C 1
ATOM 2876 O O . VAL B 1 108 ? 0.333 14.172 15.141 1 98.94 108 VAL B O 1
ATOM 2879 N N . GLY B 1 109 ? -0.776 15.969 14.375 1 98.88 109 GLY B N 1
ATOM 2880 C CA . GLY B 1 109 ? 0.374 16.859 14.453 1 98.88 109 GLY B CA 1
ATOM 2881 C C . GLY B 1 109 ? 0.19 17.984 15.445 1 98.88 109 GLY B C 1
ATOM 2882 O O . GLY B 1 109 ? -0.931 18.453 15.664 1 98.88 109 GLY B O 1
ATOM 2883 N N . LEU B 1 110 ? 1.248 18.422 16.109 1 98.88 110 LEU B N 1
ATOM 2884 C CA . LEU B 1 110 ? 1.27 19.625 16.938 1 98.88 110 LEU B CA 1
ATOM 2885 C C . LEU B 1 110 ? 2.127 20.719 16.297 1 98.88 110 LEU B C 1
ATOM 2887 O O . LEU B 1 110 ? 3.299 20.484 15.992 1 98.88 110 LEU B O 1
ATOM 2891 N N . ALA B 1 111 ? 1.506 21.828 16.062 1 98.56 111 ALA B N 1
ATOM 2892 C CA . ALA B 1 111 ? 2.25 22.984 15.578 1 98.56 111 ALA B CA 1
ATOM 2893 C C . ALA B 1 111 ? 2.375 24.062 16.656 1 98.56 111 ALA B C 1
ATOM 2895 O O . ALA B 1 111 ? 1.406 24.344 17.375 1 98.56 111 ALA B O 1
ATOM 2896 N N . ILE B 1 112 ? 3.51 24.578 16.875 1 98.19 112 ILE B N 1
ATOM 2897 C CA . ILE B 1 112 ? 3.791 25.734 17.719 1 98.19 112 ILE B CA 1
ATOM 2898 C C . ILE B 1 112 ? 4.543 26.781 16.906 1 98.19 112 ILE B C 1
ATOM 2900 O O . ILE B 1 112 ? 5.527 26.469 16.234 1 98.19 112 ILE B O 1
ATOM 2904 N N . ASN B 1 113 ? 4.059 28.062 16.953 1 97.44 113 ASN B N 1
ATOM 2905 C CA . ASN B 1 113 ? 4.609 29.125 16.125 1 97.44 113 ASN B CA 1
ATOM 2906 C C . ASN B 1 113 ? 4.582 28.75 14.648 1 97.44 113 ASN B C 1
ATOM 2908 O O . ASN B 1 113 ? 5.566 28.938 13.93 1 97.44 113 ASN B O 1
ATOM 2912 N N . LYS B 1 114 ? 3.559 27.984 14.281 1 96.62 114 LYS B N 1
ATOM 2913 C CA . LYS B 1 114 ? 3.232 27.609 12.906 1 96.62 114 LYS B CA 1
ATOM 2914 C C . LYS B 1 114 ? 4.219 26.578 12.367 1 96.62 114 LYS B C 1
ATOM 2916 O O . LYS B 1 114 ? 4.316 26.375 11.156 1 96.62 114 LYS B O 1
ATOM 2921 N N . GLU B 1 115 ? 4.938 25.969 13.312 1 97.31 115 GLU B N 1
ATOM 2922 C CA . GLU B 1 115 ? 5.852 24.891 12.945 1 97.31 115 GLU B CA 1
ATOM 2923 C C . GLU B 1 115 ? 5.457 23.578 13.617 1 97.31 115 GLU B C 1
ATOM 2925 O O . GLU B 1 115 ? 5.156 23.562 14.812 1 97.31 115 GLU B O 1
ATOM 2930 N N . CYS B 1 116 ? 5.5 22.547 12.812 1 98.56 116 CYS B N 1
ATOM 2931 C CA . CYS B 1 116 ? 5.199 21.25 13.398 1 98.56 116 CYS B CA 1
ATOM 2932 C C . CYS B 1 116 ? 6.316 20.797 14.328 1 98.56 116 CYS B C 1
ATOM 2934 O O . CYS B 1 116 ? 7.48 20.734 13.93 1 98.56 116 CYS B O 1
ATOM 2936 N N . VAL B 1 117 ? 5.949 20.391 15.562 1 98.69 117 VAL B N 1
ATOM 2937 C CA . VAL B 1 117 ? 6.984 20.094 16.547 1 98.69 117 VAL B CA 1
ATOM 2938 C C . VAL B 1 117 ? 6.805 18.672 17.078 1 98.69 117 VAL B C 1
ATOM 2940 O O . VAL B 1 117 ? 7.707 18.109 17.703 1 98.69 117 VAL B O 1
ATOM 2943 N N . ALA B 1 118 ? 5.676 18.078 16.812 1 98.88 118 ALA B N 1
ATOM 2944 C CA . ALA B 1 118 ? 5.426 16.688 17.156 1 98.88 118 ALA B CA 1
ATOM 2945 C C . ALA B 1 118 ? 4.414 16.047 16.219 1 98.88 118 ALA B C 1
ATOM 2947 O O . ALA B 1 118 ? 3.566 16.75 15.641 1 98.88 118 ALA B O 1
ATOM 2948 N N . GLY B 1 119 ? 4.555 14.773 16 1 98.88 119 GLY B N 1
ATOM 2949 C CA . GLY B 1 119 ? 3.652 14.039 15.125 1 98.88 119 GLY B CA 1
ATOM 2950 C C . GLY B 1 119 ? 3.445 12.602 15.555 1 98.88 119 GLY B C 1
ATOM 2951 O O . GLY B 1 119 ? 4.375 11.953 16.047 1 98.88 119 GLY B O 1
ATOM 2952 N N . ILE B 1 120 ? 2.211 12.133 15.438 1 98.94 120 ILE B N 1
ATOM 2953 C CA . ILE B 1 120 ? 1.809 10.758 15.688 1 98.94 120 ILE B CA 1
ATOM 2954 C C . ILE B 1 120 ? 0.984 10.234 14.516 1 98.94 120 ILE B C 1
ATOM 2956 O O . ILE B 1 120 ? -0.005 10.859 14.117 1 98.94 120 ILE B O 1
ATOM 2960 N N . ILE B 1 121 ? 1.406 9.227 13.922 1 98.94 121 ILE B N 1
ATOM 2961 C CA . ILE B 1 121 ? 0.64 8.477 12.93 1 98.94 121 ILE B CA 1
ATOM 2962 C C . ILE B 1 121 ? 0.482 7.031 13.383 1 98.94 121 ILE B C 1
ATOM 2964 O O . ILE B 1 121 ? 1.472 6.316 13.555 1 98.94 121 ILE B O 1
ATOM 2968 N N . TYR B 1 122 ? -0.762 6.629 13.586 1 98.94 122 TYR B N 1
ATOM 2969 C CA . TYR B 1 122 ? -1.007 5.309 14.156 1 98.94 122 TYR B CA 1
ATOM 2970 C C . TYR B 1 122 ? -1.958 4.504 13.273 1 98.94 122 TYR B C 1
ATOM 2972 O O . TYR B 1 122 ? -3.121 4.875 13.109 1 98.94 122 TYR B O 1
ATOM 2980 N N . ASN B 1 123 ? -1.478 3.48 12.633 1 98.56 123 ASN B N 1
ATOM 2981 C CA . ASN B 1 123 ? -2.275 2.465 11.953 1 98.56 123 ASN B CA 1
ATOM 2982 C C . ASN B 1 123 ? -2.562 1.275 12.867 1 98.56 123 ASN B C 1
ATOM 2984 O O . ASN B 1 123 ? -1.742 0.362 12.977 1 98.56 123 ASN B O 1
ATOM 2988 N N . PRO B 1 124 ? -3.682 1.22 13.461 1 97.25 124 PRO B N 1
ATOM 2989 C CA . PRO B 1 124 ? -3.949 0.159 14.438 1 97.25 124 PRO B CA 1
ATOM 2990 C C . PRO B 1 124 ? -4.141 -1.208 13.781 1 97.25 124 PRO B C 1
ATOM 2992 O O . PRO B 1 124 ? -3.895 -2.238 14.414 1 97.25 124 PRO B O 1
ATOM 2995 N N . ASN B 1 125 ? -4.598 -1.256 12.562 1 95.44 125 ASN B N 1
ATOM 2996 C CA . ASN B 1 125 ? -4.84 -2.521 11.875 1 95.44 125 ASN B CA 1
ATOM 2997 C C . ASN B 1 125 ? -3.543 -3.291 11.648 1 95.44 125 ASN B C 1
ATOM 2999 O O . ASN B 1 125 ? -3.529 -4.523 11.688 1 95.44 125 ASN B O 1
ATOM 3003 N N . LEU B 1 126 ? -2.463 -2.527 11.398 1 95.94 126 LEU B N 1
ATOM 3004 C CA . LEU B 1 126 ? -1.186 -3.17 11.117 1 95.94 126 LEU B CA 1
ATOM 3005 C C . LEU B 1 126 ? -0.214 -2.994 12.273 1 95.94 126 LEU B C 1
ATOM 3007 O O . LEU B 1 126 ? 0.95 -3.393 12.18 1 95.94 126 LEU B O 1
ATOM 3011 N N . GLY B 1 127 ? -0.654 -2.33 13.297 1 96.06 127 GLY B N 1
ATOM 3012 C CA . GLY B 1 127 ? 0.155 -2.156 14.492 1 96.06 127 GLY B CA 1
ATOM 3013 C C . GLY B 1 127 ? 1.359 -1.261 14.273 1 96.06 127 GLY B C 1
ATOM 3014 O O . GLY B 1 127 ? 2.432 -1.505 14.828 1 96.06 127 GLY B O 1
ATOM 3015 N N . GLN B 1 128 ? 1.22 -0.27 13.469 1 97.94 128 GLN B N 1
ATOM 3016 C CA . GLN B 1 128 ? 2.314 0.654 13.195 1 97.94 128 GLN B CA 1
ATOM 3017 C C . GLN B 1 128 ? 2.098 1.99 13.898 1 97.94 128 GLN B C 1
ATOM 3019 O O . GLN B 1 128 ? 1.108 2.68 13.641 1 97.94 128 GLN B O 1
ATOM 3024 N N . LEU B 1 129 ? 2.973 2.262 14.781 1 98.81 129 LEU B N 1
ATOM 3025 C CA . LEU B 1 129 ? 2.957 3.539 15.484 1 98.81 129 LEU B CA 1
ATOM 3026 C C . LEU B 1 129 ? 4.191 4.367 15.133 1 98.81 129 LEU B C 1
ATOM 3028 O O . LEU B 1 129 ? 5.301 4.047 15.57 1 98.81 129 LEU B O 1
ATOM 3032 N N . PHE B 1 130 ? 3.98 5.441 14.383 1 98.94 130 PHE B N 1
ATOM 3033 C CA . PHE B 1 130 ? 5.035 6.383 14.031 1 98.94 130 PHE B CA 1
ATOM 3034 C C . PHE B 1 130 ? 4.992 7.605 14.938 1 98.94 130 PHE B C 1
ATOM 3036 O O . PHE B 1 130 ? 3.924 8.172 15.18 1 98.94 130 PHE B O 1
ATOM 3043 N N . THR B 1 131 ? 6.133 8 15.453 1 98.94 131 THR B N 1
ATOM 3044 C CA . THR B 1 131 ? 6.18 9.141 16.359 1 98.94 131 THR B CA 1
ATOM 3045 C C . THR B 1 131 ? 7.414 10 16.078 1 98.94 131 THR B C 1
ATOM 3047 O O . THR B 1 131 ? 8.445 9.484 15.648 1 98.94 131 THR B O 1
ATOM 3050 N N . ALA B 1 132 ? 7.266 11.234 16.297 1 98.88 132 ALA B N 1
ATOM 3051 C CA . ALA B 1 132 ? 8.398 12.156 16.219 1 98.88 132 ALA B CA 1
ATOM 3052 C C . ALA B 1 132 ? 8.156 13.391 17.078 1 98.88 132 ALA B C 1
ATOM 3054 O O . ALA B 1 132 ? 7.027 13.883 17.156 1 98.88 132 ALA B O 1
ATOM 3055 N N . LYS B 1 133 ? 9.125 13.906 17.719 1 98.62 133 LYS B N 1
ATOM 3056 C CA . LYS B 1 133 ? 9.219 15.195 18.391 1 98.62 133 LYS B CA 1
ATOM 3057 C C . LYS B 1 133 ? 10.445 15.977 17.938 1 98.62 133 LYS B C 1
ATOM 3059 O O . LYS B 1 133 ? 11.5 15.398 17.672 1 98.62 133 LYS B O 1
ATOM 3064 N N . LYS B 1 134 ? 10.273 17.219 17.859 1 98.12 134 LYS B N 1
ATOM 3065 C CA . LYS B 1 134 ? 11.344 18.078 17.359 1 98.12 134 LYS B CA 1
ATOM 3066 C C . LYS B 1 134 ? 12.648 17.844 18.125 1 98.12 134 LYS B C 1
ATOM 3068 O O . LYS B 1 134 ? 12.688 17.953 19.344 1 98.12 134 LYS B O 1
ATOM 3073 N N . GLY B 1 135 ? 13.641 17.5 17.375 1 98 135 GLY B N 1
ATOM 3074 C CA . GLY B 1 135 ? 14.977 17.328 17.922 1 98 135 GLY B CA 1
ATOM 3075 C C . GLY B 1 135 ? 15.195 15.977 18.562 1 98 135 GLY B C 1
ATOM 3076 O O . GLY B 1 135 ? 16.266 15.719 19.125 1 98 135 GLY B O 1
ATOM 3077 N N . GLN B 1 136 ? 14.242 15.07 18.438 1 98.19 136 GLN B N 1
ATOM 3078 C CA . GLN B 1 136 ? 14.367 13.82 19.172 1 98.19 136 GLN B CA 1
ATOM 3079 C C . GLN B 1 136 ? 14.367 12.617 18.234 1 98.19 136 GLN B C 1
ATOM 3081 O O . GLN B 1 136 ? 14.477 11.477 18.688 1 98.19 136 GLN B O 1
ATOM 3086 N N . GLY B 1 137 ? 14.242 12.805 16.969 1 98.69 137 GLY B N 1
ATOM 3087 C CA . GLY B 1 137 ? 14.242 11.711 16.016 1 98.69 137 GLY B CA 1
ATOM 3088 C C . GLY B 1 137 ? 12.852 11.18 15.703 1 98.69 137 GLY B C 1
ATOM 3089 O O . GLY B 1 137 ? 11.867 11.664 16.266 1 98.69 137 GLY B O 1
ATOM 3090 N N . ALA B 1 138 ? 12.742 10.328 14.812 1 98.88 138 ALA B N 1
ATOM 3091 C CA . ALA B 1 138 ? 11.516 9.648 14.414 1 98.88 138 ALA B CA 1
ATOM 3092 C C . ALA B 1 138 ? 11.57 8.164 14.742 1 98.88 138 ALA B C 1
ATOM 3094 O O . ALA B 1 138 ? 12.641 7.551 14.688 1 98.88 138 ALA B O 1
ATOM 3095 N N . PHE B 1 139 ? 10.43 7.574 15.07 1 98.94 139 PHE B N 1
ATOM 3096 C CA . PHE B 1 139 ? 10.398 6.191 15.539 1 98.94 139 PHE B CA 1
ATOM 3097 C C . PHE B 1 139 ? 9.211 5.445 14.945 1 98.94 139 PHE B C 1
ATOM 3099 O O . PHE B 1 139 ? 8.148 6.035 14.727 1 98.94 139 PHE B O 1
ATOM 3106 N N . LEU B 1 140 ? 9.414 4.207 14.664 1 98.62 140 LEU B N 1
ATOM 3107 C CA . LEU B 1 140 ? 8.359 3.234 14.383 1 98.62 140 LEU B CA 1
ATOM 3108 C C . LEU B 1 140 ? 8.312 2.16 15.461 1 98.62 140 LEU B C 1
ATOM 3110 O O . LEU B 1 140 ? 9.258 1.384 15.617 1 98.62 140 LEU B O 1
ATOM 3114 N N . ASN B 1 141 ? 7.227 2.166 16.188 1 97.88 141 ASN B N 1
ATOM 3115 C CA . ASN B 1 141 ? 7.059 1.22 17.281 1 97.88 141 ASN B CA 1
ATOM 3116 C C . ASN B 1 141 ? 8.25 1.259 18.25 1 97.88 141 ASN B C 1
ATOM 3118 O O . ASN B 1 141 ? 8.766 0.213 18.641 1 97.88 141 ASN B O 1
ATOM 3122 N N . GLY B 1 142 ? 8.711 2.391 18.484 1 97.75 142 GLY B N 1
ATOM 3123 C CA . GLY B 1 142 ? 9.766 2.588 19.469 1 97.75 142 GLY B CA 1
ATOM 3124 C C . GLY B 1 142 ? 11.156 2.467 18.875 1 97.75 142 GLY B C 1
ATOM 3125 O O . GLY B 1 142 ? 12.141 2.844 19.516 1 97.75 142 GLY B O 1
ATOM 3126 N N . ARG B 1 143 ? 11.297 2.025 17.688 1 97.38 143 ARG B N 1
ATOM 3127 C CA . ARG B 1 143 ? 12.594 1.908 17.031 1 97.38 143 ARG B CA 1
ATOM 3128 C C . ARG B 1 143 ? 12.867 3.123 16.156 1 97.38 143 ARG B C 1
ATOM 3130 O O . ARG B 1 143 ? 12.023 3.512 15.336 1 97.38 143 ARG B O 1
ATOM 3137 N N . GLN B 1 144 ? 14.023 3.668 16.281 1 98.5 144 GLN B N 1
ATOM 3138 C CA . GLN B 1 144 ? 14.375 4.844 15.492 1 98.5 144 GLN B CA 1
ATOM 3139 C C . GLN B 1 144 ? 14.43 4.516 14 1 98.5 144 GLN B C 1
ATOM 3141 O O . GLN B 1 144 ? 14.922 3.453 13.617 1 98.5 144 GLN B O 1
ATOM 3146 N N . ILE B 1 145 ? 13.945 5.387 13.258 1 98.44 145 ILE B N 1
ATOM 3147 C CA . ILE B 1 145 ? 13.914 5.188 11.812 1 98.44 145 ILE B CA 1
ATOM 3148 C C . ILE B 1 145 ? 14.602 6.355 11.117 1 98.44 145 ILE B C 1
ATOM 3150 O O . ILE B 1 145 ? 14.766 7.43 11.703 1 98.44 145 ILE B O 1
ATOM 3154 N N . HIS B 1 146 ? 15.055 6.129 9.867 1 98.69 146 HIS B N 1
ATOM 3155 C CA . HIS B 1 146 ? 15.711 7.121 9.031 1 98.69 146 HIS B CA 1
ATOM 3156 C C . HIS B 1 146 ? 15.258 7.016 7.582 1 98.69 146 HIS B C 1
ATOM 3158 O O . HIS B 1 146 ? 14.961 5.922 7.098 1 98.69 146 HIS B O 1
ATOM 3164 N N . VAL B 1 147 ? 15.234 8.125 6.965 1 98.69 147 VAL B N 1
ATOM 3165 C CA . VAL B 1 147 ? 14.938 8.133 5.535 1 98.69 147 VAL B CA 1
ATOM 3166 C C . VAL B 1 147 ? 16.062 7.422 4.777 1 98.69 147 VAL B C 1
ATOM 3168 O O . VAL B 1 147 ? 17.141 7.188 5.324 1 98.69 147 VAL B O 1
ATOM 3171 N N . SER B 1 148 ? 15.75 7.027 3.52 1 98.12 148 SER B N 1
ATOM 3172 C CA . SER B 1 148 ? 16.781 6.453 2.66 1 98.12 148 SER B CA 1
ATOM 3173 C C . SER B 1 148 ? 17.797 7.508 2.236 1 98.12 148 SER B C 1
ATOM 3175 O O . SER B 1 148 ? 17.703 8.672 2.646 1 98.12 148 SER B O 1
ATOM 3177 N N . GLN B 1 149 ? 18.766 7.121 1.4 1 97.69 149 GLN B N 1
ATOM 3178 C CA . GLN B 1 149 ? 19.812 8.031 0.947 1 97.69 149 GLN B CA 1
ATOM 3179 C C . GLN B 1 149 ? 19.734 8.25 -0.562 1 97.69 149 GLN B C 1
ATOM 3181 O O . GLN B 1 149 ? 20.703 8.695 -1.18 1 97.69 149 GLN B O 1
ATOM 3186 N N . VAL B 1 150 ? 18.641 7.934 -1.123 1 98.06 150 VAL B N 1
ATOM 3187 C CA . VAL B 1 150 ? 18.469 8.039 -2.568 1 98.06 150 VAL B CA 1
ATOM 3188 C C . VAL B 1 150 ? 18.453 9.516 -2.979 1 98.06 150 VAL B C 1
ATOM 3190 O O . VAL B 1 150 ? 17.75 10.328 -2.367 1 98.06 150 VAL B O 1
ATOM 3193 N N . THR B 1 151 ? 19.125 9.867 -4.09 1 98.56 151 THR B N 1
ATOM 3194 C CA . THR B 1 151 ? 19.266 11.266 -4.469 1 98.56 151 THR B CA 1
ATOM 3195 C C . THR B 1 151 ? 18.688 11.516 -5.855 1 98.56 151 THR B C 1
ATOM 3197 O O . THR B 1 151 ? 18.531 12.664 -6.277 1 98.56 151 THR B O 1
ATOM 3200 N N . GLU B 1 152 ? 18.375 10.391 -6.582 1 98.38 152 GLU B N 1
ATOM 3201 C CA . GLU B 1 152 ? 17.922 10.508 -7.965 1 98.38 152 GLU B CA 1
ATOM 3202 C C . GLU B 1 152 ? 16.578 9.797 -8.164 1 98.38 152 GLU B C 1
ATOM 3204 O O . GLU B 1 152 ? 16.359 8.711 -7.617 1 98.38 152 GLU B O 1
ATOM 3209 N N . LEU B 1 153 ? 15.805 10.391 -8.992 1 98.12 153 LEU B N 1
ATOM 3210 C CA . LEU B 1 153 ? 14.484 9.844 -9.273 1 98.12 153 LEU B CA 1
ATOM 3211 C C . LEU B 1 153 ? 14.594 8.453 -9.891 1 98.12 153 LEU B C 1
ATOM 3213 O O . LEU B 1 153 ? 13.805 7.562 -9.57 1 98.12 153 LEU B O 1
ATOM 3217 N N . ARG B 1 154 ? 15.555 8.164 -10.742 1 96.62 154 ARG B N 1
ATOM 3218 C CA . ARG B 1 154 ? 15.695 6.902 -11.461 1 96.62 154 ARG B CA 1
ATOM 3219 C C . ARG B 1 154 ? 15.867 5.738 -10.492 1 96.62 154 ARG B C 1
ATOM 3221 O O . ARG B 1 154 ? 15.602 4.586 -10.844 1 96.62 154 ARG B O 1
ATOM 3228 N N . ASN B 1 155 ? 16.266 6.035 -9.242 1 96.88 155 ASN B N 1
ATOM 3229 C CA . ASN B 1 155 ? 16.469 5.012 -8.227 1 96.88 155 ASN B CA 1
ATOM 3230 C C . ASN B 1 155 ? 15.43 5.113 -7.109 1 96.88 155 ASN B C 1
ATOM 3232 O O . ASN B 1 155 ? 15.562 4.457 -6.074 1 96.88 155 ASN B O 1
ATOM 3236 N N . ALA B 1 156 ? 14.375 5.938 -7.297 1 98.25 156 ALA B N 1
ATOM 3237 C CA . ALA B 1 156 ? 13.469 6.273 -6.203 1 98.25 156 ALA B CA 1
ATOM 3238 C C . ALA B 1 156 ? 12.172 5.477 -6.301 1 98.25 156 ALA B C 1
ATOM 3240 O O . ALA B 1 156 ? 11.625 5.305 -7.395 1 98.25 156 ALA B O 1
ATOM 3241 N N . LEU B 1 157 ? 11.828 4.906 -5.238 1 98.38 157 LEU B N 1
ATOM 3242 C CA . LEU B 1 157 ? 10.453 4.457 -5.062 1 98.38 157 LEU B CA 1
ATOM 3243 C C . LEU B 1 157 ? 9.57 5.594 -4.551 1 98.38 157 LEU B C 1
ATOM 3245 O O . LEU B 1 157 ? 9.797 6.117 -3.457 1 98.38 157 LEU B O 1
ATOM 3249 N N . VAL B 1 158 ? 8.516 5.965 -5.309 1 98.75 158 VAL B N 1
ATOM 3250 C CA . VAL B 1 158 ? 7.738 7.16 -5 1 98.75 158 VAL B CA 1
ATOM 3251 C C . VAL B 1 158 ? 6.34 6.758 -4.531 1 98.75 158 VAL B C 1
ATOM 3253 O O . VAL B 1 158 ? 5.645 6.004 -5.215 1 98.75 158 VAL B O 1
ATOM 3256 N N . ALA B 1 159 ? 5.953 7.188 -3.312 1 98.56 159 ALA B N 1
ATOM 3257 C CA . ALA B 1 159 ? 4.562 7.082 -2.883 1 98.56 159 ALA B CA 1
ATOM 3258 C C . ALA B 1 159 ? 3.697 8.141 -3.564 1 98.56 159 ALA B C 1
ATOM 3260 O O . ALA B 1 159 ? 4.055 9.32 -3.592 1 98.56 159 ALA B O 1
ATOM 3261 N N . PHE B 1 160 ? 2.564 7.715 -4.113 1 96.69 160 PHE B N 1
ATOM 3262 C CA . PHE B 1 160 ? 1.784 8.562 -5.012 1 96.69 160 PHE B CA 1
ATOM 3263 C C . PHE B 1 160 ? 0.296 8.258 -4.879 1 96.69 160 PHE B C 1
ATOM 3265 O O . PHE B 1 160 ? -0.091 7.125 -4.594 1 96.69 160 PHE B O 1
ATOM 3272 N N . GLU B 1 161 ? -0.53 9.297 -5.027 1 96.25 161 GLU B N 1
ATOM 3273 C CA . GLU B 1 161 ? -1.979 9.117 -4.973 1 96.25 161 GLU B CA 1
ATOM 3274 C C . GLU B 1 161 ? -2.666 9.836 -6.133 1 96.25 161 GLU B C 1
ATOM 3276 O O . GLU B 1 161 ? -2.256 10.93 -6.52 1 96.25 161 GLU B O 1
ATOM 3281 N N . ALA B 1 162 ? -3.744 9.219 -6.574 1 91.5 162 ALA B N 1
ATOM 3282 C CA . ALA B 1 162 ? -4.59 9.875 -7.566 1 91.5 162 ALA B CA 1
ATOM 3283 C C . ALA B 1 162 ? -5.445 10.961 -6.922 1 91.5 162 ALA B C 1
ATOM 3285 O O . ALA B 1 162 ? -5.848 11.922 -7.586 1 91.5 162 ALA B O 1
ATOM 3286 N N . GLY B 1 163 ? -5.742 10.75 -5.621 1 86.44 163 GLY B N 1
ATOM 3287 C CA . GLY B 1 163 ? -6.535 11.742 -4.914 1 86.44 163 GLY B CA 1
ATOM 3288 C C . GLY B 1 163 ? -8.031 11.469 -4.988 1 86.44 163 GLY B C 1
ATOM 3289 O O . GLY B 1 163 ? -8.453 10.422 -5.484 1 86.44 163 GLY B O 1
ATOM 3290 N N . THR B 1 164 ? -8.789 12.398 -4.387 1 77.81 164 THR B N 1
ATOM 3291 C CA . THR B 1 164 ? -10.227 12.195 -4.258 1 77.81 164 THR B CA 1
ATOM 3292 C C . THR B 1 164 ? -10.992 13.258 -5.035 1 77.81 164 THR B C 1
ATOM 3294 O O . THR B 1 164 ? -12.141 13.57 -4.707 1 77.81 164 THR B O 1
ATOM 3297 N N . SER B 1 165 ? -10.398 13.914 -5.969 1 78.06 165 SER B N 1
ATOM 3298 C CA . SER B 1 165 ? -11.07 14.938 -6.77 1 78.06 165 SER B CA 1
ATOM 3299 C C . SER B 1 165 ? -11.234 14.484 -8.219 1 78.06 165 SER B C 1
ATOM 3301 O O . SER B 1 165 ? -10.336 13.859 -8.781 1 78.06 165 SER B O 1
ATOM 3303 N N . ARG B 1 166 ? -12.406 14.93 -8.742 1 78.88 166 ARG B N 1
ATOM 3304 C CA . ARG B 1 166 ? -12.656 14.594 -10.141 1 78.88 166 ARG B CA 1
ATOM 3305 C C . ARG B 1 166 ? -12.562 15.836 -11.023 1 78.88 166 ARG B C 1
ATOM 3307 O O . ARG B 1 166 ? -13.016 15.82 -12.172 1 78.88 166 ARG B O 1
ATOM 3314 N N . ASP B 1 167 ? -11.953 16.812 -10.375 1 84.44 167 ASP B N 1
ATOM 3315 C CA . ASP B 1 167 ? -11.688 18.016 -11.172 1 84.44 167 ASP B CA 1
ATOM 3316 C C . ASP B 1 167 ? -10.781 17.688 -12.359 1 84.44 167 ASP B C 1
ATOM 3318 O O . ASP B 1 167 ? -9.734 17.062 -12.195 1 84.44 167 ASP B O 1
ATOM 3322 N N . GLU B 1 168 ? -11.156 18.125 -13.508 1 87.5 168 GLU B N 1
ATOM 3323 C CA . GLU B 1 168 ? -10.508 17.734 -14.75 1 87.5 168 GLU B CA 1
ATOM 3324 C C . GLU B 1 168 ? -9.039 18.188 -14.773 1 87.5 168 GLU B C 1
ATOM 3326 O O . GLU B 1 168 ? -8.172 17.422 -15.203 1 87.5 168 GLU B O 1
ATOM 3331 N N . GLU B 1 169 ? -8.844 19.422 -14.398 1 90.69 169 GLU B N 1
ATOM 3332 C CA . GLU B 1 169 ? -7.477 19.922 -14.422 1 90.69 169 GLU B CA 1
ATOM 3333 C C . GLU B 1 169 ? -6.59 19.141 -13.445 1 90.69 169 GLU B C 1
ATOM 3335 O O . GLU B 1 169 ? -5.461 18.781 -13.781 1 90.69 169 GLU B O 1
ATOM 3340 N N . ARG B 1 170 ? -7.086 18.938 -12.312 1 89.75 170 ARG B N 1
ATOM 3341 C CA . ARG B 1 170 ? -6.34 18.188 -11.312 1 89.75 170 ARG B CA 1
ATOM 3342 C C . ARG B 1 170 ? -6.047 16.766 -11.797 1 89.75 170 ARG B C 1
ATOM 3344 O O . ARG B 1 170 ? -4.926 16.281 -11.648 1 89.75 170 ARG B O 1
ATOM 3351 N N . CYS B 1 171 ? -7.035 16.188 -12.414 1 91.5 171 CYS B N 1
ATOM 3352 C CA . CYS B 1 171 ? -6.875 14.828 -12.914 1 91.5 171 CYS B CA 1
ATOM 3353 C C . CYS B 1 171 ? -5.82 14.766 -14.008 1 91.5 171 CYS B C 1
ATOM 3355 O O . CYS B 1 171 ? -5.008 13.844 -14.047 1 91.5 171 CYS B O 1
ATOM 3357 N N . ARG B 1 172 ? -5.902 15.727 -14.844 1 94.25 172 ARG B N 1
ATOM 3358 C CA . ARG B 1 172 ? -4.91 15.781 -15.906 1 94.25 172 ARG B CA 1
ATOM 3359 C C . ARG B 1 172 ? -3.496 15.836 -15.344 1 94.25 172 ARG B C 1
ATOM 3361 O O . ARG B 1 172 ? -2.609 15.117 -15.805 1 94.25 172 ARG B O 1
ATOM 3368 N N . ILE B 1 173 ? -3.303 16.641 -14.375 1 95.56 173 ILE B N 1
ATOM 3369 C CA . ILE B 1 173 ? -1.995 16.828 -13.75 1 95.56 173 ILE B CA 1
ATOM 3370 C C . ILE B 1 173 ? -1.57 15.539 -13.047 1 95.56 173 ILE B C 1
ATOM 3372 O O . ILE B 1 173 ? -0.411 15.133 -13.133 1 95.56 173 ILE B O 1
ATOM 3376 N N . VAL B 1 174 ? -2.479 14.914 -12.383 1 94.94 174 VAL B N 1
ATOM 3377 C CA . VAL B 1 174 ? -2.213 13.648 -11.703 1 94.94 174 VAL B CA 1
ATOM 3378 C C . VAL B 1 174 ? -1.773 12.602 -12.719 1 94.94 174 VAL B C 1
ATOM 3380 O O . VAL B 1 174 ? -0.799 11.875 -12.492 1 94.94 174 VAL B O 1
ATOM 3383 N N . PHE B 1 175 ? -2.439 12.539 -13.875 1 96.19 175 PHE B N 1
ATOM 3384 C CA . PHE B 1 175 ? -2.125 11.539 -14.891 1 96.19 175 PHE B CA 1
ATOM 3385 C C . PHE B 1 175 ? -0.758 11.812 -15.508 1 96.19 175 PHE B C 1
ATOM 3387 O O . PHE B 1 175 ? 0.007 10.883 -15.773 1 96.19 175 PHE B O 1
ATOM 3394 N N . GLU B 1 176 ? -0.459 13.031 -15.703 1 97.06 176 GLU B N 1
ATOM 3395 C CA . GLU B 1 176 ? 0.843 13.398 -16.266 1 97.06 176 GLU B CA 1
ATOM 3396 C C . GLU B 1 176 ? 1.971 13.039 -15.297 1 97.06 176 GLU B C 1
ATOM 3398 O O . GLU B 1 176 ? 3.002 12.5 -15.711 1 97.06 176 GLU B O 1
ATOM 3403 N N . ASN B 1 177 ? 1.785 13.359 -14.078 1 97.88 177 ASN B N 1
ATOM 3404 C CA . ASN B 1 177 ? 2.811 13.062 -13.086 1 97.88 177 ASN B CA 1
ATOM 3405 C C . ASN B 1 177 ? 2.951 11.555 -12.859 1 97.88 177 ASN B C 1
ATOM 3407 O O . ASN B 1 177 ? 4.047 11.062 -12.594 1 97.88 177 ASN B O 1
ATOM 3411 N N . TYR B 1 178 ? 1.79 10.852 -12.977 1 96.88 178 TYR B N 1
ATOM 3412 C CA . TYR B 1 178 ? 1.854 9.398 -12.906 1 96.88 178 TYR B CA 1
ATOM 3413 C C . TYR B 1 178 ? 2.777 8.836 -13.984 1 96.88 178 TYR B C 1
ATOM 3415 O O . TYR B 1 178 ? 3.658 8.023 -13.695 1 96.88 178 TYR B O 1
ATOM 3423 N N . LYS B 1 179 ? 2.586 9.273 -15.164 1 96 179 LYS B N 1
ATOM 3424 C CA . LYS B 1 179 ? 3.412 8.828 -16.281 1 96 179 LYS B CA 1
ATOM 3425 C C . LYS B 1 179 ? 4.879 9.195 -16.062 1 96 179 LYS B C 1
ATOM 3427 O O . LYS B 1 179 ? 5.77 8.383 -16.328 1 96 179 LYS B O 1
ATOM 3432 N N . LEU B 1 180 ? 5.062 10.352 -15.57 1 96.31 180 LEU B N 1
ATOM 3433 C CA . LEU B 1 180 ? 6.41 10.844 -15.32 1 96.31 180 LEU B CA 1
ATOM 3434 C C . LEU B 1 180 ? 7.145 9.945 -14.328 1 96.31 180 LEU B C 1
ATOM 3436 O O . LEU B 1 180 ? 8.289 9.547 -14.562 1 96.31 180 LEU B O 1
ATOM 3440 N N . ILE B 1 181 ? 6.508 9.586 -13.258 1 96.88 181 ILE B N 1
ATOM 3441 C CA . ILE B 1 181 ? 7.133 8.812 -12.188 1 96.88 181 ILE B CA 1
ATOM 3442 C C . ILE B 1 181 ? 7.352 7.375 -12.648 1 96.88 181 ILE B C 1
ATOM 3444 O O . ILE B 1 181 ? 8.406 6.789 -12.398 1 96.88 181 ILE B O 1
ATOM 3448 N N . VAL B 1 182 ? 6.355 6.82 -13.336 1 95.38 182 VAL B N 1
ATOM 3449 C CA . VAL B 1 182 ? 6.449 5.434 -13.789 1 95.38 182 VAL B CA 1
ATOM 3450 C C . VAL B 1 182 ? 7.574 5.297 -14.812 1 95.38 182 VAL B C 1
ATOM 3452 O O . VAL B 1 182 ? 8.312 4.309 -14.805 1 95.38 182 VAL B O 1
ATOM 3455 N N . ASN B 1 183 ? 7.738 6.293 -15.609 1 94.19 183 ASN B N 1
ATOM 3456 C CA . ASN B 1 183 ? 8.711 6.219 -16.703 1 94.19 183 ASN B CA 1
ATOM 3457 C C . ASN B 1 183 ? 10.125 6.504 -16.203 1 94.19 183 ASN B C 1
ATOM 3459 O O . ASN B 1 183 ? 11.102 6.02 -16.781 1 94.19 183 ASN B O 1
ATOM 3463 N N . ASN B 1 184 ? 10.203 7.262 -15.133 1 95.06 184 ASN B N 1
ATOM 3464 C CA . ASN B 1 184 ? 11.523 7.777 -14.805 1 95.06 184 ASN B CA 1
ATOM 3465 C C . ASN B 1 184 ? 12 7.273 -13.438 1 95.06 184 ASN B C 1
ATOM 3467 O O . ASN B 1 184 ? 13.18 7.379 -13.109 1 95.06 184 ASN B O 1
ATOM 3471 N N . GLY B 1 185 ? 11.117 6.82 -12.633 1 95.56 185 GLY B N 1
ATOM 3472 C CA . GLY B 1 185 ? 11.477 6.328 -11.312 1 95.56 185 GLY B CA 1
ATOM 3473 C C . GLY B 1 185 ? 11.719 4.828 -11.273 1 95.56 185 GLY B C 1
ATOM 3474 O O . GLY B 1 185 ? 11.57 4.148 -12.297 1 95.56 185 GLY B O 1
ATOM 3475 N N . HIS B 1 186 ? 12.117 4.344 -10.117 1 95.38 186 HIS B N 1
ATOM 3476 C CA . HIS B 1 186 ? 12.305 2.912 -9.922 1 95.38 186 HIS B CA 1
ATOM 3477 C C . HIS B 1 186 ? 10.969 2.191 -9.789 1 95.38 186 HIS B C 1
ATOM 3479 O O . HIS B 1 186 ? 10.852 1.022 -10.164 1 95.38 186 HIS B O 1
ATOM 3485 N N . GLY B 1 187 ? 9.992 2.9 -9.156 1 96.19 187 GLY B N 1
ATOM 3486 C CA . GLY B 1 187 ? 8.648 2.371 -8.969 1 96.19 187 GLY B CA 1
ATOM 3487 C C . GLY B 1 187 ? 7.723 3.336 -8.258 1 96.19 187 GLY B C 1
ATOM 3488 O O . GLY B 1 187 ? 8.148 4.398 -7.805 1 96.19 187 GLY B O 1
ATOM 3489 N N . LEU B 1 188 ? 6.461 2.984 -8.234 1 97.56 188 LEU B N 1
ATOM 3490 C CA . LEU B 1 188 ? 5.414 3.791 -7.617 1 97.56 188 LEU B CA 1
ATOM 3491 C C . LEU B 1 188 ? 4.527 2.936 -6.723 1 97.56 188 LEU B C 1
ATOM 3493 O O . LEU B 1 188 ? 4.195 1.8 -7.07 1 97.56 188 LEU B O 1
ATOM 3497 N N . ARG B 1 189 ? 4.156 3.469 -5.551 1 98.62 189 ARG B N 1
ATOM 3498 C CA . ARG B 1 189 ? 3.23 2.814 -4.629 1 98.62 189 ARG B CA 1
ATOM 3499 C C . ARG B 1 189 ? 2.105 3.758 -4.223 1 98.62 189 ARG B C 1
ATOM 3501 O O . ARG B 1 189 ? 2.295 4.977 -4.176 1 98.62 189 ARG B O 1
ATOM 3508 N N . SER B 1 190 ? 0.971 3.201 -3.953 1 98.5 190 SER B N 1
ATOM 3509 C CA . SER B 1 190 ? -0.217 3.936 -3.529 1 98.5 190 SER B CA 1
ATOM 3510 C C . SER B 1 190 ? -0.912 3.238 -2.365 1 98.5 190 SER B C 1
ATOM 3512 O O . SER B 1 190 ? -1.604 2.236 -2.559 1 98.5 190 SER B O 1
ATOM 3514 N N . LEU B 1 191 ? -0.797 3.867 -1.181 1 98.44 191 LEU B N 1
ATOM 3515 C CA . LEU B 1 191 ? -1.363 3.236 0.008 1 98.44 191 LEU B CA 1
ATOM 3516 C C . LEU B 1 191 ? -2.758 3.779 0.299 1 98.44 191 LEU B C 1
ATOM 3518 O O . LEU B 1 191 ? -3.508 3.189 1.081 1 98.44 191 LEU B O 1
ATOM 3522 N N . GLY B 1 192 ? -3.121 4.898 -0.235 1 97.94 192 GLY B N 1
ATOM 3523 C CA . GLY B 1 192 ? -4.453 5.449 -0.05 1 97.94 192 GLY B CA 1
ATOM 3524 C C . GLY B 1 192 ? -4.566 6.34 1.174 1 97.94 192 GLY B C 1
ATOM 3525 O O . GLY B 1 192 ? -5.648 6.844 1.483 1 97.94 192 GLY B O 1
ATOM 3526 N N . SER B 1 193 ? -3.49 6.516 1.891 1 98.25 193 SER B N 1
ATOM 3527 C CA . SER B 1 193 ? -3.379 7.383 3.059 1 98.25 193 SER B CA 1
ATOM 3528 C C . SER B 1 193 ? -2.195 8.336 2.93 1 98.25 193 SER B C 1
ATOM 3530 O O . SER B 1 193 ? -1.046 7.895 2.844 1 98.25 193 SER B O 1
ATOM 3532 N N . ALA B 1 194 ? -2.516 9.625 2.918 1 98.19 194 ALA B N 1
ATOM 3533 C CA . ALA B 1 194 ? -1.463 10.625 2.766 1 98.19 194 ALA B CA 1
ATOM 3534 C C . ALA B 1 194 ? -0.45 10.531 3.904 1 98.19 194 ALA B C 1
ATOM 3536 O O . ALA B 1 194 ? 0.761 10.562 3.67 1 98.19 194 ALA B O 1
ATOM 3537 N N . ALA B 1 195 ? -0.963 10.414 5.105 1 98.75 195 ALA B N 1
ATOM 3538 C CA . ALA B 1 195 ? -0.1 10.336 6.281 1 98.75 195 ALA B CA 1
ATOM 3539 C C . ALA B 1 195 ? 0.796 9.102 6.219 1 98.75 195 ALA B C 1
ATOM 3541 O O . ALA B 1 195 ? 1.991 9.18 6.516 1 98.75 195 ALA B O 1
ATOM 3542 N N . LEU B 1 196 ? 0.237 7.984 5.809 1 98.88 196 LEU B N 1
ATOM 3543 C CA . LEU B 1 196 ? 1.021 6.754 5.742 1 98.88 196 LEU B CA 1
ATOM 3544 C C . LEU B 1 196 ? 2.039 6.82 4.609 1 98.88 196 LEU B C 1
ATOM 3546 O O . LEU B 1 196 ? 3.143 6.281 4.727 1 98.88 196 LEU B O 1
ATOM 3550 N N . ASN B 1 197 ? 1.689 7.43 3.498 1 98.88 197 ASN B N 1
ATOM 3551 C CA . ASN B 1 197 ? 2.668 7.637 2.436 1 98.88 197 ASN B CA 1
ATOM 3552 C C . ASN B 1 197 ? 3.881 8.414 2.936 1 98.88 197 ASN B C 1
ATOM 3554 O O . ASN B 1 197 ? 5.023 8.039 2.664 1 98.88 197 ASN B O 1
ATOM 3558 N N . MET B 1 198 ? 3.633 9.461 3.67 1 98.88 198 MET B N 1
ATOM 3559 C CA . MET B 1 198 ? 4.734 10.25 4.219 1 98.88 198 MET B CA 1
ATOM 3560 C C . MET B 1 198 ? 5.512 9.445 5.254 1 98.88 198 MET B C 1
ATOM 3562 O O . MET B 1 198 ? 6.738 9.555 5.344 1 98.88 198 MET B O 1
ATOM 3566 N N . ALA B 1 199 ? 4.801 8.625 6.012 1 98.94 199 ALA B N 1
ATOM 3567 C CA . ALA B 1 199 ? 5.461 7.77 6.992 1 98.94 199 ALA B CA 1
ATOM 3568 C C . ALA B 1 199 ? 6.398 6.777 6.312 1 98.94 199 ALA B C 1
ATOM 3570 O O . ALA B 1 199 ? 7.453 6.434 6.855 1 98.94 199 ALA B O 1
ATOM 3571 N N . MET B 1 200 ? 6.02 6.293 5.129 1 98.81 200 MET B N 1
ATOM 3572 C CA . MET B 1 200 ? 6.875 5.375 4.383 1 98.81 200 MET B CA 1
ATOM 3573 C C . MET B 1 200 ? 8.18 6.055 3.977 1 98.81 200 MET B C 1
ATOM 3575 O O . MET B 1 200 ? 9.227 5.41 3.912 1 98.81 200 MET B O 1
ATOM 3579 N N . VAL B 1 201 ? 8.117 7.352 3.678 1 98.88 201 VAL B N 1
ATOM 3580 C CA . VAL B 1 201 ? 9.336 8.094 3.385 1 98.88 201 VAL B CA 1
ATOM 3581 C C . VAL B 1 201 ? 10.195 8.203 4.645 1 98.88 201 VAL B C 1
ATOM 3583 O O . VAL B 1 201 ? 11.406 7.965 4.602 1 98.88 201 VAL B O 1
ATOM 3586 N N . ALA B 1 202 ? 9.539 8.508 5.746 1 98.94 202 ALA B N 1
ATOM 3587 C CA . ALA B 1 202 ? 10.25 8.695 7.008 1 98.94 202 ALA B CA 1
ATOM 3588 C C . ALA B 1 202 ? 10.984 7.426 7.414 1 98.94 202 ALA B C 1
ATOM 3590 O O . ALA B 1 202 ? 12.102 7.488 7.938 1 98.94 202 ALA B O 1
ATOM 3591 N N . MET B 1 203 ? 10.391 6.316 7.129 1 98.31 203 MET B N 1
ATOM 3592 C CA . MET B 1 203 ? 10.992 5.07 7.594 1 98.31 203 MET B CA 1
ATOM 3593 C C . MET B 1 203 ? 11.961 4.516 6.559 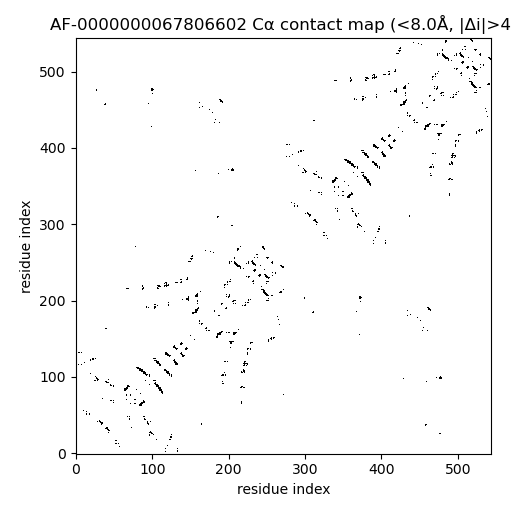1 98.31 203 MET B C 1
ATOM 3595 O O . MET B 1 203 ? 12.531 3.441 6.75 1 98.31 203 MET B O 1
ATOM 3599 N N . GLY B 1 204 ? 12.086 5.172 5.465 1 98.44 204 GLY B N 1
ATOM 3600 C CA . GLY B 1 204 ? 13.047 4.766 4.453 1 98.44 204 GLY B CA 1
ATOM 3601 C C . GLY B 1 204 ? 12.508 3.719 3.5 1 98.44 204 GLY B C 1
ATOM 3602 O O . GLY B 1 204 ? 13.25 3.168 2.686 1 98.44 204 GLY B O 1
ATOM 3603 N N . GLY B 1 205 ? 11.258 3.426 3.598 1 98.06 205 GLY B N 1
ATOM 3604 C CA . GLY B 1 205 ? 10.625 2.459 2.713 1 98.06 205 GLY B CA 1
ATOM 3605 C C . GLY B 1 205 ? 10.266 3.039 1.358 1 98.06 205 GLY B C 1
ATOM 3606 O O . GLY B 1 205 ? 10.148 2.305 0.375 1 98.06 205 GLY B O 1
ATOM 3607 N N . ALA B 1 206 ? 9.984 4.285 1.298 1 98.69 206 ALA B N 1
ATOM 3608 C CA . ALA B 1 206 ? 9.859 5.09 0.084 1 98.69 206 ALA B CA 1
ATOM 3609 C C . ALA B 1 206 ? 10.859 6.246 0.09 1 98.69 206 ALA B C 1
ATOM 3611 O O . ALA B 1 206 ? 11.391 6.605 1.141 1 98.69 206 ALA B O 1
ATOM 3612 N N . ASP B 1 207 ? 11.086 6.801 -1.076 1 98.88 207 ASP B N 1
ATOM 3613 C CA . ASP B 1 207 ? 12.133 7.816 -1.166 1 98.88 207 ASP B CA 1
ATOM 3614 C C . ASP B 1 207 ? 11.531 9.211 -1.29 1 98.88 207 ASP B C 1
ATOM 3616 O O . ASP B 1 207 ? 12.195 10.211 -1.005 1 98.88 207 ASP B O 1
ATOM 3620 N N . ALA B 1 208 ? 10.297 9.242 -1.769 1 98.94 208 ALA B N 1
ATOM 3621 C CA . ALA B 1 208 ? 9.617 10.523 -1.908 1 98.94 208 ALA B CA 1
ATOM 3622 C C . ALA B 1 208 ? 8.102 10.336 -1.949 1 98.94 208 ALA B C 1
ATOM 3624 O O . ALA B 1 208 ? 7.613 9.234 -2.205 1 98.94 208 ALA B O 1
ATOM 3625 N N . ASN B 1 209 ? 7.438 11.375 -1.649 1 98.88 209 ASN B N 1
ATOM 3626 C CA . ASN B 1 209 ? 5.992 11.516 -1.774 1 98.88 209 ASN B CA 1
ATOM 3627 C C . ASN B 1 209 ? 5.598 12.961 -2.098 1 98.88 209 ASN B C 1
ATOM 3629 O O . ASN B 1 209 ? 6.188 13.898 -1.566 1 98.88 209 ASN B O 1
ATOM 3633 N N . PHE B 1 210 ? 4.676 13.117 -3.014 1 98.62 210 PHE B N 1
ATOM 3634 C CA . PHE B 1 210 ? 4.098 14.43 -3.246 1 98.62 210 PHE B CA 1
ATOM 3635 C C . PHE B 1 210 ? 2.602 14.328 -3.521 1 98.62 210 PHE B C 1
ATOM 3637 O O . PHE B 1 210 ? 2.139 13.336 -4.09 1 98.62 210 PHE B O 1
ATOM 3644 N N . GLU B 1 211 ? 1.889 15.289 -3.08 1 97.38 211 GLU B N 1
ATOM 3645 C CA . GLU B 1 211 ? 0.445 15.336 -3.291 1 97.38 211 GLU B CA 1
ATOM 3646 C C . GLU B 1 211 ? -0.049 16.766 -3.424 1 97.38 211 GLU B C 1
ATOM 3648 O O . GLU B 1 211 ? 0.456 17.672 -2.75 1 97.38 211 GLU B O 1
ATOM 3653 N N . PHE B 1 212 ? -0.995 16.938 -4.328 1 96.38 212 PHE B N 1
ATOM 3654 C CA . PHE B 1 212 ? -1.702 18.203 -4.516 1 96.38 212 PHE B CA 1
ATOM 3655 C C . PHE B 1 212 ? -3.148 18.078 -4.051 1 96.38 212 PHE B C 1
ATOM 3657 O O . PHE B 1 212 ? -3.848 17.141 -4.41 1 96.38 212 PHE B O 1
ATOM 3664 N N . GLY B 1 213 ? -3.594 19.016 -3.223 1 94.81 213 GLY B N 1
ATOM 3665 C CA . GLY B 1 213 ? -5 19.094 -2.861 1 94.81 213 GLY B CA 1
ATOM 3666 C C . GLY B 1 213 ? -5.285 18.594 -1.46 1 94.81 213 GLY B C 1
ATOM 3667 O O . GLY B 1 213 ? -6.41 18.703 -0.969 1 94.81 213 GLY B O 1
ATOM 3668 N N . ILE B 1 214 ? -4.281 18.031 -0.798 1 95.88 214 ILE B N 1
ATOM 3669 C CA . ILE B 1 214 ? -4.5 17.5 0.543 1 95.88 214 ILE B CA 1
ATOM 3670 C C . ILE B 1 214 ? -4.434 18.641 1.564 1 95.88 214 ILE B C 1
ATOM 3672 O O . ILE B 1 214 ? -3.967 19.734 1.251 1 95.88 214 ILE B O 1
ATOM 3676 N N . HIS B 1 215 ? -4.887 18.406 2.732 1 96.88 215 HIS B N 1
ATOM 3677 C CA . HIS B 1 215 ? -5.086 19.453 3.727 1 96.88 215 HIS B CA 1
ATOM 3678 C C . HIS B 1 215 ? -4.012 19.391 4.809 1 96.88 215 HIS B C 1
ATOM 3680 O O . HIS B 1 215 ? -3.193 18.469 4.832 1 96.88 215 HIS B O 1
ATOM 3686 N N . ALA B 1 216 ? -4.023 20.391 5.684 1 97.88 216 ALA B N 1
ATOM 3687 C CA . ALA B 1 216 ? -3.033 20.516 6.75 1 97.88 216 ALA B CA 1
ATOM 3688 C C . ALA B 1 216 ? -2.99 19.25 7.609 1 97.88 216 ALA B C 1
ATOM 3690 O O . ALA B 1 216 ? -1.916 18.828 8.039 1 97.88 216 ALA B O 1
ATOM 3691 N N . TRP B 1 217 ? -4.145 18.609 7.82 1 98.31 217 TRP B N 1
ATOM 3692 C CA . TRP B 1 217 ? -4.211 17.453 8.711 1 98.31 217 TRP B CA 1
ATOM 3693 C C . TRP B 1 217 ? -3.627 16.219 8.039 1 98.31 217 TRP B C 1
ATOM 3695 O O . TRP B 1 217 ? -3.299 15.234 8.711 1 98.31 217 TRP B O 1
ATOM 3705 N N . ASP B 1 218 ? -3.471 16.266 6.746 1 98.06 218 ASP B N 1
ATOM 3706 C CA . ASP B 1 218 ? -2.83 15.188 6.004 1 98.06 218 ASP B CA 1
ATOM 3707 C C . ASP B 1 218 ? -1.31 15.32 6.043 1 98.06 218 ASP B C 1
ATOM 3709 O O . ASP B 1 218 ? -0.59 14.344 5.793 1 98.06 218 ASP B O 1
ATOM 3713 N N . ILE B 1 219 ? -0.817 16.547 6.355 1 98.62 219 ILE B N 1
ATOM 3714 C CA . ILE B 1 219 ? 0.585 16.859 6.113 1 98.62 219 ILE B CA 1
ATOM 3715 C C . ILE B 1 219 ? 1.324 16.984 7.445 1 98.62 219 ILE B C 1
ATOM 3717 O O . ILE B 1 219 ? 2.479 16.562 7.562 1 98.62 219 ILE B O 1
ATOM 3721 N N . ALA B 1 220 ? 0.68 17.5 8.461 1 98.81 220 ALA B N 1
ATOM 3722 C CA . ALA B 1 220 ? 1.333 18.031 9.664 1 98.81 220 ALA B CA 1
ATOM 3723 C C . ALA B 1 220 ? 2.152 16.953 10.359 1 98.81 220 ALA B C 1
ATOM 3725 O O . ALA B 1 220 ? 3.348 17.125 10.609 1 98.81 220 ALA B O 1
ATOM 3726 N N . ALA B 1 221 ? 1.508 15.828 10.672 1 98.94 221 ALA B N 1
ATOM 3727 C CA . ALA B 1 221 ? 2.219 14.766 11.375 1 98.94 221 ALA B CA 1
ATOM 3728 C C . ALA B 1 221 ? 3.342 14.195 10.508 1 98.94 221 ALA B C 1
ATOM 3730 O O . ALA B 1 221 ? 4.445 13.953 11 1 98.94 221 ALA B O 1
ATOM 3731 N N . GLY B 1 222 ? 3.076 14.016 9.227 1 98.94 222 GLY B N 1
ATOM 3732 C CA . GLY B 1 222 ? 4.078 13.492 8.312 1 98.94 222 GLY B CA 1
ATOM 3733 C C . GLY B 1 222 ? 5.273 14.414 8.148 1 98.94 222 GLY B C 1
ATOM 3734 O O . GLY B 1 222 ? 6.41 13.945 8.023 1 98.94 222 GLY B O 1
ATOM 3735 N N . ASP B 1 223 ? 5.047 15.719 8.188 1 98.88 223 ASP B N 1
ATOM 3736 C CA . ASP B 1 223 ? 6.117 16.703 8.023 1 98.88 223 ASP B CA 1
ATOM 3737 C C . ASP B 1 223 ? 7.199 16.5 9.078 1 98.88 223 ASP B C 1
ATOM 3739 O O . ASP B 1 223 ? 8.367 16.281 8.75 1 98.88 223 ASP B O 1
ATOM 3743 N N . ILE B 1 224 ? 6.824 16.547 10.352 1 98.88 224 ILE B N 1
ATOM 3744 C CA . ILE B 1 224 ? 7.812 16.453 11.414 1 98.88 224 ILE B CA 1
ATOM 3745 C C . ILE B 1 224 ? 8.43 15.055 11.438 1 98.88 224 ILE B C 1
ATOM 3747 O O . ILE B 1 224 ? 9.609 14.898 11.75 1 98.88 224 ILE B O 1
ATOM 3751 N N . LEU B 1 225 ? 7.66 14.016 11.109 1 98.94 225 LEU B N 1
ATOM 3752 C CA . LEU B 1 225 ? 8.195 12.664 11.023 1 98.94 225 LEU B CA 1
ATOM 3753 C C . LEU B 1 225 ? 9.352 12.594 10.031 1 98.94 225 LEU B C 1
ATOM 3755 O O . LEU B 1 225 ? 10.422 12.086 10.352 1 98.94 225 LEU B O 1
ATOM 3759 N N . VAL B 1 226 ? 9.125 13.094 8.805 1 98.94 226 VAL B N 1
ATOM 3760 C CA . VAL B 1 226 ? 10.117 13.023 7.738 1 98.94 226 VAL B CA 1
ATOM 3761 C C . VAL B 1 226 ? 11.352 13.844 8.117 1 98.94 226 VAL B C 1
ATOM 3763 O O . VAL B 1 226 ? 12.484 13.383 7.969 1 98.94 226 VAL B O 1
ATOM 3766 N N . ARG B 1 227 ? 11.164 15.031 8.648 1 98.88 227 ARG B N 1
ATOM 3767 C CA . ARG B 1 227 ? 12.281 15.898 9.008 1 98.88 227 ARG B CA 1
ATOM 3768 C C . ARG B 1 227 ? 13.125 15.266 10.117 1 98.88 227 ARG B C 1
ATOM 3770 O O . ARG B 1 227 ? 14.352 15.227 10.016 1 98.88 227 ARG B O 1
ATOM 3777 N N . GLU B 1 228 ? 12.477 14.75 11.156 1 98.88 228 GLU B N 1
ATOM 3778 C CA . GLU B 1 228 ? 13.195 14.148 12.273 1 98.88 228 GLU B CA 1
ATOM 3779 C C . GLU B 1 228 ? 13.875 12.852 11.859 1 98.88 228 GLU B C 1
ATOM 3781 O O . GLU B 1 228 ? 14.844 12.422 12.5 1 98.88 228 GLU B O 1
ATOM 3786 N N . ALA B 1 229 ? 13.375 12.195 10.812 1 98.88 229 ALA B N 1
ATOM 3787 C CA . ALA B 1 229 ? 14 10.992 10.281 1 98.88 229 ALA B CA 1
ATOM 3788 C C . ALA B 1 229 ? 15.203 11.344 9.406 1 98.88 229 ALA B C 1
ATOM 3790 O O . ALA B 1 229 ? 15.969 10.469 9.008 1 98.88 229 ALA B O 1
ATOM 3791 N N . GLY B 1 230 ? 15.344 12.609 9.062 1 98.88 230 GLY B N 1
ATOM 3792 C CA . GLY B 1 230 ? 16.516 13.062 8.32 1 98.88 230 GLY B CA 1
ATOM 3793 C C . GLY B 1 230 ? 16.188 13.5 6.902 1 98.88 230 GLY B C 1
ATOM 3794 O O . GLY B 1 230 ? 17.078 13.797 6.113 1 98.88 230 GLY B O 1
ATOM 3795 N N . GLY B 1 231 ? 14.906 13.555 6.547 1 98.94 231 GLY B N 1
ATOM 3796 C CA . GLY B 1 231 ? 14.492 13.969 5.215 1 98.94 231 GLY B CA 1
ATOM 3797 C C . GLY B 1 231 ? 14.086 15.43 5.148 1 98.94 231 GLY B C 1
ATOM 3798 O O . GLY B 1 231 ? 14.445 16.219 6.02 1 98.94 231 GLY B O 1
ATOM 3799 N N . VAL B 1 232 ? 13.344 15.781 4.012 1 98.88 232 VAL B N 1
ATOM 3800 C CA . VAL B 1 232 ? 12.93 17.172 3.832 1 98.88 232 VAL B CA 1
ATOM 3801 C C . VAL B 1 232 ? 11.469 17.219 3.391 1 98.88 232 VAL B C 1
ATOM 3803 O O . VAL B 1 232 ? 10.977 16.281 2.738 1 98.88 232 VAL B O 1
ATOM 3806 N N . CYS B 1 233 ? 10.781 18.188 3.785 1 98.88 233 CYS B N 1
ATOM 3807 C CA . CYS B 1 233 ? 9.453 18.547 3.311 1 98.88 233 CYS B CA 1
ATOM 3808 C C . CYS B 1 233 ? 9.43 19.969 2.748 1 98.88 233 CYS B C 1
ATOM 3810 O O . CYS B 1 233 ? 9.781 20.922 3.445 1 98.88 233 CYS B O 1
ATOM 3812 N N . ILE B 1 234 ? 8.984 20.062 1.482 1 98.81 234 ILE B N 1
ATOM 3813 C CA . ILE B 1 234 ? 9 21.359 0.817 1 98.81 234 ILE B CA 1
ATOM 3814 C C . ILE B 1 234 ? 7.734 21.531 -0.01 1 98.81 234 ILE B C 1
ATOM 3816 O O . ILE B 1 234 ? 6.93 20.609 -0.133 1 98.81 234 ILE B O 1
ATOM 3820 N N . ASP B 1 235 ? 7.562 22.766 -0.419 1 98.62 235 ASP B N 1
ATOM 3821 C CA . ASP B 1 235 ? 6.586 22.969 -1.485 1 98.62 235 ASP B CA 1
ATOM 3822 C C . ASP B 1 235 ? 7 22.234 -2.758 1 98.62 235 ASP B C 1
ATOM 3824 O O . ASP B 1 235 ? 8.18 22.234 -3.123 1 98.62 235 ASP B O 1
ATOM 3828 N N . PRO B 1 236 ? 6.043 21.625 -3.49 1 98.44 236 PRO B N 1
ATOM 3829 C CA . PRO B 1 236 ? 6.406 20.875 -4.688 1 98.44 236 PRO B CA 1
ATOM 3830 C C . PRO B 1 236 ? 7.098 21.734 -5.746 1 98.44 236 PRO B C 1
ATOM 3832 O O . PRO B 1 236 ? 7.773 21.203 -6.633 1 98.44 236 PRO B O 1
ATOM 3835 N N . ALA B 1 237 ? 6.957 22.984 -5.645 1 97.94 237 ALA B N 1
ATOM 3836 C CA . ALA B 1 237 ? 7.594 23.875 -6.602 1 97.94 237 ALA B CA 1
ATOM 3837 C C . ALA B 1 237 ? 8.977 24.297 -6.125 1 97.94 237 ALA B C 1
ATOM 3839 O O . ALA B 1 237 ? 9.664 25.078 -6.793 1 97.94 237 ALA B O 1
ATOM 3840 N N . GLY B 1 238 ? 9.422 23.844 -4.938 1 97.62 238 GLY B N 1
ATOM 3841 C CA . GLY B 1 238 ? 10.812 24.031 -4.531 1 97.62 238 GLY B CA 1
ATOM 3842 C C . GLY B 1 238 ? 10.969 24.953 -3.348 1 97.62 238 GLY B C 1
ATOM 3843 O O . GLY B 1 238 ? 12.039 25.016 -2.73 1 97.62 238 GLY B O 1
ATOM 3844 N N . GLY B 1 239 ? 9.969 25.75 -2.93 1 97.12 239 GLY B N 1
ATOM 3845 C CA . GLY B 1 239 ? 10.031 26.672 -1.798 1 97.12 239 GLY B CA 1
ATOM 3846 C C . GLY B 1 239 ? 9.742 25.984 -0.471 1 97.12 239 GLY B C 1
ATOM 3847 O O . GLY B 1 239 ? 9.625 24.766 -0.403 1 97.12 239 GLY B O 1
ATOM 3848 N N . PRO B 1 240 ? 9.711 26.828 0.579 1 97.81 240 PRO B N 1
ATOM 3849 C CA . PRO B 1 240 ? 9.422 26.266 1.901 1 97.81 240 PRO B CA 1
ATOM 3850 C C . PRO B 1 240 ? 8.016 25.688 1.997 1 97.81 240 PRO B C 1
ATOM 3852 O O . PRO B 1 240 ? 7.102 26.141 1.302 1 97.81 240 PRO B O 1
ATOM 3855 N N . LEU B 1 241 ? 7.875 24.719 2.861 1 98.06 241 LEU B N 1
ATOM 3856 C CA . LEU B 1 241 ? 6.566 24.109 3.086 1 98.06 241 LEU B CA 1
ATOM 3857 C C . LEU B 1 241 ? 5.598 25.109 3.705 1 98.06 241 LEU B C 1
ATOM 3859 O O . LEU B 1 241 ? 5.957 25.844 4.637 1 98.06 241 LEU B O 1
ATOM 3863 N N . ASP B 1 242 ? 4.461 25.203 3.117 1 97.25 242 ASP B N 1
ATOM 3864 C CA . ASP B 1 242 ? 3.309 25.906 3.668 1 97.25 242 ASP B CA 1
ATOM 3865 C C . ASP B 1 242 ? 2.174 24.938 3.982 1 97.25 242 ASP B C 1
ATOM 3867 O O . ASP B 1 242 ? 1.49 24.453 3.076 1 97.25 242 ASP B O 1
ATOM 3871 N N . LEU B 1 243 ? 1.898 24.719 5.254 1 96.88 243 LEU B N 1
ATOM 3872 C CA . LEU B 1 243 ? 0.964 23.703 5.715 1 96.88 243 LEU B CA 1
ATOM 3873 C C . LEU B 1 243 ? -0.438 23.969 5.176 1 96.88 243 LEU B C 1
ATOM 3875 O O . LEU B 1 243 ? -1.262 23.047 5.102 1 96.88 243 LEU B O 1
ATOM 3879 N N . LEU B 1 244 ? -0.7 25.203 4.836 1 97.19 244 LEU B N 1
ATOM 3880 C CA . LEU B 1 244 ? -2.064 25.562 4.477 1 97.19 244 LEU B CA 1
ATOM 3881 C C . LEU B 1 244 ? -2.221 25.656 2.963 1 97.19 244 LEU B C 1
ATOM 3883 O O . LEU B 1 244 ? -3.318 25.922 2.463 1 97.19 244 LEU B O 1
ATOM 3887 N N . SER B 1 245 ? -1.184 25.359 2.189 1 96.88 245 SER B N 1
ATOM 3888 C CA . SER B 1 245 ? -1.218 25.516 0.739 1 96.88 245 SER B CA 1
ATOM 3889 C C . SER B 1 245 ? -1.832 24.297 0.068 1 96.88 245 SER B C 1
ATOM 3891 O O . SER B 1 245 ? -2.072 24.297 -1.141 1 96.88 245 SER B O 1
ATOM 3893 N N . ARG B 1 246 ? -1.996 23.203 0.782 1 96.94 246 ARG B N 1
ATOM 3894 C CA . ARG B 1 246 ? -2.637 21.969 0.329 1 96.94 246 ARG B CA 1
ATOM 3895 C C . ARG B 1 246 ? -1.779 21.266 -0.713 1 96.94 246 ARG B C 1
ATOM 3897 O O . ARG B 1 246 ? -2.305 20.672 -1.659 1 96.94 246 ARG B O 1
ATOM 3904 N N . ARG B 1 247 ? -0.554 21.375 -0.61 1 97.44 247 ARG B N 1
ATOM 3905 C CA . ARG B 1 247 ? 0.39 20.656 -1.462 1 97.44 247 ARG B CA 1
ATOM 3906 C C . ARG B 1 247 ? 1.71 20.422 -0.736 1 97.44 247 ARG B C 1
ATOM 3908 O O . ARG B 1 247 ? 2.16 21.266 0.039 1 97.44 247 ARG B O 1
ATOM 3915 N N . VAL B 1 248 ? 2.348 19.281 -0.973 1 98.5 248 VAL B N 1
ATOM 3916 C CA . VAL B 1 248 ? 3.564 18.922 -0.253 1 98.5 248 VAL B CA 1
ATOM 3917 C C . VAL B 1 248 ? 4.43 18.016 -1.124 1 98.5 248 VAL B C 1
ATOM 3919 O O . VAL B 1 248 ? 3.914 17.266 -1.952 1 98.5 248 VAL B O 1
ATOM 3922 N N . LEU B 1 249 ? 5.695 18.172 -1.045 1 98.88 249 LEU B N 1
ATOM 3923 C CA . LEU B 1 249 ? 6.715 17.25 -1.531 1 98.88 249 LEU B CA 1
ATOM 3924 C C . LEU B 1 249 ? 7.688 16.875 -0.417 1 98.88 249 LEU B C 1
ATOM 3926 O O . LEU B 1 249 ? 8.391 17.734 0.115 1 98.88 249 LEU B O 1
ATOM 3930 N N . CYS B 1 250 ? 7.652 15.656 0.036 1 98.81 250 CYS B N 1
ATOM 3931 C CA . CYS B 1 250 ? 8.68 15.188 0.965 1 98.81 250 CYS B CA 1
ATOM 3932 C C . CYS B 1 250 ? 9.586 14.164 0.303 1 98.81 250 CYS B C 1
ATOM 3934 O O . CYS B 1 250 ? 9.164 13.43 -0.588 1 98.81 250 CYS B O 1
ATOM 3936 N N . ALA B 1 251 ? 10.844 14.164 0.721 1 98.94 251 ALA B N 1
ATOM 3937 C CA . ALA B 1 251 ? 11.852 13.297 0.117 1 98.94 251 ALA B CA 1
ATOM 3938 C C . ALA B 1 251 ? 12.93 12.93 1.129 1 98.94 251 ALA B C 1
ATOM 3940 O O . ALA B 1 251 ? 13.109 13.617 2.135 1 98.94 251 ALA B O 1
ATOM 3941 N N . SER B 1 252 ? 13.602 11.852 0.81 1 98.75 252 SER B N 1
ATOM 3942 C CA . SER B 1 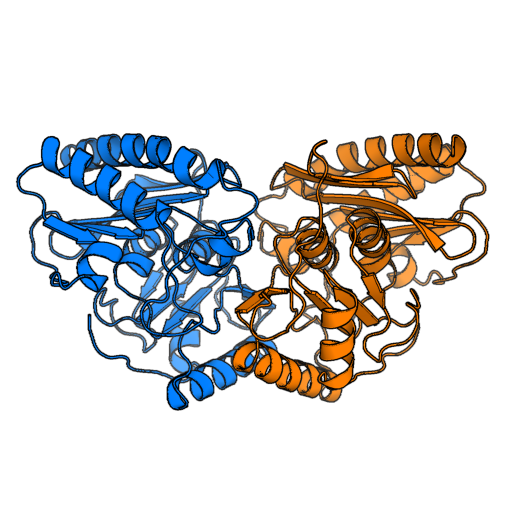252 ? 14.672 11.336 1.656 1 98.75 252 SER B CA 1
ATOM 3943 C C . SER B 1 252 ? 15.867 12.281 1.657 1 98.75 252 SER B C 1
ATOM 3945 O O . SER B 1 252 ? 16.609 12.352 2.639 1 98.75 252 SER B O 1
ATOM 3947 N N . THR B 1 253 ? 16.094 12.992 0.49 1 98.81 253 THR B N 1
ATOM 3948 C CA . THR B 1 253 ? 17.219 13.922 0.37 1 98.81 253 THR B CA 1
ATOM 3949 C C . THR B 1 253 ? 16.766 15.219 -0.31 1 98.81 253 THR B C 1
ATOM 3951 O O . THR B 1 253 ? 15.805 15.227 -1.069 1 98.81 253 THR B O 1
ATOM 3954 N N . ALA B 1 254 ? 17.5 16.266 0.025 1 98.62 254 ALA B N 1
ATOM 3955 C CA . ALA B 1 254 ? 17.219 17.562 -0.61 1 98.62 254 ALA B CA 1
ATOM 3956 C C . ALA B 1 254 ? 17.438 17.484 -2.117 1 98.62 254 ALA B C 1
ATOM 3958 O O . ALA B 1 254 ? 16.719 18.125 -2.889 1 98.62 254 ALA B O 1
ATOM 3959 N N . GLU B 1 255 ? 18.406 16.703 -2.543 1 98.69 255 GLU B N 1
ATOM 3960 C CA . GLU B 1 255 ? 18.703 16.531 -3.961 1 98.69 255 GLU B CA 1
ATOM 3961 C C . GLU B 1 255 ? 17.531 15.922 -4.707 1 98.69 255 GLU B C 1
ATOM 3963 O O . GLU B 1 255 ? 17.125 16.422 -5.754 1 98.69 255 GLU B O 1
ATOM 3968 N N . LEU B 1 256 ? 17.016 14.891 -4.141 1 98.81 256 LEU B N 1
ATOM 3969 C CA . LEU B 1 256 ? 15.859 14.234 -4.754 1 98.81 256 LEU B CA 1
ATOM 3970 C C . LEU B 1 256 ? 14.656 15.164 -4.793 1 98.81 256 LEU B C 1
ATOM 3972 O O . LEU B 1 256 ? 13.945 15.219 -5.797 1 98.81 256 LEU B O 1
ATOM 3976 N N . ALA B 1 257 ? 14.43 15.906 -3.727 1 98.81 257 ALA B N 1
ATOM 3977 C CA . ALA B 1 257 ? 13.32 16.844 -3.666 1 98.81 257 ALA B CA 1
ATOM 3978 C C . ALA B 1 257 ? 13.43 17.906 -4.766 1 98.81 257 ALA B C 1
ATOM 3980 O O . ALA B 1 257 ? 12.453 18.203 -5.449 1 98.81 257 ALA B O 1
ATOM 3981 N N . GLN B 1 258 ? 14.57 18.375 -4.926 1 98.5 258 GLN B N 1
ATOM 3982 C CA . GLN B 1 258 ? 14.789 19.422 -5.918 1 98.5 258 GLN B CA 1
ATOM 3983 C C . GLN B 1 258 ? 14.641 18.875 -7.336 1 98.5 258 GLN B C 1
ATOM 3985 O O . GLN B 1 258 ? 14.102 19.547 -8.219 1 98.5 258 GLN B O 1
ATOM 3990 N N . GLU B 1 259 ? 15.133 17.719 -7.559 1 98.56 259 GLU B N 1
ATOM 3991 C CA . GLU B 1 259 ? 14.93 17.109 -8.867 1 98.56 259 GLU B CA 1
ATOM 3992 C C . GLU B 1 259 ? 13.445 16.953 -9.18 1 98.56 259 GLU B C 1
ATOM 3994 O O . GLU B 1 259 ? 13 17.297 -10.273 1 98.56 259 GLU B O 1
ATOM 3999 N N . LEU B 1 260 ? 12.719 16.453 -8.219 1 98.69 260 LEU B N 1
ATOM 4000 C CA . LEU B 1 260 ? 11.281 16.266 -8.398 1 98.69 260 LEU B CA 1
ATOM 4001 C C . LEU B 1 260 ? 10.586 17.609 -8.617 1 98.69 260 LEU B C 1
ATOM 4003 O O . LEU B 1 260 ? 9.719 17.734 -9.477 1 98.69 260 LEU B O 1
ATOM 4007 N N . SER B 1 261 ? 10.945 18.578 -7.855 1 98.44 261 SER B N 1
ATOM 4008 C CA . SER B 1 261 ? 10.352 19.906 -7.965 1 98.44 261 SER B CA 1
ATOM 4009 C C . SER B 1 261 ? 10.484 20.453 -9.383 1 98.44 261 SER B C 1
ATOM 4011 O O . SER B 1 261 ? 9.57 21.109 -9.883 1 98.44 261 SER B O 1
ATOM 4013 N N . LYS B 1 262 ? 11.555 20.125 -10.047 1 97.62 262 LYS B N 1
ATOM 4014 C CA . LYS B 1 262 ? 11.836 20.656 -11.375 1 97.62 262 LYS B CA 1
ATOM 4015 C C . LYS B 1 262 ? 11.094 19.859 -12.453 1 97.62 262 LYS B C 1
ATOM 4017 O O . LYS B 1 262 ? 10.891 20.344 -13.562 1 97.62 262 LYS B O 1
ATOM 4022 N N . THR B 1 263 ? 10.656 18.672 -12.117 1 96.12 263 THR B N 1
ATOM 4023 C CA . THR B 1 263 ? 10.141 17.781 -13.141 1 96.12 263 THR B CA 1
ATOM 4024 C C . THR B 1 263 ? 8.625 17.656 -13.039 1 96.12 263 THR B C 1
ATOM 4026 O O . THR B 1 263 ? 7.949 17.422 -14.047 1 96.12 263 THR B O 1
ATOM 4029 N N . LEU B 1 264 ? 8.094 17.859 -11.898 1 97.69 264 LEU B N 1
ATOM 4030 C CA . LEU B 1 264 ? 6.676 17.625 -11.648 1 97.69 264 LEU B CA 1
ATOM 4031 C C . LEU B 1 264 ? 5.824 18.688 -12.352 1 97.69 264 LEU B C 1
ATOM 4033 O O . LEU B 1 264 ? 6.207 19.859 -12.414 1 97.69 264 LEU B O 1
ATOM 4037 N N . VAL B 1 265 ? 4.762 18.266 -12.922 1 97.94 265 VAL B N 1
ATOM 4038 C CA . VAL B 1 265 ? 3.725 19.203 -13.336 1 97.94 265 VAL B CA 1
ATOM 4039 C C . VAL B 1 265 ? 2.984 19.734 -12.109 1 97.94 265 VAL B C 1
ATOM 4041 O O . VAL B 1 265 ? 2.48 18.938 -11.305 1 97.94 265 VAL B O 1
ATOM 4044 N N . GLN B 1 266 ? 2.904 21.031 -12.047 1 97.31 266 GLN B N 1
ATOM 4045 C CA . GLN B 1 266 ? 2.451 21.672 -10.812 1 97.31 266 GLN B CA 1
ATOM 4046 C C . GLN B 1 266 ? 0.937 21.859 -10.812 1 97.31 266 GLN B C 1
ATOM 4048 O O . GLN B 1 266 ? 0.323 21.969 -11.875 1 97.31 266 GLN B O 1
ATOM 4053 N N . PHE B 1 267 ? 0.365 21.797 -9.68 1 95.75 267 PHE B N 1
ATOM 4054 C CA . PHE B 1 267 ? -1.021 22.156 -9.406 1 95.75 267 PHE B CA 1
ATOM 4055 C C . PHE B 1 267 ? -1.118 23.016 -8.164 1 95.75 267 PHE B C 1
ATOM 4057 O O . PHE B 1 267 ? -0.476 22.734 -7.148 1 95.75 267 PHE B O 1
ATOM 4064 N N . TYR B 1 268 ? -1.829 24.109 -8.219 1 95.38 268 TYR B N 1
ATOM 4065 C CA . TYR B 1 268 ? -1.984 25.047 -7.113 1 95.38 268 TYR B CA 1
ATOM 4066 C C . TYR B 1 268 ? -3.43 25.094 -6.629 1 95.38 268 TYR B C 1
ATOM 4068 O O . TYR B 1 268 ? -4.242 25.859 -7.152 1 95.38 268 TYR B O 1
ATOM 4076 N N . PRO B 1 269 ? -3.713 24.312 -5.57 1 94.31 269 PRO B N 1
ATOM 4077 C CA . PRO B 1 269 ? -5.078 24.297 -5.035 1 94.31 269 PRO B CA 1
ATOM 4078 C C . PRO B 1 269 ? -5.402 25.547 -4.227 1 94.31 269 PRO B C 1
ATOM 4080 O O . PRO B 1 269 ? -4.504 26.328 -3.887 1 94.31 269 PRO B O 1
ATOM 4083 N N . GLU B 1 270 ? -6.723 25.688 -3.994 1 92.19 270 GLU B N 1
ATOM 4084 C CA . GLU B 1 270 ? -7.145 26.75 -3.076 1 92.19 270 GLU B CA 1
ATOM 4085 C C . GLU B 1 270 ? -6.613 26.484 -1.667 1 92.19 270 GLU B C 1
ATOM 4087 O O . GLU B 1 270 ? -6.625 25.359 -1.188 1 92.19 270 GLU B O 1
ATOM 4092 N N . ARG B 1 271 ? -6.207 27.547 -1.05 1 93.06 271 ARG B N 1
ATOM 4093 C CA . ARG B 1 271 ? -5.633 27.469 0.289 1 93.06 271 ARG B CA 1
ATOM 4094 C C . ARG B 1 271 ? -6.688 27.062 1.315 1 93.06 271 ARG B C 1
ATOM 4096 O O . ARG B 1 271 ? -7.855 27.453 1.193 1 93.06 271 ARG B O 1
ATOM 4103 N N . ASP B 1 272 ? -6.262 26.281 2.348 1 91.25 272 ASP B N 1
ATOM 4104 C CA . ASP B 1 272 ? -7.129 25.953 3.471 1 91.25 272 ASP B CA 1
ATOM 4105 C C . ASP B 1 272 ? -7.621 27.219 4.176 1 91.25 272 ASP B C 1
ATOM 4107 O O . ASP B 1 272 ? -6.898 28.203 4.254 1 91.25 272 ASP B O 1
#

Foldseek 3Di:
DVVVVVLQVQLVVLQVVLLVLLQVQLQADQAWDAQPDPQHIDHPSQVVSVCSRCVSSCVVPVFEAEAEPVVVSVPDDDDDAQGWYKQWRSWFLNSCRRRSNQQIWIWIFIDHHQATAKIWTARSNVGWIWIFGHPPAIDTPNHGAAAADDQAQQAFEEEADCDDDPPPVSNVLSVVVVCVSPVRHPYYDYSSGLLVRLLCRLRHVGFKYKDAQAALSSPRNSQRSNVRNPWHKAFLLLHRDDSFFRIIMIGNYSNHSVVRNVRGDDDGDDGD/DVVVVVLQVQLVVLQVVLLVLLQVQLQADQDWDAQPDPQHIDHPSQVVSVCSRCVSSCVVPVFEAEAEPVVVSVPDDDDDAQGWYKQWRSWFLNSCRRRSNQQIWIWIFIDHHQATAKIWTARSNVGWIWIFGHPPAIDTPNHGAAAADDQAQQAFEEEADCDDDPPPVSNVLSVVQVCVSPVRHPYYDYSSGLLVRLLCRLRHVGFKYKDAQAALSSPRNSQRSNVRNPWHKAFLLLHRDDSFFRIIMIGNYSNHSVVRNVRGDDDGDDGD

Organism: Spodoptera frugiperda (NCBI:txid7108)

=== Feature glossary ===
Key to the feature types in this record:

pLDDT. pLDDT is the predicted lDDT-Cα score: AlphaFold's confidence that the local environment of each residue (all inter-atomic distances within 15 Å) is correctly placed. It is a per-residue number between 0 and 100, with higher meaning more reliable.

Radius of gyration, Cα contacts, bounding box. The geometric summary reports three shape descriptors. Rg (radius of gyration) measures how spread out the Cα atoms are about their centre of mass; compact globular proteins have small Rg, elongated or unfolded ones large. Cα contacts (<8 Å, |i−j|>4) count long-range residue pairs in spatial proximity — high for tightly packed folds, near zero for rods or random coil. The bounding-box extents give the protein's footprint along x, y, z in Å.

Backbone torsions (φ/ψ). Backbone dihedral angles. Every residue except chain termini has a φ (preceding-C → N → Cα → C) and a ψ (N → Cα → C → next-N). They are reported in degrees following the IUPAC sign convention. Secondary structure is essentially a statement about which (φ, ψ) basin each residue occupies.

Contact-map, Ramachandran, and PAE plots. Plot images: a contact map (which residues are close in 3D, as an N×N binary image), a Ramachandran scatter (backbone torsion angles, revealing secondary-structure composition at a glance), and — for AlphaFold structures — a PAE heatmap (pairwise prediction confidence).

Predicted aligned error. Predicted Aligned Error (PAE) is an AlphaFold confidence matrix: entry (i, j) is the expected error in the position of residue j, in ångströms, when the prediction is superimposed on the true structure at residue i. Low PAE within a block of residues means that block is internally rigid and well-predicted; high PAE between two blocks means their relative placement is uncertain even if each block individually is confident.

Secondary structure (3-state, P-SEA). Three-state secondary structure (P-SEA) collapses the eight DSSP classes into helix (a), strand (b), and coil (c). P-SEA assigns these from Cα geometry alone — distances and angles — without requiring backbone oxygens, so it works on any Cα trace.

Solvent-accessible surface area. Solvent-accessible surface area (SASA) is the area in Å² traced out by the centre of a 1.4 Å probe sphere (a water molecule) rolled over the protein's van der Waals surface (Shrake–Rupley / Lee–Richards construction). Buried residues have near-zero SASA; fully exposed residues can exceed 200 Å². The total SASA scales roughly with the number of surface residues.

Foldseek 3Di. The Foldseek 3Di string encodes local tertiary geometry as a 20-letter alphabet — one character per residue — derived from the relative positions of nearby Cα atoms. Unlike the amino-acid sequence, 3Di is a direct function of the 3D structure, so two proteins with the same fold have similar 3Di strings even at low sequence identity.

B-factor. For experimental (PDB) structures, the B-factor (temperature factor) quantifies the positional spread of each atom in the crystal — a combination of thermal vibration and static disorder — in units of Å². High B-factors mark flexible loops or poorly resolved regions; low B-factors mark the rigid, well-ordered core.

mmCIF coordinates. The mmCIF block holds the 3D Cartesian coordinates of each backbone atom (N, Cα, C, O) in ångströms. mmCIF is the PDB's canonical archive format — a tagged-loop text representation of the atomic model.

InterPro / GO / CATH / organism. Functional annotations link the protein to curated databases. InterPro entries identify conserved domains and families by matching the sequence against member-database signatures (Pfam, PROSITE, CDD, …). Gene Ontology (GO) terms describe molecular function, biological process, and cellular component in a controlled vocabulary. CATH places the structure in a hierarchical fold classification (Class/Architecture/Topology/Homologous-superfamily). The organism is the source species.

Rendered structure images. Structure images are PyMOL renders from six orthogonal camera directions. Cartoon representation draws helices as coils and strands as arrows; sticks shows the backbone as bonds; surface shows the solvent-excluded envelope. Rainbow coloring maps sequence position to hue (blue→red, N→C); chain coloring assigns a distinct color per polypeptide.

Sequence. This is the polypeptide sequence — one letter per residue, N-terminus first. Length ranges from a few dozen residues for small domains to over a thousand for large multi-domain proteins.

Secondary structure (8-state, DSSP). The SS8 string is DSSP's per-residue secondary-structure call. α-helix (H) means an i→i+4 H-bond ladder; β-strand (E) means the residue participates in a β-sheet; 3₁₀ (G) and π (I) are tighter and wider helices; T/S are turns/bends; '-' is loop.

Nearest PDB structures. Structural nearest neighbors (via Foldseek easy-search vs the PDB). Reported per hit: target PDB id, E-value, and alignment TM-score. A TM-score above ~0.5 is the conventional threshold for 'same fold'.